Protein AF-A0A3R6D165-F1 (afdb_monomer_lite)

Foldseek 3Di:
DPAFDKAWFWDWDDDPNAIATDIDIAGFAFQVVVLVVLAADAVLLLLVQLLLVLVVQLSVCRHDDPWDHPQQQARLQWGQHPVGHITGGPLVDPVSVVSVVVSLDLVRCVQQFDPVCSPPPDDTNLRNLSNSLSNSVSCCVRHHDVPSDDPLRVVLNVVLSVCSNPDDDCSSVSSVVSNVSSVVVVVVVPDPPDPPPVVVVVVVVVVVVVVVVVVPDDDDDDDDDDDDDDDDDDDDDDDDDDDDDDDDDDDPVDDDDPDPLQLQLLCCCLVPVNLPSSLVSLVPDPPPVLLSVLVNQLSVCVVVLHFDDDPPDCGNVNSLVVLVVVCVVCVPVCLQPLCSSLVSVLRSLPSDPDLVSLVSNQVSLVVCVVSVNCPPVDDQCPSVLVSLVSNLVSCVSNVVLVVSLVSLVVNLVRDDDLVVNLVSLVSNLVSCVVVVVVVVNLVSLVVNCVVVVQDLPSLLVSLLVQLPDPPHDQVVSQVSVLSNCVSHVCNVVDPSNVVVCVVFVWDDDPSDITTHD

Radius of gyration: 32.08 Å; chains: 1; bounding box: 92×71×84 Å

InterPro domains:
  IPR011009 Protein kinase-like domain superfamily [SSF56112] (12-138)
  IPR011990 Tetratricopeptide-like helical domain superfamily [G3DSA:1.25.40.10] (373-503)
  IPR011990 Tetratricopeptide-like helical domain superfamily [SSF48452] (384-468)

Structure (mmCIF, N/CA/C/O backbone):
data_AF-A0A3R6D165-F1
#
_entry.id   AF-A0A3R6D165-F1
#
loop_
_atom_site.group_PDB
_atom_site.id
_atom_site.type_symbol
_atom_site.label_atom_id
_atom_site.label_alt_id
_atom_site.label_comp_id
_atom_site.label_asym_id
_atom_site.label_entity_id
_atom_site.label_seq_id
_atom_site.pdbx_PDB_ins_code
_atom_site.Cartn_x
_atom_site.Cartn_y
_atom_site.Cartn_z
_atom_site.occupancy
_atom_site.B_iso_or_equiv
_atom_site.auth_seq_id
_atom_site.auth_comp_id
_atom_site.auth_asym_id
_atom_site.auth_atom_id
_atom_site.pdbx_PDB_model_num
ATOM 1 N N . MET A 1 1 ? -31.865 1.944 -28.770 1.00 40.84 1 MET A N 1
ATOM 2 C CA . MET A 1 1 ? -30.691 1.402 -29.481 1.00 40.84 1 MET A CA 1
ATOM 3 C C . MET A 1 1 ? -30.189 2.520 -30.370 1.00 40.84 1 MET A C 1
ATOM 5 O O . MET A 1 1 ? -30.839 2.805 -31.364 1.00 40.84 1 MET A O 1
ATOM 9 N N . GLU A 1 2 ? -29.151 3.241 -29.947 1.00 48.09 2 GLU A N 1
ATOM 10 C CA . GLU A 1 2 ? -28.495 4.214 -30.830 1.00 48.09 2 GLU A CA 1
ATOM 11 C C . GLU A 1 2 ? -27.825 3.465 -31.991 1.00 48.09 2 GLU A C 1
ATOM 13 O O . GLU A 1 2 ? -27.298 2.363 -31.808 1.00 48.09 2 GLU A O 1
ATOM 18 N N . GLU A 1 3 ? -27.914 4.025 -33.197 1.00 51.12 3 GLU A N 1
ATOM 19 C CA . GLU A 1 3 ? -27.326 3.450 -34.406 1.00 51.12 3 GLU A CA 1
ATOM 20 C C . GLU A 1 3 ? -25.803 3.397 -34.268 1.00 51.12 3 GLU A C 1
ATOM 22 O O . GLU A 1 3 ? -25.149 4.430 -34.143 1.00 51.12 3 GLU A O 1
ATOM 27 N N . ARG A 1 4 ? -25.234 2.187 -34.308 1.00 60.94 4 ARG A N 1
ATOM 28 C CA . ARG A 1 4 ? -23.783 1.999 -34.418 1.00 60.94 4 ARG A CA 1
ATOM 29 C C . ARG A 1 4 ? -23.324 2.560 -35.762 1.00 60.94 4 ARG A C 1
ATOM 31 O O . ARG A 1 4 ? -23.758 2.058 -36.803 1.00 60.94 4 ARG A O 1
ATOM 38 N N . ARG A 1 5 ? -22.468 3.579 -35.717 1.00 80.06 5 ARG A N 1
ATOM 39 C CA . ARG A 1 5 ? -21.916 4.273 -36.889 1.00 80.06 5 ARG A CA 1
ATOM 40 C C . ARG A 1 5 ? -20.530 3.731 -37.213 1.00 80.06 5 ARG A C 1
ATOM 42 O O . ARG A 1 5 ? -19.871 3.169 -36.338 1.00 80.06 5 ARG A O 1
ATOM 49 N N . ASP A 1 6 ? -20.117 3.901 -38.461 1.00 87.56 6 ASP A N 1
ATOM 50 C CA . ASP A 1 6 ? -18.742 3.651 -38.879 1.00 87.56 6 ASP A CA 1
ATOM 51 C C . ASP A 1 6 ? -17.911 4.905 -38.589 1.00 87.56 6 ASP A C 1
ATOM 53 O O . ASP A 1 6 ? -18.298 6.012 -38.965 1.00 87.56 6 ASP A O 1
ATOM 57 N N . TYR A 1 7 ? -16.798 4.729 -37.883 1.00 92.31 7 TYR A N 1
ATOM 58 C CA . TYR A 1 7 ? -15.846 5.789 -37.561 1.00 92.31 7 TYR A CA 1
ATOM 59 C C . TYR A 1 7 ? -14.500 5.462 -38.187 1.00 92.31 7 TYR A C 1
ATOM 61 O O . TYR A 1 7 ? -14.045 4.319 -38.090 1.00 92.31 7 TYR A O 1
ATOM 69 N N . ALA A 1 8 ? -13.840 6.466 -38.761 1.00 90.50 8 ALA A N 1
ATOM 70 C CA . ALA A 1 8 ? -12.445 6.321 -39.143 1.00 90.50 8 ALA A CA 1
ATOM 71 C C . ALA A 1 8 ? -11.578 6.269 -37.873 1.00 90.50 8 ALA A C 1
ATOM 73 O O . ALA A 1 8 ? -11.670 7.134 -36.996 1.00 90.50 8 ALA A O 1
ATOM 74 N N . VAL A 1 9 ? -10.767 5.230 -37.735 1.00 93.31 9 VAL A N 1
ATOM 75 C CA . VAL A 1 9 ? -9.941 4.968 -36.554 1.00 93.31 9 VAL A CA 1
ATOM 76 C C . VAL A 1 9 ? -8.506 4.669 -36.956 1.00 93.31 9 VAL A C 1
ATOM 78 O O . VAL A 1 9 ? -8.213 4.266 -38.081 1.00 93.31 9 VAL A O 1
ATOM 81 N N . LEU A 1 10 ? -7.602 4.847 -36.000 1.00 89.38 10 LEU A N 1
ATOM 82 C CA . LEU A 1 10 ? -6.196 4.527 -36.164 1.00 89.38 10 LEU A CA 1
ATOM 83 C C . LEU A 1 10 ? -5.971 3.040 -35.887 1.00 89.38 10 LEU A C 1
ATOM 85 O O . LEU A 1 10 ? -6.274 2.546 -34.798 1.00 89.38 10 LEU A O 1
ATOM 89 N N . ARG A 1 11 ? -5.379 2.332 -36.851 1.00 83.88 11 ARG A N 1
ATOM 90 C CA . ARG A 1 11 ? -4.847 0.980 -36.664 1.00 83.88 11 ARG A CA 1
ATOM 91 C C . ARG A 1 11 ? -3.327 1.019 -36.733 1.00 83.88 11 ARG A C 1
ATOM 93 O O . ARG A 1 11 ? -2.746 1.725 -37.552 1.00 83.88 11 ARG A O 1
ATOM 100 N N . PHE A 1 12 ? -2.678 0.214 -35.900 1.00 83.44 12 PHE A N 1
ATOM 101 C CA . PHE A 1 12 ? -1.222 0.134 -35.848 1.00 83.44 12 PHE A CA 1
ATOM 102 C C . PHE A 1 12 ? -0.731 -1.258 -36.225 1.00 83.44 12 PHE A C 1
ATOM 104 O O . PHE A 1 12 ? -1.258 -2.266 -35.749 1.00 83.44 12 PHE A O 1
ATOM 111 N N . VAL A 1 13 ? 0.303 -1.308 -37.061 1.00 74.56 13 VAL A N 1
ATOM 112 C CA . VAL A 1 13 ? 0.984 -2.541 -37.463 1.00 74.56 13 VAL A CA 1
ATOM 113 C C . VAL A 1 13 ? 2.434 -2.456 -37.007 1.00 74.56 13 VAL A C 1
ATOM 115 O O . VAL A 1 13 ? 3.178 -1.588 -37.455 1.00 74.56 13 VAL A O 1
ATOM 118 N N . ASP A 1 14 ? 2.843 -3.355 -36.113 1.00 73.69 14 ASP A N 1
ATOM 119 C CA . ASP A 1 14 ? 4.229 -3.440 -35.654 1.00 73.69 14 ASP A CA 1
ATOM 120 C C . ASP A 1 14 ? 5.042 -4.373 -36.575 1.00 73.69 14 ASP A C 1
ATOM 122 O O . ASP A 1 14 ? 4.668 -5.527 -36.785 1.00 73.69 14 ASP A O 1
ATOM 126 N N . GLN A 1 15 ? 6.171 -3.896 -37.110 1.00 57.03 15 GLN A N 1
ATOM 127 C CA . GLN A 1 15 ? 7.142 -4.705 -37.862 1.00 57.03 15 GLN A CA 1
ATOM 128 C C . GLN A 1 15 ? 8.573 -4.301 -37.491 1.00 57.03 15 GLN A C 1
ATOM 130 O O . GLN A 1 15 ? 8.928 -3.126 -37.542 1.00 57.03 15 GLN A O 1
ATOM 135 N N . ASN A 1 16 ? 9.418 -5.276 -37.136 1.00 51.81 16 ASN A N 1
ATOM 136 C CA . ASN A 1 16 ? 10.854 -5.077 -36.873 1.00 51.81 16 ASN A CA 1
ATOM 137 C C . ASN A 1 16 ? 11.178 -3.944 -35.873 1.00 51.81 16 ASN A C 1
ATOM 139 O O . ASN A 1 16 ? 12.137 -3.199 -36.058 1.00 51.81 16 ASN A O 1
ATOM 143 N N . GLY A 1 17 ? 10.367 -3.790 -34.820 1.00 57.94 17 GLY A N 1
ATOM 144 C CA . GLY A 1 17 ? 10.540 -2.744 -33.799 1.00 57.94 17 GLY A CA 1
ATOM 145 C C . GLY A 1 17 ? 9.939 -1.378 -34.158 1.00 57.94 17 GLY A C 1
ATOM 146 O O . GLY A 1 17 ? 9.829 -0.520 -33.280 1.00 57.94 17 GLY A O 1
ATOM 147 N N . TRP A 1 18 ? 9.477 -1.198 -35.397 1.00 56.22 18 TRP A N 1
ATOM 148 C CA . TRP A 1 18 ? 8.754 -0.017 -35.865 1.00 56.22 18 TRP A CA 1
ATOM 149 C C . TRP A 1 18 ? 7.246 -0.231 -35.783 1.00 56.22 18 TRP A C 1
ATOM 151 O O . TRP A 1 18 ? 6.771 -1.364 -35.850 1.00 56.22 18 TRP A O 1
ATOM 161 N N . SER A 1 19 ? 6.502 0.862 -35.630 1.00 67.56 19 SER A N 1
ATOM 162 C CA . SER A 1 19 ? 5.041 0.864 -35.688 1.00 67.56 19 SER A CA 1
ATOM 163 C C . SER A 1 19 ? 4.607 1.732 -36.862 1.00 67.56 19 SER A C 1
ATOM 165 O O . SER A 1 19 ? 5.161 2.814 -37.057 1.00 67.56 19 SER A O 1
ATOM 167 N N . TYR A 1 20 ? 3.650 1.246 -37.646 1.00 67.94 20 TYR A N 1
ATOM 168 C CA . TYR A 1 20 ? 3.083 1.952 -38.790 1.00 67.94 20 TYR A CA 1
ATOM 169 C C . TYR A 1 20 ? 1.604 2.216 -38.544 1.00 67.94 20 TYR A C 1
ATOM 171 O O . TYR A 1 20 ? 0.863 1.303 -38.174 1.00 67.94 20 TYR A O 1
ATOM 179 N N . MET A 1 21 ? 1.181 3.455 -38.774 1.00 76.69 21 MET A N 1
ATOM 180 C CA . MET A 1 21 ? -0.214 3.871 -38.680 1.00 76.69 21 MET A CA 1
ATOM 181 C C . MET A 1 21 ? -0.913 3.619 -40.018 1.00 76.69 21 MET A C 1
ATOM 183 O O . MET A 1 21 ? -0.403 3.999 -41.072 1.00 76.69 21 MET A O 1
ATOM 187 N N . VAL A 1 22 ? -2.067 2.963 -39.967 1.00 69.38 22 VAL A N 1
ATOM 188 C CA . VAL A 1 22 ? -2.906 2.628 -41.117 1.00 69.38 22 VAL A CA 1
ATOM 189 C C . VAL A 1 22 ? -4.328 3.076 -40.806 1.00 69.38 22 VAL A C 1
ATOM 191 O O . VAL A 1 22 ? -4.819 2.849 -39.699 1.00 69.38 22 VAL A O 1
ATOM 194 N N . ASN A 1 23 ? -4.987 3.695 -41.782 1.00 69.06 23 ASN A N 1
ATOM 195 C CA . ASN A 1 23 ? -6.383 4.093 -41.645 1.00 69.06 23 ASN A CA 1
ATOM 196 C C . ASN A 1 23 ? -7.270 2.846 -41.661 1.00 69.06 23 ASN A C 1
ATOM 198 O O . ASN A 1 23 ? -7.066 1.933 -42.466 1.00 69.06 23 ASN A O 1
ATOM 202 N N . ASP A 1 24 ? -8.250 2.812 -40.770 1.00 82.50 24 ASP A N 1
ATOM 203 C CA . ASP A 1 24 ? -9.202 1.717 -40.648 1.00 82.50 24 ASP A CA 1
ATOM 204 C C . ASP A 1 24 ? -10.582 2.253 -40.258 1.00 82.50 24 ASP A C 1
ATOM 206 O O . ASP A 1 24 ? -10.732 3.421 -39.897 1.00 82.50 24 ASP A O 1
ATOM 210 N N . TYR A 1 25 ? -11.594 1.394 -40.327 1.00 86.31 25 TYR A N 1
ATOM 211 C CA . TYR A 1 25 ? -12.963 1.734 -39.970 1.00 86.31 25 TYR A CA 1
ATOM 212 C C . TYR A 1 25 ? -13.490 0.806 -38.886 1.00 86.31 25 TYR A C 1
ATOM 214 O O . TYR A 1 25 ? -13.432 -0.418 -39.005 1.00 86.31 25 TYR A O 1
ATOM 222 N N . ALA A 1 26 ? -14.053 1.400 -37.838 1.00 87.56 26 ALA A N 1
ATOM 223 C CA . ALA A 1 26 ? -14.647 0.673 -36.729 1.00 87.56 26 ALA A CA 1
ATOM 224 C C . ALA A 1 26 ? -16.123 1.028 -36.580 1.00 87.56 26 ALA A C 1
ATOM 226 O O . ALA A 1 26 ? -16.492 2.195 -36.432 1.00 87.56 26 ALA A O 1
ATOM 227 N N . LYS A 1 27 ? -16.968 -0.005 -36.560 1.00 90.81 27 LYS A N 1
ATOM 228 C CA . LYS A 1 27 ? -18.393 0.142 -36.280 1.00 90.81 27 LYS A CA 1
ATOM 229 C C . LYS A 1 27 ? -18.648 0.114 -34.779 1.00 90.81 27 LYS A C 1
ATOM 231 O O . LYS A 1 27 ? -18.420 -0.908 -34.125 1.00 90.81 27 LYS A O 1
ATOM 236 N N .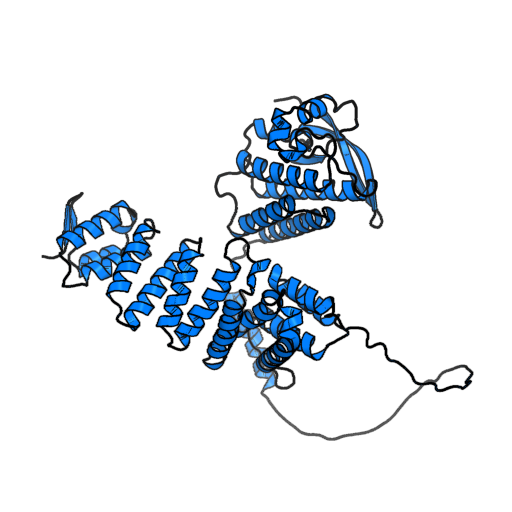 GLY A 1 28 ? -19.179 1.201 -34.232 1.00 92.62 28 GLY A N 1
ATOM 237 C CA . GLY A 1 28 ? -19.321 1.342 -32.785 1.00 92.62 28 GLY A CA 1
ATOM 238 C C . GLY A 1 28 ? -20.033 2.616 -32.351 1.00 92.62 28 GLY A C 1
ATOM 239 O O . GLY A 1 28 ? -20.893 3.135 -33.065 1.00 92.62 28 GLY A O 1
ATOM 240 N N . CYS A 1 29 ? -19.678 3.093 -31.163 1.00 91.88 29 CYS A N 1
ATOM 241 C CA . CYS A 1 29 ? -19.989 4.430 -30.659 1.00 91.88 29 CYS A CA 1
ATOM 242 C C . CYS A 1 29 ? -18.793 4.968 -29.866 1.00 91.88 29 CYS A C 1
ATOM 244 O O . CYS A 1 29 ? -17.849 4.231 -29.574 1.00 91.88 29 CYS A O 1
ATOM 246 N N . SER A 1 30 ? -18.804 6.250 -29.508 1.00 94.25 30 SER A N 1
ATOM 247 C CA . SER A 1 30 ? -17.764 6.782 -28.626 1.00 94.25 30 SER A CA 1
ATOM 248 C C . SER A 1 30 ? -17.871 6.197 -27.214 1.00 94.25 30 SER A C 1
ATOM 250 O O . SER A 1 30 ? -18.965 5.924 -26.715 1.00 94.25 30 SER A O 1
ATOM 252 N N . LEU A 1 31 ? -16.743 6.075 -26.512 1.00 95.00 31 LEU A N 1
ATOM 253 C CA . LEU A 1 31 ? -16.714 5.638 -25.115 1.00 95.00 31 LEU A CA 1
ATOM 254 C C . LEU A 1 31 ? -17.575 6.558 -24.232 1.00 95.00 31 LEU A C 1
ATOM 256 O O . LEU A 1 31 ? -18.229 6.092 -23.304 1.00 95.00 31 LEU A O 1
ATOM 260 N N . MET A 1 32 ? -17.649 7.857 -24.543 1.00 93.00 32 MET A N 1
ATOM 261 C CA . MET A 1 32 ? -18.564 8.776 -23.858 1.00 93.00 32 MET A CA 1
ATOM 262 C C . MET A 1 32 ? -20.038 8.384 -24.031 1.00 93.00 32 MET A C 1
ATOM 264 O O . MET A 1 32 ? -20.803 8.443 -23.070 1.00 93.00 32 MET A O 1
ATOM 268 N N . GLU A 1 33 ? -20.462 8.043 -25.249 1.00 88.56 33 GLU A N 1
ATOM 269 C CA . GLU A 1 33 ? -21.838 7.606 -25.523 1.00 88.56 33 GLU A CA 1
ATOM 270 C C . GLU A 1 33 ? -22.137 6.282 -24.830 1.00 88.56 33 GLU A C 1
ATOM 272 O O . GLU A 1 33 ? -23.182 6.160 -24.197 1.00 88.56 33 GLU A O 1
ATOM 277 N N . TYR A 1 34 ? -21.195 5.339 -24.857 1.00 89.06 34 TYR A N 1
ATOM 278 C CA . TYR A 1 34 ? -21.310 4.084 -24.121 1.00 89.06 34 TYR A CA 1
ATOM 279 C C . TYR A 1 34 ? -21.509 4.319 -22.616 1.00 89.06 34 TYR A C 1
ATOM 281 O O . TYR A 1 34 ? -22.463 3.816 -22.027 1.00 89.06 34 TYR A O 1
ATOM 289 N N . ILE A 1 35 ? -20.676 5.161 -21.996 1.00 87.62 35 ILE A N 1
ATOM 290 C CA . ILE A 1 35 ? -20.762 5.469 -20.559 1.00 87.62 35 ILE A CA 1
ATOM 291 C C . ILE A 1 35 ? -22.091 6.149 -20.199 1.00 87.62 35 ILE A C 1
ATOM 293 O O . ILE A 1 35 ? -22.665 5.872 -19.146 1.00 87.62 35 ILE A O 1
ATOM 297 N N . LYS A 1 36 ? -22.627 7.016 -21.068 1.00 85.88 36 LYS A N 1
ATOM 298 C CA . LYS A 1 36 ? -23.929 7.673 -20.844 1.00 85.88 36 LYS A CA 1
ATOM 299 C C . LYS A 1 36 ? -25.103 6.697 -20.779 1.00 85.88 36 LYS A C 1
ATOM 301 O O . LYS A 1 36 ? -26.138 7.064 -20.231 1.00 85.88 36 LYS A O 1
ATOM 306 N N . GLN A 1 37 ? -24.951 5.479 -21.297 1.00 85.31 37 GLN A N 1
ATOM 307 C CA . GLN A 1 37 ? -25.968 4.433 -21.173 1.00 85.31 37 GLN A CA 1
ATOM 308 C C . GLN A 1 37 ? -26.052 3.873 -19.742 1.00 85.31 37 GLN A C 1
ATOM 310 O O . GLN A 1 37 ? -27.008 3.170 -19.429 1.00 85.31 37 GLN A O 1
ATOM 315 N N . GLY A 1 38 ? -25.092 4.199 -18.864 1.00 79.25 38 GLY A N 1
ATOM 316 C CA . GLY A 1 38 ? -25.103 3.794 -17.456 1.00 79.25 38 GLY A CA 1
ATOM 317 C C . GLY A 1 38 ? -24.808 2.310 -17.239 1.00 79.25 38 GLY A C 1
ATOM 318 O O . GLY A 1 38 ? -25.192 1.752 -16.215 1.00 79.25 38 GLY A O 1
ATOM 319 N N . ILE A 1 39 ? -24.160 1.665 -18.211 1.00 83.56 39 ILE A N 1
ATOM 320 C CA . ILE A 1 39 ? -23.817 0.245 -18.152 1.00 83.56 39 ILE A CA 1
ATOM 321 C C . ILE A 1 39 ? -22.668 0.049 -17.157 1.00 83.56 39 ILE A C 1
ATOM 323 O O . ILE A 1 39 ? -21.607 0.660 -17.299 1.00 83.56 39 ILE A O 1
ATOM 327 N N . ARG A 1 40 ? -22.875 -0.829 -16.170 1.00 88.31 40 ARG A N 1
ATOM 328 C CA . ARG A 1 40 ? -21.801 -1.337 -15.310 1.00 88.31 40 ARG A CA 1
ATOM 329 C C . ARG A 1 40 ? -21.088 -2.498 -15.998 1.00 88.31 40 ARG A C 1
ATOM 331 O O . ARG A 1 40 ? -21.723 -3.282 -16.700 1.00 88.31 40 ARG A O 1
ATOM 338 N N . VAL A 1 41 ? -19.779 -2.590 -15.804 1.00 89.56 41 VAL A N 1
ATOM 339 C CA . VAL A 1 41 ? -18.922 -3.639 -16.369 1.00 89.56 41 VAL A CA 1
ATOM 340 C C . VAL A 1 41 ? -18.029 -4.224 -15.280 1.00 89.56 41 VAL A C 1
ATOM 342 O O . VAL A 1 41 ? -17.844 -3.619 -14.224 1.00 89.56 41 VAL A O 1
ATOM 345 N N . GLU A 1 42 ? -17.459 -5.394 -15.544 1.00 91.12 42 GLU A N 1
ATOM 346 C CA . GLU A 1 42 ? -16.478 -5.999 -14.647 1.00 91.12 42 GLU A CA 1
ATOM 347 C C . GLU A 1 42 ? -15.150 -5.219 -14.679 1.00 91.12 42 GLU A C 1
ATOM 349 O O . GLU A 1 42 ? -14.790 -4.590 -15.682 1.00 91.12 42 GLU A O 1
ATOM 354 N N . LYS A 1 43 ? -14.395 -5.249 -13.577 1.00 92.44 43 LYS A N 1
ATOM 355 C CA . LYS A 1 43 ? -13.127 -4.506 -13.440 1.00 92.44 43 LYS A CA 1
ATOM 356 C C . LYS A 1 43 ? -12.083 -4.923 -14.475 1.00 92.44 43 LYS A C 1
ATOM 358 O O . LYS A 1 43 ? -11.309 -4.087 -14.934 1.00 92.44 43 LYS A O 1
ATOM 363 N N . GLU A 1 44 ? -12.111 -6.186 -14.876 1.00 92.62 44 GLU A N 1
ATOM 364 C CA . GLU A 1 44 ? -11.301 -6.819 -15.912 1.00 92.62 44 GLU A CA 1
ATOM 365 C C . GLU A 1 44 ? -11.485 -6.087 -17.244 1.00 92.62 44 GLU A C 1
ATOM 367 O O . GLU A 1 44 ? -10.513 -5.776 -17.928 1.00 92.62 44 GLU A O 1
ATOM 372 N N . THR A 1 45 ? -12.730 -5.717 -17.563 1.00 93.19 45 THR A N 1
ATOM 373 C CA . THR A 1 45 ? -13.062 -4.966 -18.780 1.00 93.19 45 THR A CA 1
ATOM 374 C C . THR A 1 45 ? -12.426 -3.577 -18.752 1.00 93.19 45 THR A C 1
ATOM 376 O O . THR A 1 45 ? -11.849 -3.135 -19.743 1.00 93.19 45 THR A O 1
ATOM 379 N N . VAL A 1 46 ? -12.476 -2.887 -17.607 1.00 95.00 46 VAL A N 1
ATOM 380 C CA . VAL A 1 46 ? -11.846 -1.564 -17.467 1.00 95.00 46 VAL A CA 1
ATOM 381 C C . VAL A 1 46 ? -10.322 -1.668 -17.538 1.00 95.00 46 VAL A C 1
ATOM 383 O O . VAL A 1 46 ? -9.697 -0.849 -18.208 1.00 95.00 46 VAL A O 1
ATOM 386 N N . PHE A 1 47 ? -9.705 -2.671 -16.911 1.00 95.25 47 PHE A N 1
ATOM 387 C CA . PHE A 1 47 ? -8.263 -2.900 -17.041 1.00 95.25 47 PHE A CA 1
ATOM 388 C C . PHE A 1 47 ? -7.852 -3.145 -18.495 1.00 95.25 47 PHE A C 1
ATOM 390 O O . PHE A 1 47 ? -6.912 -2.503 -18.976 1.00 95.25 47 PHE A O 1
ATOM 397 N N . ASP A 1 48 ? -8.596 -3.982 -19.215 1.00 94.12 48 ASP A N 1
ATOM 398 C CA . ASP A 1 48 ? -8.334 -4.252 -20.624 1.00 94.12 48 ASP A CA 1
ATOM 399 C C . ASP A 1 48 ? -8.497 -2.991 -21.490 1.00 94.12 48 ASP A C 1
ATOM 401 O O . ASP A 1 48 ? -7.628 -2.678 -22.305 1.00 94.12 48 ASP A O 1
ATOM 405 N N . TRP A 1 49 ? -9.527 -2.176 -21.247 1.00 96.19 49 TRP A N 1
ATOM 406 C CA . TRP A 1 49 ? -9.688 -0.877 -21.906 1.00 96.19 49 TRP A CA 1
ATOM 407 C C . TRP A 1 49 ? -8.468 0.034 -21.725 1.00 96.19 49 TRP A C 1
ATOM 409 O O . TRP A 1 49 ? -7.954 0.596 -22.697 1.00 96.19 49 TRP A O 1
ATOM 419 N N . ILE A 1 50 ? -7.959 0.166 -20.497 1.00 96.75 50 ILE A N 1
ATOM 420 C CA . ILE A 1 50 ? -6.775 0.993 -20.218 1.00 96.75 50 ILE A CA 1
ATOM 421 C C . ILE A 1 50 ? -5.516 0.402 -20.869 1.00 96.75 50 ILE A C 1
ATOM 423 O O . ILE A 1 50 ? -4.676 1.144 -21.395 1.00 96.75 50 ILE A O 1
ATOM 427 N N . ARG A 1 51 ? -5.387 -0.925 -20.911 1.00 96.19 51 ARG A N 1
ATOM 428 C CA . ARG A 1 51 ? -4.299 -1.621 -21.611 1.00 96.19 51 ARG A CA 1
ATOM 429 C C . ARG A 1 51 ? -4.342 -1.370 -23.121 1.00 96.19 51 ARG A C 1
ATOM 431 O O . ARG A 1 51 ? -3.321 -0.999 -23.700 1.00 96.19 51 ARG A O 1
ATOM 438 N N . GLN A 1 52 ? -5.510 -1.493 -23.750 1.00 95.25 52 GLN A N 1
ATOM 439 C CA . GLN A 1 52 ? -5.704 -1.228 -25.178 1.00 95.25 52 GLN A CA 1
ATOM 440 C C . GLN A 1 52 ? -5.380 0.230 -25.536 1.00 95.25 52 GLN A C 1
ATOM 442 O O . GLN A 1 52 ? -4.636 0.482 -26.488 1.00 95.25 52 GLN A O 1
ATOM 447 N N . LEU A 1 53 ? -5.879 1.192 -24.751 1.00 96.25 53 LEU A N 1
ATOM 448 C CA . LEU A 1 53 ? -5.622 2.618 -24.971 1.00 96.25 53 LEU A CA 1
ATOM 449 C C . LEU A 1 53 ? -4.153 2.984 -24.767 1.00 96.25 53 LEU A C 1
ATOM 451 O O . LEU A 1 53 ? -3.574 3.709 -25.579 1.00 96.25 53 LEU A O 1
ATOM 455 N N . SER A 1 54 ? -3.527 2.466 -23.708 1.00 96.19 54 SER A N 1
ATOM 456 C CA . SER A 1 54 ? -2.112 2.731 -23.448 1.00 96.19 54 SER A CA 1
ATOM 457 C C . SER A 1 54 ? -1.206 2.150 -24.534 1.00 96.19 54 SER A C 1
ATOM 459 O O . SER A 1 54 ? -0.203 2.773 -24.883 1.00 96.19 54 SER A O 1
ATOM 461 N N . LYS A 1 55 ? -1.566 0.997 -25.112 1.00 94.88 55 LYS A N 1
ATOM 462 C CA . LYS A 1 55 ? -0.869 0.407 -26.260 1.00 94.88 55 LYS A CA 1
ATOM 463 C C . LYS A 1 55 ? -1.006 1.259 -27.521 1.00 94.88 55 LYS A C 1
ATOM 465 O O . LYS A 1 55 ? 0.003 1.565 -28.146 1.00 94.88 55 LYS A O 1
ATOM 470 N N . GLN A 1 56 ? -2.217 1.694 -27.862 1.00 93.88 56 GLN A N 1
ATOM 471 C CA . GLN A 1 56 ? -2.447 2.508 -29.061 1.00 93.88 56 GLN A CA 1
ATOM 472 C C . GLN A 1 56 ? -1.773 3.881 -28.983 1.00 93.88 56 GLN A C 1
ATOM 474 O O . GLN A 1 56 ? -1.172 4.318 -29.959 1.00 93.88 56 GLN A O 1
ATOM 479 N N . LEU A 1 57 ? -1.790 4.543 -27.821 1.00 94.00 57 LEU A N 1
ATOM 480 C CA . LEU A 1 57 ? -1.049 5.798 -27.632 1.00 94.00 57 LEU A CA 1
ATOM 481 C C . LEU A 1 57 ? 0.468 5.598 -27.748 1.00 94.00 57 LEU A C 1
ATOM 483 O O . LEU A 1 57 ? 1.170 6.443 -28.301 1.00 94.00 57 LEU A O 1
ATOM 487 N N . GLU A 1 58 ? 0.985 4.473 -27.255 1.00 92.94 58 GLU A N 1
ATOM 488 C CA . GLU A 1 58 ? 2.406 4.138 -27.351 1.00 92.94 58 GLU A CA 1
ATOM 489 C C . GLU A 1 58 ? 2.826 3.907 -28.804 1.00 92.94 58 GLU A C 1
ATOM 491 O O . GLU A 1 58 ? 3.847 4.444 -29.241 1.00 92.94 58 GLU A O 1
ATOM 496 N N . GLN A 1 59 ? 2.008 3.175 -29.560 1.00 89.38 59 GLN A N 1
ATOM 497 C CA . GLN A 1 59 ? 2.191 2.952 -30.991 1.00 89.38 59 GLN A CA 1
ATOM 498 C C . GLN A 1 59 ? 2.095 4.266 -31.774 1.00 89.38 59 GLN A C 1
ATOM 500 O O . GLN A 1 59 ? 2.966 4.541 -32.598 1.00 89.38 59 GLN A O 1
ATOM 505 N N . TYR A 1 60 ? 1.129 5.133 -31.456 1.00 89.56 60 TYR A N 1
ATOM 506 C CA . TYR A 1 60 ? 1.003 6.460 -32.063 1.00 89.56 60 TYR A CA 1
ATOM 507 C C . TYR A 1 60 ? 2.277 7.300 -31.881 1.00 89.56 60 TYR A C 1
ATOM 509 O O . TYR A 1 60 ? 2.797 7.863 -32.845 1.00 89.56 60 TYR A O 1
ATOM 517 N N . TYR A 1 61 ? 2.852 7.326 -30.672 1.00 88.38 61 TYR A N 1
ATOM 518 C CA . TYR A 1 61 ? 4.106 8.049 -30.419 1.00 88.38 61 TYR A CA 1
ATOM 519 C C . TYR A 1 61 ? 5.317 7.461 -31.146 1.00 88.38 61 TYR A C 1
ATOM 521 O O . TYR A 1 61 ? 6.267 8.203 -31.398 1.00 88.38 61 TYR A O 1
ATOM 529 N N . ARG A 1 62 ? 5.298 6.160 -31.467 1.00 83.81 62 ARG A N 1
ATOM 530 C CA . ARG A 1 62 ? 6.324 5.500 -32.291 1.00 83.81 62 ARG A CA 1
ATOM 531 C C . ARG A 1 62 ? 6.143 5.747 -33.794 1.00 83.81 62 ARG A C 1
ATOM 533 O O . ARG A 1 62 ? 7.135 5.685 -34.510 1.00 83.81 62 ARG A O 1
ATOM 540 N N . CYS A 1 63 ? 4.919 6.013 -34.258 1.00 75.62 63 CYS A N 1
ATOM 541 C CA . CYS A 1 63 ? 4.612 6.285 -35.670 1.00 75.62 63 CYS A CA 1
ATOM 542 C C . CYS A 1 63 ? 4.887 7.741 -36.090 1.00 75.62 63 CYS A C 1
ATOM 544 O O . CYS A 1 63 ? 5.136 8.002 -37.265 1.00 75.62 63 CYS A O 1
ATOM 546 N N . GLY A 1 64 ? 4.755 8.699 -35.165 1.00 62.31 64 GLY A N 1
ATOM 547 C CA . GLY A 1 64 ? 4.825 10.135 -35.464 1.00 62.31 64 GLY A CA 1
ATOM 548 C C . GLY A 1 64 ? 6.241 10.726 -35.501 1.00 62.31 64 GLY A C 1
ATOM 549 O O . GLY A 1 64 ? 7.203 10.111 -35.046 1.00 62.31 64 GLY A O 1
ATOM 550 N N . ASN A 1 65 ? 6.353 11.974 -35.980 1.00 57.12 65 ASN A N 1
ATOM 551 C CA . ASN A 1 65 ? 7.557 12.797 -35.802 1.00 57.12 65 ASN A CA 1
ATOM 552 C C . ASN A 1 65 ? 7.909 12.913 -34.306 1.00 57.12 65 ASN A C 1
ATOM 554 O O . ASN A 1 65 ? 7.009 12.906 -33.455 1.00 57.12 65 ASN A O 1
ATOM 558 N N . GLU A 1 66 ? 9.203 13.044 -33.991 1.00 56.72 66 GLU A N 1
ATOM 559 C CA . GLU A 1 66 ? 9.679 13.246 -32.618 1.00 56.72 66 GLU A CA 1
ATOM 560 C C . GLU A 1 66 ? 8.839 14.337 -31.920 1.00 56.72 66 GLU A C 1
ATOM 562 O O . GLU A 1 66 ? 8.623 15.424 -32.450 1.00 56.72 66 GLU A O 1
ATOM 567 N N . ASP A 1 67 ? 8.293 13.990 -30.752 1.00 64.06 67 ASP A N 1
ATOM 568 C CA . ASP A 1 67 ? 7.482 14.837 -29.864 1.00 64.06 67 ASP A CA 1
ATOM 569 C C . ASP A 1 67 ? 6.044 15.202 -30.276 1.00 64.06 67 ASP A C 1
ATOM 571 O O . ASP A 1 67 ? 5.376 15.937 -29.542 1.00 64.06 67 ASP A O 1
ATOM 575 N N . ALA A 1 68 ? 5.488 14.624 -31.347 1.00 78.19 68 ALA A N 1
ATOM 576 C CA . ALA A 1 68 ? 4.066 14.805 -31.655 1.00 78.19 68 ALA A CA 1
ATOM 577 C C . ALA A 1 68 ? 3.152 14.133 -30.604 1.00 78.19 68 ALA A C 1
ATOM 579 O O . ALA A 1 68 ? 3.341 12.965 -30.240 1.00 78.19 68 ALA A O 1
ATOM 580 N N . ALA A 1 69 ? 2.162 14.891 -30.128 1.00 89.31 69 ALA A N 1
ATOM 581 C CA . ALA A 1 69 ? 1.063 14.441 -29.274 1.00 89.31 69 ALA A CA 1
ATOM 582 C C . ALA A 1 69 ? -0.174 14.108 -30.126 1.00 89.31 69 ALA A C 1
ATOM 584 O O . ALA A 1 69 ? -0.342 14.649 -31.219 1.00 89.31 69 ALA A O 1
ATOM 585 N N . TYR A 1 70 ? -1.054 13.249 -29.621 1.00 91.88 70 TYR A N 1
ATOM 586 C CA . TYR A 1 70 ? -2.390 13.036 -30.179 1.00 91.88 70 TYR A CA 1
ATOM 587 C C . TYR A 1 70 ? -3.297 14.252 -29.909 1.00 91.88 70 TYR A C 1
ATOM 589 O O . TYR A 1 70 ? -4.063 14.681 -30.767 1.00 91.88 70 TYR A O 1
ATOM 597 N N . GLY A 1 71 ? -3.177 14.861 -28.727 1.00 90.38 71 GLY A N 1
ATOM 598 C CA . GLY A 1 71 ? -3.719 16.178 -28.376 1.00 90.38 71 GLY A CA 1
ATOM 599 C C . GLY A 1 71 ? -5.191 16.211 -27.952 1.00 90.38 71 GLY A C 1
ATOM 600 O O . GLY A 1 71 ? -5.678 17.249 -27.493 1.00 90.38 71 GLY A O 1
ATOM 601 N N . TYR A 1 72 ? -5.908 15.093 -28.074 1.00 91.31 72 TYR A N 1
ATOM 602 C CA . TYR A 1 72 ? -7.340 15.014 -27.775 1.00 91.31 72 TYR A CA 1
ATOM 603 C C . TYR A 1 72 ? -7.729 13.774 -26.964 1.00 91.31 72 TYR A C 1
ATOM 605 O O . TYR A 1 72 ? -8.863 13.324 -27.074 1.00 91.31 72 TYR A O 1
ATOM 613 N N . VAL A 1 73 ? -6.854 13.220 -26.119 1.00 95.38 73 VAL A N 1
ATOM 614 C CA . VAL A 1 73 ? -7.189 12.030 -25.309 1.00 95.38 73 VAL A CA 1
ATOM 615 C C . VAL A 1 73 ? -8.343 12.324 -24.336 1.00 95.38 73 VAL A C 1
ATOM 617 O O . VAL A 1 73 ? -8.167 12.960 -23.301 1.00 95.38 73 VAL A O 1
ATOM 620 N N . ASN A 1 74 ? -9.553 11.889 -24.694 1.00 94.75 74 ASN A N 1
ATOM 621 C CA . ASN A 1 74 ? -10.778 11.971 -23.893 1.00 94.75 74 ASN A CA 1
ATOM 622 C C . ASN A 1 74 ? -11.804 10.927 -24.401 1.00 94.75 74 ASN A C 1
ATOM 624 O O . ASN A 1 74 ? -11.598 10.367 -25.478 1.00 94.75 74 ASN A O 1
ATOM 628 N N . PRO A 1 75 ? -12.928 10.677 -23.702 1.00 95.31 75 PRO A N 1
ATOM 629 C CA . PRO A 1 75 ? -13.842 9.592 -24.075 1.00 95.31 75 PRO A CA 1
ATOM 630 C C . PRO A 1 75 ? -14.594 9.763 -25.411 1.00 95.31 75 PRO A C 1
ATOM 632 O O . PRO A 1 75 ? -15.182 8.799 -25.886 1.00 95.31 75 PRO A O 1
ATOM 635 N N . TYR A 1 76 ? -14.603 10.944 -26.044 1.00 94.69 76 TYR A N 1
ATOM 636 C CA . TYR A 1 76 ? -15.103 11.083 -27.426 1.00 94.69 76 TYR A CA 1
ATOM 637 C C . TYR A 1 76 ? -14.059 10.690 -28.480 1.00 94.69 76 TYR A C 1
ATOM 639 O O . TYR A 1 76 ? -14.415 10.441 -29.624 1.00 94.69 76 TYR A O 1
ATOM 647 N N . ALA A 1 77 ? -12.780 10.641 -28.103 1.00 96.56 77 ALA A N 1
ATOM 648 C CA . ALA A 1 77 ? -11.670 10.278 -28.982 1.00 96.56 77 ALA A CA 1
ATOM 649 C C . ALA A 1 77 ? -11.421 8.764 -29.039 1.00 96.56 77 ALA A C 1
ATOM 651 O O . ALA A 1 77 ? -10.446 8.325 -29.642 1.00 96.56 77 ALA A O 1
ATOM 652 N N . VAL A 1 78 ? -12.258 7.989 -28.353 1.00 97.44 78 VAL A N 1
ATOM 653 C CA . VAL A 1 78 ? -12.146 6.543 -28.197 1.00 97.44 78 VAL A CA 1
ATOM 654 C C . VAL A 1 78 ? -13.448 5.932 -28.676 1.00 97.44 78 VAL A C 1
ATOM 656 O O . VAL A 1 78 ? -14.509 6.301 -28.176 1.00 97.44 78 VAL A O 1
ATOM 659 N N . ILE A 1 79 ? -13.366 5.009 -29.625 1.00 96.19 79 ILE A N 1
ATOM 660 C CA . ILE A 1 79 ? -14.504 4.261 -30.151 1.00 96.19 79 ILE A CA 1
ATOM 661 C C . ILE A 1 79 ? -14.523 2.888 -29.498 1.00 96.19 79 ILE A C 1
ATOM 663 O O . ILE A 1 79 ? -13.503 2.206 -29.488 1.00 96.19 79 ILE A O 1
ATOM 667 N N . ILE A 1 80 ? -15.676 2.495 -28.962 1.00 93.75 80 ILE A N 1
ATOM 668 C CA . ILE A 1 80 ? -15.931 1.131 -28.507 1.00 93.75 80 ILE A CA 1
ATOM 669 C C . ILE A 1 80 ? -16.753 0.396 -29.562 1.00 93.75 80 ILE A C 1
ATOM 671 O O . ILE A 1 80 ? -17.819 0.853 -29.990 1.00 93.75 80 ILE A O 1
ATOM 675 N N . THR A 1 81 ? -16.232 -0.733 -30.019 1.00 88.38 81 THR A N 1
ATOM 676 C CA . THR A 1 81 ? -16.870 -1.569 -31.033 1.00 88.38 81 THR A CA 1
ATOM 677 C C . THR A 1 81 ? -17.926 -2.483 -30.420 1.00 88.38 81 THR A C 1
ATOM 679 O O . THR A 1 81 ? -18.059 -2.626 -29.203 1.00 88.38 81 THR A O 1
ATOM 682 N N . GLY A 1 82 ? -18.716 -3.130 -31.279 1.00 79.44 82 GLY A N 1
ATOM 683 C CA . GLY A 1 82 ? -19.766 -4.047 -30.840 1.00 79.44 82 GLY A CA 1
ATOM 684 C C . GLY A 1 82 ? -19.286 -5.269 -30.049 1.00 79.44 82 GLY A C 1
ATOM 685 O O . GLY A 1 82 ? -20.086 -5.837 -29.310 1.00 79.44 82 GLY A O 1
ATOM 686 N N . ASP A 1 83 ? -18.025 -5.652 -30.223 1.00 79.00 83 ASP A N 1
ATOM 687 C CA . ASP A 1 83 ? -17.307 -6.730 -29.538 1.00 79.00 83 ASP A CA 1
ATOM 688 C C . ASP A 1 83 ? -16.459 -6.234 -28.349 1.00 79.00 83 ASP A C 1
ATOM 690 O O . ASP A 1 83 ? -15.749 -7.024 -27.739 1.00 79.00 83 ASP A O 1
ATOM 694 N N . GLY A 1 84 ? -16.559 -4.950 -27.979 1.00 83.50 84 GLY A N 1
ATOM 695 C CA . GLY A 1 84 ? -15.942 -4.400 -26.766 1.00 83.50 84 GLY A CA 1
ATOM 696 C C . GLY A 1 84 ? -14.490 -3.939 -26.914 1.00 83.50 84 GLY A C 1
ATOM 697 O O . GLY A 1 84 ? -13.884 -3.538 -25.919 1.00 83.50 84 GLY A O 1
ATOM 698 N N . MET A 1 85 ? -13.940 -3.945 -28.131 1.00 88.56 85 MET A N 1
ATOM 699 C CA . MET A 1 85 ? -12.604 -3.422 -28.420 1.00 88.56 85 MET A CA 1
ATOM 700 C C . MET A 1 85 ? -12.611 -1.893 -28.425 1.00 88.56 85 MET A C 1
ATOM 702 O O . MET A 1 85 ? -13.567 -1.263 -28.884 1.00 88.56 85 MET A O 1
ATOM 706 N N . LEU A 1 86 ? -11.527 -1.291 -27.937 1.00 94.81 86 LEU A N 1
ATOM 707 C CA . LEU A 1 86 ? -11.322 0.151 -28.006 1.00 94.81 86 LEU A CA 1
ATOM 708 C C . LEU A 1 86 ? -10.414 0.511 -29.175 1.00 94.81 86 LEU A C 1
ATOM 710 O O . LEU A 1 86 ? -9.354 -0.083 -29.359 1.00 94.81 86 LEU A O 1
ATOM 714 N N . CYS A 1 87 ? -10.787 1.545 -29.918 1.00 92.75 87 CYS A N 1
ATOM 715 C CA . CYS A 1 87 ? -10.001 2.104 -31.013 1.00 92.75 87 CYS A CA 1
ATOM 716 C C . CYS A 1 87 ? -9.814 3.611 -30.819 1.00 92.75 87 CYS A C 1
ATOM 718 O O . CYS A 1 87 ? -10.754 4.321 -30.454 1.00 92.75 87 CYS A O 1
ATOM 720 N N . LEU A 1 88 ? -8.608 4.114 -31.074 1.00 95.19 88 LEU A N 1
ATOM 721 C CA . LEU A 1 88 ? -8.330 5.546 -31.086 1.00 95.19 88 LEU A CA 1
ATOM 722 C C . LEU A 1 88 ? -8.885 6.164 -32.379 1.00 95.19 88 LEU A C 1
ATOM 724 O O . LEU A 1 88 ? -8.637 5.654 -33.469 1.00 95.19 88 LEU A O 1
ATOM 728 N N . LEU A 1 89 ? -9.652 7.246 -32.260 1.00 95.44 89 LEU A N 1
ATOM 729 C CA . LEU A 1 89 ? -10.263 7.942 -33.395 1.00 95.44 89 LEU A CA 1
ATOM 730 C C . LEU A 1 89 ? -9.196 8.565 -34.311 1.00 95.44 89 LEU A C 1
ATOM 732 O O . LEU A 1 89 ? -8.221 9.133 -33.821 1.00 95.44 89 LEU A O 1
ATOM 736 N N . ASP A 1 90 ? -9.398 8.553 -35.630 1.00 91.38 90 ASP A N 1
ATOM 737 C CA . ASP A 1 90 ? -8.603 9.421 -36.502 1.00 91.38 90 ASP A CA 1
ATOM 738 C C . ASP A 1 90 ? -9.190 10.837 -36.493 1.00 91.38 90 ASP A C 1
ATOM 740 O O . ASP A 1 90 ? -10.209 11.131 -37.118 1.00 91.38 90 ASP A O 1
ATOM 744 N N . ILE A 1 91 ? -8.556 11.735 -35.745 1.00 89.75 91 ILE A N 1
ATOM 745 C CA . ILE A 1 91 ? -9.008 13.125 -35.599 1.00 89.75 91 ILE A CA 1
ATOM 746 C C . ILE A 1 91 ? -8.817 13.974 -36.860 1.00 89.75 91 ILE A C 1
ATOM 748 O O . ILE A 1 91 ? -9.338 15.091 -36.905 1.00 89.75 91 ILE A O 1
ATOM 752 N N . ASN A 1 92 ? -8.049 13.492 -37.839 1.00 86.38 92 ASN A N 1
ATOM 753 C CA . ASN A 1 92 ? -7.775 14.222 -39.074 1.00 86.38 92 ASN A CA 1
ATOM 754 C C . ASN A 1 92 ? -8.777 13.881 -40.180 1.00 86.38 92 ASN A C 1
ATOM 756 O O . ASN A 1 92 ? -8.883 14.636 -41.148 1.00 86.38 92 ASN A O 1
ATOM 760 N N . GLU A 1 93 ? -9.532 12.794 -40.025 1.00 88.38 93 GLU A N 1
ATOM 761 C CA . GLU A 1 93 ? -10.516 12.369 -41.013 1.00 88.38 93 GLU A CA 1
ATOM 762 C C . GLU A 1 93 ? -11.781 13.248 -40.966 1.00 88.38 93 GLU A C 1
ATOM 764 O O . GLU A 1 93 ? -12.373 13.432 -39.892 1.00 88.38 93 GLU A O 1
ATOM 769 N N . PRO A 1 94 ? -12.243 13.798 -42.110 1.00 88.69 94 PRO A N 1
ATOM 770 C CA . PRO A 1 94 ? -13.404 14.692 -42.159 1.00 88.69 94 PRO A CA 1
ATOM 771 C C . PRO A 1 94 ? -14.693 14.072 -41.607 1.00 88.69 94 PRO A C 1
ATOM 773 O O . PRO A 1 94 ? -15.539 14.777 -41.059 1.00 88.69 94 PRO A O 1
ATOM 776 N N . GLU A 1 95 ? -14.840 12.754 -41.719 1.00 88.31 95 GLU A N 1
ATOM 777 C CA . GLU A 1 95 ? -16.008 12.002 -41.244 1.00 88.31 95 GLU A CA 1
ATOM 778 C C . GLU A 1 95 ? -16.168 12.082 -39.715 1.00 88.31 95 GLU A C 1
ATOM 780 O O . GLU A 1 95 ? -17.281 12.018 -39.193 1.00 88.31 95 GLU A O 1
ATOM 785 N N . ASN A 1 96 ? -15.073 12.338 -38.993 1.00 92.12 96 ASN A N 1
ATOM 786 C CA . ASN A 1 96 ? -15.040 12.453 -37.537 1.00 92.12 96 ASN A CA 1
ATOM 787 C C . ASN A 1 96 ? -15.177 13.901 -37.025 1.00 92.12 96 ASN A C 1
ATOM 789 O O . ASN A 1 96 ? -15.050 14.157 -35.819 1.00 92.12 96 ASN A O 1
ATOM 793 N N . GLU A 1 97 ? -15.454 14.873 -37.904 1.00 91.31 97 GLU A N 1
ATOM 794 C CA . GLU A 1 97 ? -15.475 16.302 -37.557 1.00 91.31 97 GLU A CA 1
ATOM 795 C C . GLU A 1 97 ? -16.478 16.627 -36.433 1.00 91.31 97 GLU A C 1
ATOM 797 O O . GLU A 1 97 ? -16.224 17.501 -35.597 1.00 91.31 97 GLU A O 1
ATOM 802 N N . GLU A 1 98 ? -17.609 15.917 -36.365 1.00 91.31 98 GLU A N 1
ATOM 803 C CA . GLU A 1 98 ? -18.607 16.113 -35.310 1.00 91.31 98 GLU A CA 1
ATOM 804 C C . GLU A 1 98 ? -18.027 15.811 -33.918 1.00 91.31 98 GLU A C 1
ATOM 806 O O . GLU A 1 98 ? -18.141 16.640 -33.006 1.00 91.31 98 GLU A O 1
ATOM 811 N N . LEU A 1 99 ? -17.342 14.675 -33.759 1.00 91.50 99 LEU A N 1
ATOM 812 C CA . LEU A 1 99 ? -16.667 14.315 -32.511 1.00 91.50 99 LEU A CA 1
ATOM 813 C C . LEU A 1 99 ? -15.536 15.299 -32.205 1.00 91.50 99 LEU A C 1
ATOM 815 O O . LEU A 1 99 ? -15.425 15.776 -31.073 1.00 91.50 99 LEU A O 1
ATOM 819 N N . LEU A 1 100 ? -14.757 15.708 -33.210 1.00 92.44 100 LEU A N 1
ATOM 820 C CA . LEU A 1 100 ? -13.716 16.722 -33.032 1.00 92.44 100 LEU A CA 1
ATOM 821 C C . LEU A 1 100 ? -14.284 18.060 -32.529 1.00 92.44 100 LEU A C 1
ATOM 823 O O . LEU A 1 100 ? -13.706 18.692 -31.638 1.00 92.44 100 LEU A O 1
ATOM 827 N N . LYS A 1 101 ? -15.449 18.486 -33.035 1.00 91.88 101 LYS A N 1
ATOM 828 C CA . LYS A 1 101 ? -16.172 19.667 -32.533 1.00 91.88 101 LYS A CA 1
ATOM 829 C C . LYS A 1 101 ? -16.581 19.495 -31.070 1.00 91.88 101 LYS A C 1
ATOM 831 O O . LYS A 1 101 ? -16.454 20.454 -30.308 1.00 91.88 101 LYS A O 1
ATOM 836 N N . GLN A 1 102 ? -17.023 18.305 -30.648 1.00 87.88 102 GLN A N 1
ATOM 837 C CA . GLN A 1 102 ? -17.308 18.022 -29.231 1.00 87.88 102 GLN A CA 1
ATOM 838 C C . GLN A 1 102 ? -16.045 18.145 -28.373 1.00 87.88 102 GLN A C 1
ATOM 840 O O . GLN A 1 102 ? -16.062 18.854 -27.367 1.00 87.88 102 GLN A O 1
ATOM 845 N N . MET A 1 103 ? -14.938 17.540 -28.811 1.00 89.62 103 MET A N 1
ATOM 846 C CA . MET A 1 103 ? -13.640 17.551 -28.122 1.00 89.62 103 MET A CA 1
ATOM 847 C C . MET A 1 103 ? -13.055 18.958 -27.944 1.00 89.62 103 MET A C 1
ATOM 849 O O . MET A 1 103 ? -12.396 19.253 -26.945 1.00 89.62 103 MET A O 1
ATOM 853 N N . LYS A 1 104 ? -13.347 19.870 -28.877 1.00 88.62 104 LYS A N 1
ATOM 854 C CA . LYS A 1 104 ? -12.938 21.281 -28.802 1.00 88.62 104 LYS A CA 1
ATOM 855 C C . LYS A 1 104 ? -13.789 22.122 -27.842 1.00 88.62 104 LYS A C 1
ATOM 857 O O . LYS A 1 104 ? -13.378 23.229 -27.487 1.00 88.62 104 LYS A O 1
ATOM 862 N N . LYS A 1 105 ? -14.951 21.640 -27.376 1.00 85.25 105 LYS A N 1
ATOM 863 C CA . LYS A 1 105 ? -15.811 22.411 -26.461 1.00 85.25 105 LYS A CA 1
ATOM 864 C C . LYS A 1 105 ? -15.091 22.679 -25.142 1.00 85.25 105 LYS A C 1
ATOM 866 O O . LYS A 1 105 ? -14.697 21.757 -24.431 1.00 85.25 105 LYS A O 1
ATOM 871 N N . LYS A 1 106 ? -15.038 23.955 -24.745 1.00 81.81 106 LYS A N 1
ATOM 872 C CA . LYS A 1 106 ? -14.416 24.406 -23.486 1.00 81.81 106 LYS A CA 1
ATOM 873 C C . LYS A 1 106 ? -14.888 23.607 -22.265 1.00 81.81 106 LYS A C 1
ATOM 875 O O . LYS A 1 106 ? -14.065 23.220 -21.447 1.00 81.81 106 LYS A O 1
ATOM 880 N N . LYS A 1 107 ? -16.197 23.337 -22.158 1.00 79.88 107 LYS A N 1
ATOM 881 C CA . LYS A 1 107 ? -16.779 22.563 -21.044 1.00 79.88 107 LYS A CA 1
ATOM 882 C C . LYS A 1 107 ? -16.166 21.171 -20.909 1.00 79.88 107 LYS A C 1
ATOM 884 O O . LYS A 1 107 ? -15.875 20.759 -19.798 1.00 79.88 107 LYS A O 1
ATOM 889 N N . LEU A 1 108 ? -15.946 20.488 -22.028 1.00 80.81 108 LEU A N 1
ATOM 890 C CA . LEU A 1 108 ? -15.341 19.164 -22.036 1.00 80.81 108 LEU A CA 1
ATOM 891 C C . LEU A 1 108 ? -13.835 19.240 -21.763 1.00 80.81 108 LEU A C 1
ATOM 893 O O . LEU A 1 108 ? -13.320 18.476 -20.954 1.00 80.81 108 LEU A O 1
ATOM 897 N N . ARG A 1 109 ? -13.138 20.210 -22.371 1.00 85.38 109 ARG A N 1
ATOM 898 C CA . ARG A 1 109 ? -11.703 20.423 -22.129 1.00 85.38 109 ARG A CA 1
ATOM 899 C C . ARG A 1 109 ? -11.393 20.681 -20.654 1.00 85.38 109 ARG A C 1
ATOM 901 O O . ARG A 1 109 ? -10.401 20.170 -20.164 1.00 85.38 109 ARG A O 1
ATOM 908 N N . MET A 1 110 ? -12.251 21.391 -19.918 1.00 82.12 110 MET A N 1
ATOM 909 C CA . MET A 1 110 ? -12.068 21.601 -18.471 1.00 82.12 110 MET A CA 1
ATOM 910 C C . MET A 1 110 ? -12.077 20.308 -17.636 1.00 82.12 110 MET A C 1
ATOM 912 O O . MET A 1 110 ? -11.629 20.344 -16.494 1.00 82.12 110 MET A O 1
ATOM 916 N N . LEU A 1 111 ? -12.590 19.196 -18.174 1.00 81.62 111 LEU A N 1
ATOM 917 C CA . LEU A 1 111 ? -12.641 17.905 -17.483 1.00 81.62 111 LEU A CA 1
ATOM 918 C C . LEU A 1 111 ? -11.425 17.024 -17.796 1.00 81.62 111 LEU A C 1
ATOM 920 O O . LEU A 1 111 ? -10.939 16.328 -16.913 1.00 81.62 111 LEU A O 1
ATOM 924 N N . PHE A 1 112 ? -10.935 17.060 -19.039 1.00 88.75 112 PHE A N 1
ATOM 925 C CA . PHE A 1 112 ? -9.925 16.116 -19.544 1.00 88.75 112 PHE A CA 1
ATOM 926 C C . PHE A 1 112 ? -8.587 16.770 -19.922 1.00 88.75 112 PHE A C 1
ATOM 928 O O . PHE A 1 112 ? -7.675 16.087 -20.371 1.00 88.75 112 PHE A O 1
ATOM 935 N N . VAL A 1 113 ? -8.445 18.087 -19.745 1.00 87.31 113 VAL A N 1
ATOM 936 C CA . VAL A 1 113 ? -7.224 18.847 -20.058 1.00 87.31 113 VAL A CA 1
ATOM 937 C C . VAL A 1 113 ? -6.778 19.631 -18.825 1.00 87.31 113 VAL A C 1
ATOM 939 O O . VAL A 1 113 ? -7.606 20.155 -18.077 1.00 87.31 113 VAL A O 1
ATOM 942 N N . ARG A 1 114 ? -5.459 19.748 -18.626 1.00 86.88 114 ARG A N 1
ATOM 943 C CA . ARG A 1 114 ? -4.866 20.559 -17.552 1.00 86.88 114 ARG A CA 1
ATOM 944 C C . ARG A 1 114 ? -5.382 21.997 -17.607 1.00 86.88 114 ARG A C 1
ATOM 946 O O . ARG A 1 114 ? -5.527 22.561 -18.694 1.00 86.88 114 ARG A O 1
ATOM 953 N N . LYS A 1 115 ? -5.632 22.609 -16.444 1.00 84.19 115 LYS A N 1
ATOM 954 C CA . LYS A 1 115 ? -6.265 23.940 -16.330 1.00 84.19 115 LYS A CA 1
ATOM 955 C C . LYS A 1 115 ? -5.529 24.998 -17.159 1.00 84.19 115 LYS A C 1
ATOM 957 O O . LYS A 1 115 ? -6.156 25.776 -17.874 1.00 84.19 115 LYS A O 1
ATOM 962 N N . GLU A 1 116 ? -4.205 24.958 -17.129 1.00 85.12 116 GLU A N 1
ATOM 963 C CA . GLU A 1 116 ? -3.282 25.824 -17.859 1.00 85.12 116 GLU A CA 1
ATOM 964 C C . GLU A 1 116 ? -3.262 25.584 -19.384 1.00 85.12 116 GLU A C 1
ATOM 966 O O . GLU A 1 116 ? -2.848 26.460 -20.141 1.00 85.12 116 GLU A O 1
ATOM 971 N N . ARG A 1 117 ? -3.762 24.436 -19.866 1.00 84.88 117 ARG A N 1
ATOM 972 C CA . ARG A 1 117 ? -3.824 24.059 -21.293 1.00 84.88 117 ARG A CA 1
ATOM 973 C C . ARG A 1 117 ? -5.233 24.131 -21.895 1.00 84.88 117 ARG A C 1
ATOM 975 O O . ARG A 1 117 ? -5.387 23.966 -23.106 1.00 84.88 117 ARG A O 1
ATOM 982 N N . VAL A 1 118 ? -6.271 24.430 -21.105 1.00 80.31 118 VAL A N 1
ATOM 983 C CA . VAL A 1 118 ? -7.675 24.459 -21.576 1.00 80.31 118 VAL A CA 1
ATOM 984 C C . VAL A 1 118 ? -7.868 25.394 -22.775 1.00 80.31 118 VAL A C 1
ATOM 986 O O . VAL A 1 118 ? -8.590 25.038 -23.708 1.00 80.31 118 VAL A O 1
ATOM 989 N N . LEU A 1 119 ? -7.217 26.563 -22.764 1.00 75.12 119 LEU A N 1
ATOM 990 C CA . LEU A 1 119 ? -7.301 27.576 -23.828 1.00 75.12 119 LEU A CA 1
ATOM 991 C C . LEU A 1 119 ? -6.178 27.466 -24.876 1.00 75.12 119 LEU A C 1
ATOM 993 O O . LEU A 1 119 ? -6.209 28.177 -25.876 1.00 75.12 119 LEU A O 1
ATOM 997 N N . SER A 1 120 ? -5.194 26.592 -24.654 1.00 77.62 120 SER A N 1
ATOM 998 C CA . SER A 1 120 ? -4.060 26.379 -25.558 1.00 77.62 120 SER A CA 1
ATOM 999 C C . SER A 1 120 ? -4.436 25.428 -26.693 1.00 77.62 120 SER A C 1
ATOM 1001 O O . SER A 1 120 ? -5.115 24.425 -26.469 1.00 77.62 120 SER A O 1
ATOM 1003 N N . GLN A 1 121 ? -3.938 25.711 -27.899 1.00 67.50 121 GLN A N 1
ATOM 1004 C CA . GLN A 1 121 ? -3.938 24.758 -29.017 1.00 67.50 121 GLN A CA 1
ATOM 1005 C C . GLN A 1 121 ? -2.676 23.885 -29.051 1.00 67.50 121 GLN A C 1
ATOM 1007 O O . GLN A 1 121 ? -2.671 22.854 -29.712 1.00 67.50 121 GLN A O 1
ATOM 1012 N N . LYS A 1 122 ? -1.616 24.275 -28.330 1.00 77.88 122 LYS A N 1
ATOM 1013 C CA . LYS A 1 122 ? -0.402 23.469 -28.189 1.00 77.88 122 LYS A CA 1
ATOM 1014 C C . LYS A 1 122 ? -0.641 22.369 -27.158 1.00 77.88 122 LYS A C 1
ATOM 1016 O O . LYS A 1 122 ? -1.022 22.687 -26.027 1.00 77.88 122 LYS A O 1
ATOM 1021 N N . THR A 1 123 ? -0.382 21.132 -27.565 1.00 82.44 123 THR A N 1
ATOM 1022 C CA . THR A 1 123 ? -0.487 19.916 -26.753 1.00 82.44 123 THR A CA 1
ATOM 1023 C C . THR A 1 123 ? 0.822 19.144 -26.792 1.00 82.44 123 THR A C 1
ATOM 1025 O O . THR A 1 123 ? 1.463 19.050 -27.838 1.00 82.44 123 THR A O 1
ATOM 1028 N N . GLU A 1 124 ? 1.205 18.587 -25.653 1.00 89.19 124 GLU A N 1
ATOM 1029 C CA . GLU A 1 124 ? 2.388 17.746 -25.485 1.00 89.19 124 GLU A CA 1
ATOM 1030 C C . GLU A 1 124 ? 1.969 16.317 -25.110 1.00 89.19 124 GLU A C 1
ATOM 1032 O O . GLU A 1 124 ? 0.855 16.083 -24.646 1.00 89.19 124 GLU A O 1
ATOM 1037 N N . ARG A 1 125 ? 2.866 15.335 -25.260 1.00 91.00 125 ARG A N 1
ATOM 1038 C CA . ARG A 1 125 ? 2.578 13.935 -24.876 1.00 91.00 125 ARG A CA 1
ATOM 1039 C C . ARG A 1 125 ? 2.217 13.791 -23.386 1.00 91.00 125 ARG A C 1
ATOM 1041 O O . ARG A 1 125 ? 1.532 12.854 -22.992 1.00 91.00 125 ARG A O 1
ATOM 1048 N N . SER A 1 126 ? 2.665 14.723 -22.545 1.00 91.06 126 SER A N 1
ATOM 1049 C CA . SER A 1 126 ? 2.284 14.829 -21.129 1.00 91.06 126 SER A CA 1
ATOM 1050 C C . SER A 1 126 ? 0.822 15.258 -20.923 1.00 91.06 126 SER A C 1
ATOM 1052 O O . SER A 1 126 ? 0.224 14.914 -19.899 1.00 91.06 126 SER A O 1
ATOM 1054 N N . ASP A 1 127 ? 0.231 15.979 -21.880 1.00 91.31 127 ASP A N 1
ATOM 1055 C CA . ASP A 1 127 ? -1.188 16.344 -21.882 1.00 91.31 127 ASP A CA 1
ATOM 1056 C C . ASP A 1 127 ? -2.060 15.146 -22.282 1.00 91.31 127 ASP A C 1
ATOM 1058 O O . ASP A 1 127 ? -3.118 14.933 -21.696 1.00 91.31 127 ASP A O 1
ATOM 1062 N N . ASP A 1 128 ? -1.586 14.309 -23.206 1.00 94.06 128 ASP A N 1
ATOM 1063 C CA . A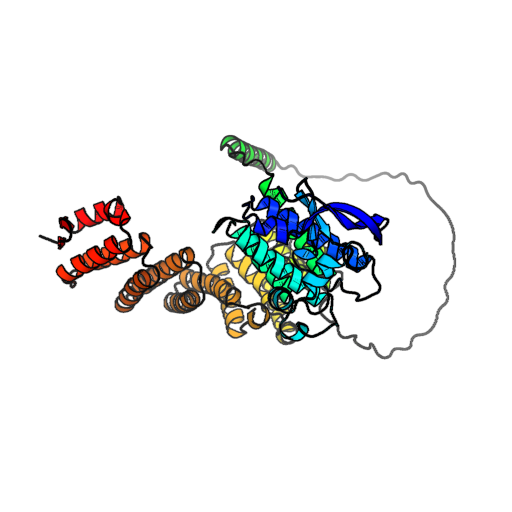SP A 1 128 ? -2.256 13.054 -23.567 1.00 94.06 128 ASP A CA 1
ATOM 1064 C C . ASP A 1 128 ? -2.290 12.062 -22.400 1.00 94.06 128 ASP A C 1
ATOM 1066 O O . ASP A 1 128 ? -3.321 11.443 -22.140 1.00 94.06 128 ASP A O 1
ATOM 1070 N N . LEU A 1 129 ? -1.188 11.942 -21.649 1.00 95.56 129 LEU A N 1
ATOM 1071 C CA . LEU A 1 129 ? -1.157 11.129 -20.429 1.00 95.56 129 LEU A CA 1
ATOM 1072 C C . LEU A 1 129 ? -2.103 11.666 -19.353 1.00 95.56 129 LEU A C 1
ATOM 1074 O O . LEU A 1 129 ? -2.755 10.885 -18.663 1.00 95.56 129 LEU A O 1
ATOM 1078 N N . TYR A 1 130 ? -2.224 12.989 -19.232 1.00 94.62 130 TYR A N 1
ATOM 1079 C CA . TYR A 1 130 ? -3.221 13.593 -18.351 1.00 94.62 130 TYR A CA 1
ATOM 1080 C C . TYR A 1 130 ? -4.646 13.215 -18.781 1.00 94.62 130 TYR A C 1
ATOM 1082 O O . TYR A 1 130 ? -5.456 12.811 -17.946 1.00 94.62 130 TYR A O 1
ATOM 1090 N N . GLY A 1 131 ? -4.941 13.297 -20.081 1.00 95.69 131 GLY A N 1
ATOM 1091 C CA . GLY A 1 131 ? -6.219 12.867 -20.643 1.00 95.69 131 GLY A CA 1
ATOM 1092 C C . GLY A 1 131 ? -6.506 11.387 -20.379 1.00 95.69 131 GLY A C 1
ATOM 1093 O O . GLY A 1 131 ? -7.610 11.044 -19.958 1.00 95.69 131 GLY A O 1
ATOM 1094 N N . LEU A 1 132 ? -5.501 10.517 -20.530 1.00 97.25 132 LEU A N 1
ATOM 1095 C CA . LEU A 1 132 ? -5.607 9.087 -20.223 1.00 97.25 132 LEU A CA 1
ATOM 1096 C C . LEU A 1 132 ? -5.937 8.848 -18.744 1.00 97.25 132 LEU A C 1
ATOM 1098 O O . LEU A 1 132 ? -6.861 8.093 -18.451 1.00 97.25 132 LEU A O 1
ATOM 1102 N N . ALA A 1 133 ? -5.258 9.534 -17.818 1.00 96.94 133 ALA A N 1
ATOM 1103 C CA . ALA A 1 133 ? -5.564 9.450 -16.387 1.00 96.94 133 ALA A CA 1
ATOM 1104 C C . ALA A 1 133 ? -7.009 9.871 -16.080 1.00 96.94 133 ALA A C 1
ATOM 1106 O O . ALA A 1 133 ? -7.691 9.242 -15.274 1.00 96.94 133 ALA A O 1
ATOM 1107 N N . LYS A 1 134 ? -7.514 10.898 -16.772 1.00 96.88 134 LYS A N 1
ATOM 1108 C CA . LYS A 1 134 ? -8.908 11.328 -16.630 1.00 96.88 134 LYS A CA 1
ATOM 1109 C C . LYS A 1 134 ? -9.903 10.325 -17.205 1.00 96.88 134 LYS A C 1
ATOM 1111 O O . LYS A 1 134 ? -10.970 10.152 -16.626 1.00 96.88 134 LYS A O 1
ATOM 1116 N N . ILE A 1 135 ? -9.571 9.634 -18.298 1.00 97.19 135 ILE A N 1
ATOM 1117 C CA . ILE A 1 135 ? -10.378 8.509 -18.799 1.00 97.19 135 ILE A CA 1
ATOM 1118 C C . ILE A 1 135 ? -10.393 7.368 -17.778 1.00 97.19 135 ILE A C 1
ATOM 1120 O O . ILE A 1 135 ? -11.462 6.823 -17.518 1.00 97.19 135 ILE A O 1
ATOM 1124 N N . MET A 1 136 ? -9.247 7.032 -17.175 1.00 97.31 136 MET A N 1
ATOM 1125 C CA . MET A 1 136 ? -9.161 6.020 -16.117 1.00 97.31 136 MET A CA 1
ATOM 1126 C C . MET A 1 136 ? -10.111 6.360 -14.963 1.00 97.31 136 MET A C 1
ATOM 1128 O O . MET A 1 136 ? -11.026 5.595 -14.680 1.00 97.31 136 MET A O 1
ATOM 1132 N N . GLU A 1 137 ? -9.960 7.532 -14.343 1.00 94.38 137 GLU A N 1
ATOM 1133 C CA . GLU A 1 137 ? -10.841 7.973 -13.249 1.00 94.38 137 GLU A CA 1
ATOM 1134 C C . GLU A 1 137 ? -12.321 7.937 -13.649 1.00 94.38 137 GLU A C 1
ATOM 1136 O O . GLU A 1 137 ? -13.150 7.390 -12.925 1.00 94.38 137 GLU A O 1
ATOM 1141 N N . PHE A 1 138 ? -12.646 8.466 -14.832 1.00 93.00 138 PHE A N 1
ATOM 1142 C CA . PHE A 1 138 ? -14.021 8.549 -15.312 1.00 93.00 138 PHE A CA 1
ATOM 1143 C C . PHE A 1 138 ? -14.648 7.172 -15.572 1.00 93.00 138 PHE A C 1
ATOM 1145 O O . PHE A 1 138 ? -15.803 6.942 -15.218 1.00 93.00 138 PHE A O 1
ATOM 1152 N N . THR A 1 139 ? -13.899 6.244 -16.172 1.00 93.31 139 THR A N 1
ATOM 1153 C CA . THR A 1 139 ? -14.376 4.876 -16.437 1.00 93.31 139 THR A CA 1
ATOM 1154 C C . THR A 1 139 ? -14.538 4.083 -15.148 1.00 93.31 139 THR A C 1
ATOM 1156 O O . THR A 1 139 ? -15.574 3.446 -14.978 1.00 93.31 139 THR A O 1
ATOM 1159 N N . ALA A 1 140 ? -13.598 4.188 -14.205 1.00 94.12 140 ALA A N 1
ATOM 1160 C CA . ALA A 1 140 ? -13.735 3.560 -12.894 1.00 94.12 140 ALA A CA 1
ATOM 1161 C C . ALA A 1 140 ? -14.972 4.083 -12.144 1.00 94.12 140 ALA A C 1
ATOM 1163 O O . ALA A 1 140 ? -15.791 3.294 -11.684 1.00 94.12 140 ALA A O 1
ATOM 1164 N N . GLU A 1 141 ? -15.171 5.403 -12.088 1.00 90.75 141 GLU A N 1
ATOM 1165 C CA . GLU A 1 141 ? -16.310 6.008 -11.384 1.00 90.75 141 GLU A CA 1
ATOM 1166 C C . GLU A 1 141 ? -17.665 5.631 -12.014 1.00 90.75 141 GLU A C 1
ATOM 1168 O O . GLU A 1 141 ? -18.645 5.345 -11.314 1.00 90.75 141 GLU A O 1
ATOM 1173 N N . LYS A 1 142 ? -17.754 5.657 -13.350 1.00 90.62 142 LYS A N 1
ATOM 1174 C CA . LYS A 1 142 ? -19.033 5.501 -14.060 1.00 90.62 142 LYS A CA 1
ATOM 1175 C C . LYS A 1 142 ? -19.374 4.072 -14.452 1.00 90.62 142 LYS A C 1
ATOM 1177 O O . LYS A 1 142 ? -20.555 3.798 -14.637 1.00 90.62 142 LYS A O 1
ATOM 1182 N N . CYS A 1 143 ? -18.389 3.185 -14.561 1.00 89.38 143 CYS A N 1
ATOM 1183 C CA . CYS A 1 143 ? -18.605 1.834 -15.081 1.00 89.38 143 CYS A CA 1
ATOM 1184 C C . CYS A 1 143 ? -18.418 0.743 -14.023 1.00 89.38 143 CYS A C 1
ATOM 1186 O O . CYS A 1 143 ? -18.929 -0.350 -14.225 1.00 89.38 143 CYS A O 1
ATOM 1188 N N . LEU A 1 144 ? -17.747 1.010 -12.896 1.00 92.56 144 LEU A N 1
ATOM 1189 C CA . LEU A 1 144 ? -17.513 0.003 -11.852 1.00 92.56 144 LEU A CA 1
ATOM 1190 C C . LEU A 1 144 ? -18.384 0.232 -10.622 1.00 92.56 144 LEU A C 1
ATOM 1192 O O . LEU A 1 144 ? -18.798 1.359 -10.349 1.00 92.56 144 LEU A O 1
ATOM 1196 N N . ASP A 1 145 ? -18.639 -0.829 -9.867 1.00 87.38 145 ASP A N 1
ATOM 1197 C CA . ASP A 1 145 ? -19.252 -0.709 -8.548 1.00 87.38 145 ASP A CA 1
ATOM 1198 C C . ASP A 1 145 ? -18.273 -0.103 -7.525 1.00 87.38 145 ASP A C 1
ATOM 1200 O O . ASP A 1 145 ? -17.049 -0.253 -7.651 1.00 87.38 145 ASP A O 1
ATOM 1204 N N . PRO A 1 146 ? -18.779 0.585 -6.482 1.00 77.94 146 PRO A N 1
ATOM 1205 C CA . PRO A 1 146 ? -17.941 1.030 -5.376 1.00 77.94 146 PRO A CA 1
ATOM 1206 C C . PRO A 1 146 ? -17.158 -0.148 -4.783 1.00 77.94 146 PRO A C 1
ATOM 1208 O O . PRO A 1 146 ? -17.724 -1.210 -4.543 1.00 77.94 146 PRO A O 1
ATOM 1211 N N . LYS A 1 147 ? -15.860 0.050 -4.523 1.00 82.81 147 LYS A N 1
ATOM 1212 C CA . LYS A 1 147 ? -14.946 -0.988 -4.004 1.00 82.81 147 LYS A CA 1
ATOM 1213 C C . LYS A 1 147 ? -14.756 -2.206 -4.933 1.00 82.81 147 LYS A C 1
ATOM 1215 O O . LYS A 1 147 ? -14.396 -3.277 -4.459 1.00 82.81 147 LYS A O 1
ATOM 1220 N N . ALA A 1 148 ? -14.939 -2.053 -6.250 1.00 86.25 148 ALA A N 1
ATOM 1221 C CA . ALA A 1 148 ? -14.675 -3.132 -7.212 1.00 86.25 148 ALA A CA 1
ATOM 1222 C C . ALA A 1 148 ? -13.218 -3.642 -7.174 1.00 86.25 148 ALA A C 1
ATOM 1224 O O . ALA A 1 148 ? -12.963 -4.826 -7.394 1.00 86.25 148 ALA A O 1
ATOM 1225 N N . PHE A 1 149 ? -12.253 -2.764 -6.893 1.00 90.62 149 PHE A N 1
ATOM 1226 C CA . PHE A 1 149 ? -10.841 -3.132 -6.815 1.00 90.62 149 PHE A CA 1
ATOM 1227 C C . PHE A 1 149 ? -10.463 -3.729 -5.457 1.00 90.62 149 PHE A C 1
ATOM 1229 O O . PHE A 1 149 ? -10.863 -3.252 -4.399 1.00 90.62 149 PHE A O 1
ATOM 1236 N N . THR A 1 150 ? -9.598 -4.738 -5.493 1.00 87.94 150 THR A N 1
ATOM 1237 C CA . THR A 1 150 ? -8.827 -5.196 -4.334 1.00 87.94 150 THR A CA 1
ATOM 1238 C C . THR A 1 150 ? -7.790 -4.145 -3.928 1.00 87.94 150 THR A C 1
ATOM 1240 O O . THR A 1 150 ? -7.342 -3.349 -4.754 1.00 87.94 150 THR A O 1
ATOM 1243 N N . ARG A 1 151 ? -7.293 -4.206 -2.683 1.00 82.12 151 ARG A N 1
ATOM 1244 C CA . ARG A 1 151 ? -6.209 -3.321 -2.199 1.00 82.12 151 ARG A CA 1
ATOM 1245 C C . ARG A 1 151 ? -4.968 -3.336 -3.114 1.00 82.12 151 ARG A C 1
ATOM 1247 O O . ARG A 1 151 ? -4.271 -2.331 -3.240 1.00 82.12 151 ARG A O 1
ATOM 1254 N N . LYS A 1 152 ? -4.653 -4.474 -3.750 1.00 84.00 152 LYS A N 1
ATOM 1255 C CA . LYS A 1 152 ? -3.521 -4.602 -4.688 1.00 84.00 152 LYS A CA 1
ATOM 1256 C C . LYS A 1 152 ? -3.805 -3.898 -6.015 1.00 84.00 152 LYS A C 1
ATOM 1258 O O . LYS A 1 152 ? -2.981 -3.105 -6.465 1.00 84.00 152 LYS A O 1
ATOM 1263 N N . GLU A 1 153 ? -4.964 -4.162 -6.610 1.00 89.81 153 GLU A N 1
ATOM 1264 C CA . GLU A 1 153 ? -5.415 -3.509 -7.845 1.00 89.81 153 GLU A CA 1
ATOM 1265 C C . GLU A 1 153 ? -5.518 -1.993 -7.656 1.00 89.81 153 GLU A C 1
ATOM 1267 O O . GLU A 1 153 ? -5.059 -1.241 -8.509 1.00 89.81 153 GLU A O 1
ATOM 1272 N N . GLU A 1 154 ? -6.016 -1.534 -6.507 1.00 91.69 154 GLU A N 1
ATOM 1273 C CA . GLU A 1 154 ? -6.115 -0.113 -6.182 1.00 91.69 154 GLU A CA 1
ATOM 1274 C C . GLU A 1 154 ? -4.735 0.551 -6.053 1.00 91.69 154 GLU A C 1
ATOM 1276 O O . GLU A 1 154 ? -4.527 1.652 -6.568 1.00 91.69 154 GLU A O 1
ATOM 1281 N N . ARG A 1 155 ? -3.755 -0.126 -5.437 1.00 89.44 155 ARG A N 1
ATOM 1282 C CA . ARG A 1 155 ? -2.361 0.351 -5.396 1.00 89.44 155 ARG A CA 1
ATOM 1283 C C . ARG A 1 155 ? -1.761 0.475 -6.795 1.00 89.44 155 ARG A C 1
ATOM 1285 O O . ARG A 1 155 ? -1.151 1.499 -7.107 1.00 89.44 155 ARG A O 1
ATOM 1292 N N . VAL A 1 156 ? -1.944 -0.538 -7.644 1.00 91.94 156 VAL A N 1
ATOM 1293 C CA . VAL A 1 156 ? -1.478 -0.505 -9.042 1.00 91.94 156 VAL A CA 1
ATOM 1294 C C . VAL A 1 156 ? -2.176 0.622 -9.810 1.00 91.94 156 VAL A C 1
ATOM 1296 O O . VAL A 1 156 ? -1.517 1.425 -10.467 1.00 91.94 156 VAL A O 1
ATOM 1299 N N . TRP A 1 157 ? -3.489 0.770 -9.646 1.00 94.94 157 TRP A N 1
ATOM 1300 C CA . TRP A 1 157 ? -4.285 1.832 -10.256 1.00 94.94 157 TRP A CA 1
ATOM 1301 C C . TRP A 1 157 ? -3.797 3.236 -9.869 1.00 94.94 157 TRP A C 1
ATOM 1303 O O . TRP A 1 157 ? -3.505 4.055 -10.745 1.00 94.94 157 TRP A O 1
ATOM 1313 N N . LYS A 1 158 ? -3.620 3.504 -8.566 1.00 93.12 158 LYS A N 1
ATOM 1314 C CA . LYS A 1 158 ? -3.094 4.781 -8.045 1.00 93.12 158 LYS A CA 1
ATOM 1315 C C . LYS A 1 158 ? -1.687 5.069 -8.565 1.00 93.12 158 LYS A C 1
ATOM 1317 O O . LYS A 1 158 ? -1.395 6.197 -8.964 1.00 93.12 158 LYS A O 1
ATOM 1322 N N . ARG A 1 159 ? -0.825 4.051 -8.632 1.00 91.94 159 ARG A N 1
ATOM 1323 C CA . ARG A 1 159 ? 0.532 4.177 -9.181 1.00 91.94 159 ARG A CA 1
ATOM 1324 C C . ARG A 1 159 ? 0.516 4.557 -10.664 1.00 91.94 159 ARG A C 1
ATOM 1326 O O . ARG A 1 159 ? 1.258 5.456 -11.066 1.00 91.94 159 ARG A O 1
ATOM 1333 N N . MET A 1 160 ? -0.325 3.909 -11.473 1.00 94.19 160 MET A N 1
ATOM 1334 C CA . MET A 1 160 ? -0.488 4.239 -12.893 1.00 94.19 160 MET A CA 1
ATOM 1335 C C . MET A 1 160 ? -0.999 5.677 -13.087 1.00 94.19 160 MET A C 1
ATOM 1337 O O . MET A 1 160 ? -0.431 6.418 -13.895 1.00 94.19 160 MET A O 1
ATOM 1341 N N . LEU A 1 161 ? -1.993 6.109 -12.299 1.00 93.94 161 LEU A N 1
ATOM 1342 C CA . LEU A 1 161 ? -2.489 7.493 -12.296 1.00 93.94 161 LEU A CA 1
ATOM 1343 C C . LEU A 1 161 ? -1.384 8.496 -11.935 1.00 93.94 161 LEU A C 1
ATOM 1345 O O . LEU A 1 161 ? -1.169 9.471 -12.658 1.00 93.94 161 LEU A O 1
ATOM 1349 N N . GLY A 1 162 ? -0.632 8.234 -10.862 1.00 91.06 162 GLY A N 1
ATOM 1350 C CA . GLY A 1 162 ? 0.472 9.090 -10.422 1.00 91.06 162 GLY A CA 1
ATOM 1351 C C . GLY A 1 162 ? 1.533 9.283 -11.508 1.00 91.06 162 GLY A C 1
ATOM 1352 O O . GLY A 1 162 ? 1.971 10.409 -11.762 1.00 91.06 162 GLY A O 1
ATOM 1353 N N . LYS A 1 163 ? 1.897 8.210 -12.223 1.00 90.81 163 LYS A N 1
ATOM 1354 C CA . LYS A 1 163 ? 2.825 8.276 -13.367 1.00 90.81 163 LYS A CA 1
ATOM 1355 C C . LYS A 1 163 ? 2.255 9.117 -14.514 1.00 90.81 163 LYS A C 1
ATOM 1357 O O . LYS A 1 163 ? 2.969 9.957 -15.061 1.00 90.81 163 LYS A O 1
ATOM 1362 N N . CYS A 1 164 ? 0.977 8.953 -14.852 1.00 92.31 164 CYS A N 1
ATOM 1363 C CA . CYS A 1 164 ? 0.332 9.750 -15.897 1.00 92.31 164 CYS A CA 1
ATOM 1364 C C . CYS A 1 164 ? 0.296 11.252 -15.555 1.00 92.31 164 CYS A C 1
ATOM 1366 O O . CYS A 1 164 ? 0.555 12.091 -16.418 1.00 92.31 164 CYS A O 1
ATOM 1368 N N . TYR A 1 165 ? 0.062 11.607 -14.287 1.00 89.31 165 TYR A N 1
ATOM 1369 C CA . TYR A 1 165 ? 0.014 13.004 -13.847 1.00 89.31 165 TYR A CA 1
ATOM 1370 C C . TYR A 1 165 ? 1.383 13.691 -13.745 1.00 89.31 165 TYR A C 1
ATOM 1372 O O . TYR A 1 165 ? 1.486 14.880 -14.063 1.00 89.31 165 TYR A O 1
ATOM 1380 N N . SER A 1 166 ? 2.423 12.957 -13.341 1.00 78.00 166 SER A N 1
ATOM 1381 C CA . SER A 1 166 ? 3.780 13.468 -13.061 1.00 78.00 166 SER A CA 1
ATOM 1382 C C . SER A 1 166 ? 4.714 13.551 -14.277 1.00 78.00 166 SER A C 1
ATOM 1384 O O . SER A 1 166 ? 5.840 14.039 -14.172 1.00 78.00 166 SER A O 1
ATOM 1386 N N . SER A 1 167 ? 4.281 13.068 -15.442 1.00 61.09 167 SER A N 1
ATOM 1387 C CA . SER A 1 167 ? 5.154 12.841 -16.597 1.00 61.09 167 SER A CA 1
ATOM 1388 C C . SER A 1 167 ? 5.754 14.116 -17.197 1.00 61.09 167 SER A C 1
ATOM 1390 O O . SER A 1 167 ? 5.103 14.821 -17.965 1.00 61.09 167 SER A O 1
ATOM 1392 N N . GLY A 1 168 ? 7.037 14.350 -16.899 1.00 54.44 168 GLY A N 1
ATOM 1393 C CA . GLY A 1 168 ? 7.823 15.452 -17.450 1.00 54.44 168 GLY A CA 1
ATOM 1394 C C . GLY A 1 168 ? 8.540 15.171 -18.775 1.00 54.44 168 GLY A C 1
ATOM 1395 O O . GLY A 1 168 ? 8.722 16.127 -19.517 1.00 54.44 168 GLY A O 1
ATOM 1396 N N . LYS A 1 169 ? 8.977 13.935 -19.108 1.00 57.12 169 LYS A N 1
ATOM 1397 C CA . LYS A 1 169 ? 9.804 13.711 -20.331 1.00 57.12 169 LYS A CA 1
ATOM 1398 C C . LYS A 1 169 ? 9.738 12.345 -21.050 1.00 57.12 169 LYS A C 1
ATOM 1400 O O . LYS A 1 169 ? 10.225 12.275 -22.170 1.00 57.12 169 LYS A O 1
ATOM 1405 N N . ASN A 1 170 ? 9.170 11.259 -20.499 1.00 82.88 170 ASN A N 1
ATOM 1406 C CA . ASN A 1 170 ? 9.203 9.941 -21.178 1.00 82.88 170 ASN A CA 1
ATOM 1407 C C . ASN A 1 170 ? 7.850 9.206 -21.181 1.00 82.88 170 ASN A C 1
ATOM 1409 O O . ASN A 1 170 ? 7.637 8.245 -20.439 1.00 82.88 170 ASN A O 1
ATOM 1413 N N . ALA A 1 171 ? 6.934 9.671 -22.037 1.00 89.06 171 ALA A N 1
ATOM 1414 C CA . ALA A 1 171 ? 5.572 9.145 -22.117 1.00 89.06 171 ALA A CA 1
ATOM 1415 C C . ALA A 1 171 ? 5.503 7.681 -22.589 1.00 89.06 171 ALA A C 1
ATOM 1417 O O . ALA A 1 171 ? 4.722 6.900 -22.054 1.00 89.06 171 ALA A O 1
ATOM 1418 N N . ILE A 1 172 ? 6.374 7.276 -23.521 1.00 89.69 172 ILE A N 1
ATOM 1419 C CA . ILE A 1 172 ? 6.450 5.890 -24.015 1.00 89.69 172 ILE A CA 1
ATOM 1420 C C . ILE A 1 172 ? 6.774 4.922 -22.870 1.00 89.69 172 ILE A C 1
ATOM 1422 O O . ILE A 1 172 ? 6.124 3.886 -22.733 1.00 89.69 172 ILE A O 1
ATOM 1426 N N . LYS A 1 173 ? 7.743 5.261 -22.006 1.00 91.62 173 LYS A N 1
ATOM 1427 C CA . LYS A 1 173 ? 8.093 4.426 -20.844 1.00 91.62 173 LYS A CA 1
ATOM 1428 C C . LYS A 1 173 ? 6.914 4.266 -19.883 1.00 91.62 173 LYS A C 1
ATOM 1430 O O . LYS A 1 173 ? 6.696 3.171 -19.372 1.00 91.62 173 LYS A O 1
ATOM 1435 N N . VAL A 1 174 ? 6.151 5.334 -19.650 1.00 93.25 174 VAL A N 1
ATOM 1436 C CA . VAL A 1 174 ? 4.964 5.292 -18.780 1.00 93.25 174 VAL A CA 1
ATOM 1437 C C . VAL A 1 174 ? 3.915 4.341 -19.343 1.00 93.25 174 VAL A C 1
ATOM 1439 O O . VAL A 1 174 ? 3.482 3.440 -18.628 1.00 93.25 174 VAL A O 1
ATOM 1442 N N . LEU A 1 175 ? 3.590 4.465 -20.631 1.00 94.94 175 LEU A N 1
ATOM 1443 C CA . LEU A 1 175 ? 2.609 3.604 -21.290 1.00 94.94 175 LEU A CA 1
ATOM 1444 C C . LEU A 1 175 ? 3.034 2.130 -21.294 1.00 94.94 175 LEU A C 1
ATOM 1446 O O . LEU A 1 175 ? 2.233 1.266 -20.946 1.00 94.94 175 LEU A O 1
ATOM 1450 N N . LYS A 1 176 ? 4.305 1.827 -21.595 1.00 93.12 176 LYS A N 1
ATOM 1451 C CA . LYS A 1 176 ? 4.830 0.449 -21.533 1.00 93.12 176 LYS A CA 1
ATOM 1452 C C . LYS A 1 176 ? 4.762 -0.142 -20.127 1.00 93.12 176 LYS A C 1
ATOM 1454 O O . LYS A 1 176 ? 4.447 -1.318 -19.971 1.00 93.12 176 LYS A O 1
ATOM 1459 N N . ASN A 1 177 ? 5.055 0.658 -19.103 1.00 92.38 177 ASN A N 1
ATOM 1460 C CA . ASN A 1 177 ? 4.966 0.206 -17.717 1.00 92.38 177 ASN A CA 1
ATOM 1461 C C . ASN A 1 177 ? 3.518 -0.095 -17.316 1.00 92.38 177 ASN A C 1
ATOM 1463 O O . ASN A 1 177 ? 3.282 -1.125 -16.697 1.00 92.38 177 ASN A O 1
ATOM 1467 N N . MET A 1 178 ? 2.557 0.745 -17.715 1.00 93.69 178 MET A N 1
ATOM 1468 C CA . MET A 1 178 ? 1.133 0.479 -17.475 1.00 93.69 178 MET A CA 1
ATOM 1469 C C . MET A 1 178 ? 0.689 -0.839 -18.114 1.00 93.69 178 MET A C 1
ATOM 1471 O O . MET A 1 178 ? 0.079 -1.666 -17.447 1.00 93.69 178 MET A O 1
ATOM 1475 N N . GLN A 1 179 ? 1.063 -1.081 -19.374 1.00 94.56 179 GLN A N 1
ATOM 1476 C CA . GLN A 1 179 ? 0.747 -2.337 -20.066 1.00 94.56 179 GLN A CA 1
ATOM 1477 C C . GLN A 1 179 ? 1.298 -3.562 -19.317 1.00 94.56 179 GLN A C 1
ATOM 1479 O O . GLN A 1 179 ? 0.606 -4.570 -19.190 1.00 94.56 179 GLN A O 1
ATOM 1484 N N . LYS A 1 180 ? 2.530 -3.476 -18.796 1.00 93.19 180 LYS A N 1
ATOM 1485 C CA . LYS A 1 180 ? 3.149 -4.552 -18.005 1.00 93.19 180 LYS A CA 1
ATOM 1486 C C . LYS A 1 180 ? 2.441 -4.780 -16.670 1.00 93.19 180 LYS A C 1
ATOM 1488 O O . LYS A 1 180 ? 2.207 -5.930 -16.311 1.00 93.19 180 LYS A O 1
ATOM 1493 N N . GLU A 1 181 ? 2.126 -3.705 -15.947 1.00 91.56 181 GLU A N 1
ATOM 1494 C CA . GLU A 1 181 ? 1.443 -3.772 -14.649 1.00 91.56 181 GLU A CA 1
ATOM 1495 C C . GLU A 1 181 ? 0.048 -4.397 -14.797 1.00 91.56 181 GLU A C 1
ATOM 1497 O O . GLU A 1 181 ? -0.295 -5.307 -14.044 1.00 91.56 181 GLU A O 1
ATOM 1502 N N . ILE A 1 182 ? -0.714 -3.995 -15.819 1.00 91.94 182 ILE A N 1
ATOM 1503 C CA . ILE A 1 182 ? -2.033 -4.575 -16.104 1.00 91.94 182 ILE A CA 1
ATOM 1504 C C . ILE A 1 182 ? -1.909 -6.045 -16.520 1.00 91.94 182 ILE A C 1
ATOM 1506 O O . ILE A 1 182 ? -2.588 -6.897 -15.957 1.00 91.94 182 ILE A O 1
ATOM 1510 N N . GLY A 1 183 ? -0.977 -6.379 -17.419 1.00 87.62 183 GLY A N 1
ATOM 1511 C CA . GLY A 1 183 ? -0.773 -7.768 -17.843 1.00 87.62 183 GLY A CA 1
ATOM 1512 C C . GLY A 1 183 ? -0.281 -8.697 -16.724 1.00 87.62 183 GLY A C 1
ATOM 1513 O O . GLY A 1 183 ? -0.373 -9.919 -16.837 1.00 87.62 183 GLY A O 1
ATOM 1514 N N . PHE A 1 184 ? 0.283 -8.164 -15.637 1.00 85.56 184 PHE A N 1
ATOM 1515 C CA . PHE A 1 184 ? 0.566 -8.950 -14.436 1.00 85.56 184 PHE A CA 1
ATOM 1516 C C . PHE A 1 184 ? -0.713 -9.247 -13.644 1.00 85.56 184 PHE A C 1
ATOM 1518 O O . PHE A 1 184 ? -0.914 -10.397 -13.261 1.00 85.56 184 PHE A O 1
ATOM 1525 N N . LEU A 1 185 ? -1.588 -8.251 -13.462 1.00 83.62 185 LEU A N 1
ATOM 1526 C CA . LEU A 1 185 ? -2.884 -8.439 -12.804 1.00 83.62 185 LEU A CA 1
ATOM 1527 C C . LEU A 1 185 ? -3.744 -9.462 -13.556 1.00 83.62 185 LEU A C 1
ATOM 1529 O O . LEU A 1 185 ? -4.185 -10.433 -12.952 1.00 83.62 185 LEU A O 1
ATOM 1533 N N . GLU A 1 186 ? -3.883 -9.319 -14.877 1.00 80.50 186 GLU A N 1
ATOM 1534 C CA . GLU A 1 186 ? -4.659 -10.245 -15.722 1.00 80.50 186 GLU A CA 1
ATOM 1535 C C . GLU A 1 186 ? -4.186 -11.703 -15.553 1.00 80.50 186 GLU A C 1
ATOM 1537 O O . GLU A 1 186 ? -4.984 -12.604 -15.299 1.00 80.50 186 GLU A O 1
ATOM 1542 N N . ARG A 1 187 ? -2.865 -11.938 -15.570 1.00 78.75 187 ARG A N 1
ATOM 1543 C CA . ARG A 1 187 ? -2.283 -13.281 -15.383 1.00 78.75 187 ARG A CA 1
ATOM 1544 C C . ARG A 1 187 ? -2.507 -13.865 -13.993 1.00 78.75 187 ARG A C 1
ATOM 1546 O O . ARG A 1 187 ? -2.516 -15.084 -13.849 1.00 78.75 187 ARG A O 1
ATOM 1553 N N . GLU A 1 188 ? -2.624 -13.039 -12.959 1.00 73.69 188 GLU A N 1
ATOM 1554 C CA . GLU A 1 188 ? -2.979 -13.520 -11.622 1.00 73.69 188 GLU A CA 1
ATOM 1555 C C . GLU A 1 188 ? -4.463 -13.872 -11.517 1.00 73.69 188 GLU A C 1
ATOM 1557 O O . GLU A 1 188 ? -4.814 -14.815 -10.809 1.00 73.69 188 GLU A O 1
ATOM 1562 N N . MET A 1 189 ? -5.316 -13.144 -12.234 1.00 66.19 189 MET A N 1
ATOM 1563 C CA . MET A 1 189 ? -6.767 -13.338 -12.245 1.00 66.19 189 MET A CA 1
ATOM 1564 C C . MET A 1 189 ? -7.171 -14.593 -13.029 1.00 66.19 189 MET A C 1
ATOM 1566 O O . MET A 1 189 ? -8.110 -15.282 -12.641 1.00 66.19 189 MET A O 1
ATOM 1570 N N . GLU A 1 190 ? -6.416 -14.944 -14.074 1.00 61.28 190 GLU A N 1
ATOM 1571 C CA . GLU A 1 190 ? -6.606 -16.165 -14.870 1.00 61.28 190 GLU A CA 1
ATOM 1572 C C . GLU A 1 190 ? -6.104 -17.449 -14.183 1.00 61.28 190 GLU A C 1
ATOM 1574 O O . GLU A 1 190 ? -6.428 -18.556 -14.623 1.00 61.28 190 GLU A O 1
ATOM 1579 N N . ARG A 1 191 ? -5.309 -17.350 -13.105 1.00 51.50 191 ARG A N 1
ATOM 1580 C CA . ARG A 1 191 ? -4.827 -18.544 -12.394 1.00 51.50 191 ARG A CA 1
ATOM 1581 C C . ARG A 1 191 ? -5.997 -19.233 -11.685 1.00 51.50 191 ARG A C 1
ATOM 1583 O O . ARG A 1 191 ? -6.610 -18.623 -10.805 1.00 51.50 191 ARG A O 1
ATOM 1590 N N . PRO A 1 192 ? -6.279 -20.520 -11.971 1.00 38.00 192 PRO A N 1
ATOM 1591 C CA . PRO A 1 192 ? -7.261 -21.261 -11.197 1.00 38.00 192 PRO A CA 1
ATOM 1592 C C . PRO A 1 192 ? -6.801 -21.296 -9.737 1.00 38.00 192 PRO A C 1
ATOM 1594 O O . PRO A 1 192 ? -5.691 -21.741 -9.433 1.00 38.00 192 PRO A O 1
ATOM 1597 N N . ARG A 1 193 ? -7.646 -20.806 -8.822 1.00 44.62 193 ARG A N 1
ATOM 1598 C CA . ARG A 1 193 ? -7.437 -20.951 -7.375 1.00 44.62 193 ARG A CA 1
ATOM 1599 C C . ARG A 1 193 ? -7.640 -22.416 -6.987 1.00 44.62 193 ARG A C 1
ATOM 1601 O O . ARG A 1 193 ? -8.662 -22.784 -6.413 1.00 44.62 193 ARG A O 1
ATOM 1608 N N . ASP A 1 194 ? -6.665 -23.260 -7.298 1.00 40.53 194 ASP A N 1
ATOM 1609 C CA . ASP A 1 194 ? -6.599 -24.599 -6.733 1.00 40.53 194 ASP A CA 1
ATOM 1610 C C . ASP A 1 194 ? -6.378 -24.470 -5.224 1.00 40.53 194 ASP A C 1
ATOM 1612 O O . ASP A 1 194 ? -5.392 -23.890 -4.764 1.00 40.53 194 ASP A O 1
ATOM 1616 N N . LYS A 1 195 ? -7.288 -25.043 -4.428 1.00 39.88 195 LYS A N 1
ATOM 1617 C CA . LYS A 1 195 ? -7.018 -25.301 -3.012 1.00 39.88 195 LYS A CA 1
ATOM 1618 C C . LYS A 1 195 ? -5.812 -26.232 -2.960 1.00 39.88 195 LYS A C 1
ATOM 1620 O O . LYS A 1 195 ? -5.933 -27.418 -3.273 1.00 39.88 195 LYS A O 1
ATOM 1625 N N . VAL A 1 196 ? -4.645 -25.711 -2.590 1.00 43.47 196 VAL A N 1
ATOM 1626 C CA . VAL A 1 196 ? -3.442 -26.524 -2.402 1.00 43.47 196 VAL A CA 1
ATOM 1627 C C . VAL A 1 196 ? -3.742 -27.532 -1.294 1.00 43.47 196 VAL A C 1
ATOM 1629 O O . VAL A 1 196 ? -3.768 -27.200 -0.113 1.00 43.47 196 VAL A O 1
ATOM 1632 N N . SER A 1 197 ? -4.060 -28.773 -1.674 1.00 48.00 197 SER A N 1
ATOM 1633 C CA . SER A 1 197 ? -4.400 -29.801 -0.691 1.00 48.00 197 SER A CA 1
ATOM 1634 C C . SER A 1 197 ? -3.158 -30.121 0.139 1.00 48.00 197 SER A C 1
ATOM 1636 O O . SER A 1 197 ? -2.083 -30.319 -0.433 1.00 48.00 197 SER A O 1
ATOM 1638 N N . ALA A 1 198 ? -3.317 -30.245 1.458 1.00 42.81 198 ALA A N 1
ATOM 1639 C CA . ALA A 1 198 ? -2.245 -30.547 2.411 1.00 42.81 198 ALA A CA 1
ATOM 1640 C C . ALA A 1 198 ? -1.359 -31.740 1.996 1.00 42.81 198 ALA A C 1
ATOM 1642 O O . ALA A 1 198 ? -0.177 -31.779 2.317 1.00 42.81 198 ALA A O 1
ATOM 1643 N N . LYS A 1 199 ? -1.889 -32.679 1.197 1.00 37.38 199 LYS A N 1
ATOM 1644 C CA . LYS A 1 199 ? -1.131 -33.801 0.623 1.00 37.38 199 LYS A CA 1
ATOM 1645 C C . LYS A 1 199 ? -0.031 -33.376 -0.358 1.00 37.38 199 LYS A C 1
ATOM 1647 O O . LYS A 1 199 ? 1.006 -34.026 -0.377 1.00 37.38 199 LYS A O 1
ATOM 1652 N N . LYS A 1 200 ? -0.220 -32.306 -1.145 1.00 42.50 200 LYS A N 1
ATOM 1653 C CA . LYS A 1 200 ? 0.812 -31.778 -2.063 1.00 42.50 200 LYS A CA 1
ATOM 1654 C C . LYS A 1 200 ? 1.952 -31.098 -1.293 1.00 42.50 200 LYS A C 1
ATOM 1656 O O . LYS A 1 200 ? 3.106 -31.260 -1.668 1.00 42.50 200 LYS A O 1
ATOM 1661 N N . ILE A 1 201 ? 1.631 -30.425 -0.187 1.00 47.25 201 ILE A N 1
ATOM 1662 C CA . ILE A 1 201 ? 2.615 -29.821 0.727 1.00 47.25 201 ILE A CA 1
ATOM 1663 C C . ILE A 1 201 ? 3.397 -30.924 1.457 1.00 47.25 201 ILE A C 1
ATOM 1665 O O . ILE A 1 201 ? 4.622 -30.898 1.489 1.00 47.25 201 ILE A O 1
ATOM 1669 N N . LEU A 1 202 ? 2.705 -31.955 1.951 1.00 36.66 202 LEU A N 1
ATOM 1670 C CA . LEU A 1 202 ? 3.333 -33.076 2.653 1.00 36.66 202 LEU A CA 1
ATOM 1671 C C . LEU A 1 202 ? 4.255 -33.904 1.742 1.00 36.66 202 LEU A C 1
ATOM 1673 O O . LEU A 1 202 ? 5.323 -34.321 2.176 1.00 36.66 202 LEU A O 1
ATOM 1677 N N . LEU A 1 203 ? 3.871 -34.118 0.476 1.00 41.75 203 LEU A N 1
ATOM 1678 C CA . LEU A 1 203 ? 4.706 -34.804 -0.521 1.00 41.75 203 LEU A CA 1
ATOM 1679 C C . LEU A 1 203 ? 5.955 -33.998 -0.894 1.00 41.75 203 LEU A C 1
ATOM 1681 O O . LEU A 1 203 ? 7.016 -34.593 -1.071 1.00 41.75 203 LEU A O 1
ATOM 1685 N N . ALA A 1 204 ? 5.852 -32.668 -0.968 1.00 47.44 204 ALA A N 1
ATOM 1686 C CA . ALA A 1 204 ? 7.007 -31.799 -1.186 1.00 47.44 204 ALA A CA 1
ATOM 1687 C C . ALA A 1 204 ? 7.985 -31.857 0.002 1.00 47.44 204 ALA A C 1
ATOM 1689 O O . ALA A 1 204 ? 9.187 -32.002 -0.202 1.00 47.44 204 ALA A O 1
ATOM 1690 N N . ILE A 1 205 ? 7.471 -31.856 1.237 1.00 46.25 205 ILE A N 1
ATOM 1691 C CA . ILE A 1 205 ? 8.283 -31.989 2.458 1.00 46.25 205 ILE A CA 1
ATOM 1692 C C . ILE A 1 205 ? 8.964 -33.368 2.520 1.00 46.25 205 ILE A C 1
ATOM 1694 O O . ILE A 1 205 ? 10.158 -33.461 2.790 1.00 46.25 205 ILE A O 1
ATOM 1698 N N . LEU A 1 206 ? 8.247 -34.448 2.192 1.00 39.47 206 LEU A N 1
ATOM 1699 C CA . LEU A 1 206 ? 8.801 -35.808 2.182 1.00 39.47 206 LEU A CA 1
ATOM 1700 C C . LEU A 1 206 ? 9.895 -36.004 1.123 1.00 39.47 206 LEU A C 1
ATOM 1702 O O . LEU A 1 206 ? 10.883 -36.686 1.392 1.00 39.47 206 LEU A O 1
ATOM 1706 N N . ALA A 1 207 ? 9.756 -35.388 -0.054 1.00 46.25 207 ALA A N 1
ATOM 1707 C CA . ALA A 1 207 ? 10.787 -35.427 -1.091 1.00 46.25 207 ALA A CA 1
ATOM 1708 C C . ALA A 1 207 ? 12.083 -34.726 -0.638 1.00 46.25 207 ALA A C 1
ATOM 1710 O O . ALA A 1 207 ? 13.177 -35.236 -0.881 1.00 46.25 207 ALA A O 1
ATOM 1711 N N . VAL A 1 208 ? 11.964 -33.614 0.094 1.00 45.62 208 VAL A N 1
ATOM 1712 C CA . VAL A 1 208 ? 13.102 -32.885 0.680 1.00 45.62 208 VAL A CA 1
ATOM 1713 C C . VAL A 1 208 ? 13.768 -33.682 1.814 1.00 45.62 208 VAL A C 1
ATOM 1715 O O . VAL A 1 208 ? 14.996 -33.695 1.928 1.00 45.62 208 VAL A O 1
ATOM 1718 N N . CYS A 1 209 ? 12.996 -34.429 2.610 1.00 44.66 209 CYS A N 1
ATOM 1719 C CA . CYS A 1 209 ? 13.531 -35.266 3.693 1.00 44.66 209 CYS A CA 1
ATOM 1720 C C . CYS A 1 209 ? 14.270 -36.525 3.197 1.00 44.66 209 CYS A C 1
ATOM 1722 O O . CYS A 1 209 ? 15.248 -36.952 3.807 1.00 44.66 209 CYS A O 1
ATOM 1724 N N . ILE A 1 210 ? 13.839 -37.130 2.085 1.00 44.28 210 ILE A N 1
ATOM 1725 C CA . ILE A 1 210 ? 14.510 -38.321 1.528 1.00 44.28 210 ILE A CA 1
ATOM 1726 C C . ILE A 1 210 ? 15.818 -37.929 0.825 1.00 44.28 210 ILE A C 1
ATOM 1728 O O . ILE A 1 210 ? 16.814 -38.644 0.930 1.00 44.28 210 ILE A O 1
ATOM 1732 N N . MET A 1 211 ? 15.848 -36.762 0.174 1.00 42.69 211 MET A N 1
ATOM 1733 C CA . MET A 1 211 ? 17.059 -36.220 -0.453 1.00 42.69 211 MET A CA 1
ATOM 1734 C C . MET A 1 211 ? 18.128 -35.837 0.584 1.00 42.69 211 MET A C 1
ATOM 1736 O O . MET A 1 211 ? 19.314 -36.037 0.337 1.00 42.69 211 MET A O 1
ATOM 1740 N N . SER A 1 212 ? 17.729 -35.364 1.769 1.00 39.78 212 SER A N 1
ATOM 1741 C CA . SER A 1 212 ? 18.659 -35.019 2.859 1.00 39.78 212 SER A CA 1
ATOM 1742 C C . SER A 1 212 ? 19.211 -36.241 3.611 1.00 39.78 212 SER A C 1
ATOM 1744 O O . SER A 1 212 ? 20.345 -36.204 4.087 1.00 39.78 212 SER A O 1
ATOM 1746 N N . ALA A 1 213 ? 18.491 -37.369 3.644 1.00 36.41 213 ALA A N 1
ATOM 1747 C CA . ALA A 1 213 ? 18.977 -38.605 4.269 1.00 36.41 213 ALA A CA 1
ATOM 1748 C C . ALA A 1 213 ? 20.042 -39.358 3.438 1.00 36.41 213 ALA A C 1
ATOM 1750 O O . ALA A 1 213 ? 20.837 -40.109 4.002 1.00 36.41 213 ALA A O 1
ATOM 1751 N N . ALA A 1 214 ? 20.104 -39.146 2.117 1.00 37.91 214 ALA A N 1
ATOM 1752 C CA . ALA A 1 214 ? 21.104 -39.778 1.246 1.00 37.91 214 ALA A CA 1
ATOM 1753 C C . ALA A 1 214 ? 22.503 -39.131 1.330 1.00 37.91 214 ALA A C 1
ATOM 1755 O O . ALA A 1 214 ? 23.482 -39.736 0.900 1.00 37.91 214 ALA A O 1
ATOM 1756 N N . ILE A 1 215 ? 22.618 -37.927 1.904 1.00 45.28 215 ILE A N 1
ATOM 1757 C CA . ILE A 1 215 ? 23.873 -37.155 1.933 1.00 45.28 215 ILE A CA 1
ATOM 1758 C C . ILE A 1 215 ? 24.723 -37.474 3.185 1.00 45.28 215 ILE A C 1
ATOM 1760 O O . ILE A 1 215 ? 25.925 -37.229 3.196 1.00 45.28 215 ILE A O 1
ATOM 1764 N N . ILE A 1 216 ? 24.152 -38.105 4.222 1.00 41.47 216 ILE A N 1
ATOM 1765 C CA . ILE A 1 216 ? 24.810 -38.280 5.538 1.00 41.47 216 ILE A CA 1
ATOM 1766 C C . ILE A 1 216 ? 25.474 -39.674 5.715 1.00 41.47 216 ILE A C 1
ATOM 1768 O O . ILE A 1 216 ? 26.069 -39.974 6.747 1.00 41.47 216 ILE A O 1
ATOM 1772 N N . GLY A 1 217 ? 25.463 -40.544 4.698 1.00 30.78 217 GLY A N 1
ATOM 1773 C CA . GLY A 1 217 ? 25.973 -41.919 4.808 1.00 30.78 217 GLY A CA 1
ATOM 1774 C C . GLY A 1 217 ? 27.244 -42.243 4.011 1.00 30.78 217 GLY A C 1
ATOM 1775 O O . GLY A 1 217 ? 27.140 -42.832 2.943 1.00 30.78 217 GLY A O 1
ATOM 1776 N N . GLY A 1 218 ? 28.434 -42.011 4.584 1.00 27.16 218 GLY A N 1
ATOM 1777 C CA . GLY A 1 218 ? 29.592 -42.908 4.384 1.00 27.16 218 GLY A CA 1
ATOM 1778 C C . GLY A 1 218 ? 30.795 -42.408 3.564 1.00 27.16 218 GLY A C 1
ATOM 1779 O O . GLY A 1 218 ? 30.818 -42.443 2.340 1.00 27.16 218 GLY A O 1
ATOM 1780 N N . THR A 1 219 ? 31.863 -42.067 4.286 1.00 34.03 219 THR A N 1
ATOM 1781 C CA . THR A 1 219 ? 33.238 -41.753 3.853 1.00 34.03 219 THR A CA 1
ATOM 1782 C C . THR A 1 219 ? 34.062 -42.974 3.402 1.00 34.03 219 THR A C 1
ATOM 1784 O O . THR A 1 219 ? 34.101 -43.940 4.159 1.00 34.03 219 THR A O 1
ATOM 1787 N N . VAL A 1 220 ? 34.878 -42.873 2.333 1.00 26.88 220 VAL A N 1
ATOM 1788 C CA . VAL A 1 220 ? 36.218 -43.521 2.224 1.00 26.88 220 VAL A CA 1
ATOM 1789 C C . VAL A 1 220 ? 37.175 -42.666 1.358 1.00 26.88 220 VAL A C 1
ATOM 1791 O O . VAL A 1 220 ? 36.802 -42.173 0.298 1.00 26.88 220 VAL A O 1
ATOM 1794 N N . LYS A 1 221 ? 38.422 -42.482 1.828 1.00 30.38 221 LYS A N 1
ATOM 1795 C CA . LYS A 1 221 ? 39.534 -41.702 1.231 1.00 30.38 221 LYS A CA 1
ATOM 1796 C C . LYS A 1 221 ? 40.288 -42.436 0.091 1.00 30.38 221 LYS A C 1
ATOM 1798 O O . LYS A 1 221 ? 40.614 -43.598 0.288 1.00 30.38 221 LYS A O 1
ATOM 1803 N N . LYS A 1 222 ? 40.637 -41.669 -0.974 1.00 33.56 222 LYS A N 1
ATOM 1804 C CA . LYS A 1 222 ? 41.840 -41.595 -1.888 1.00 33.56 222 LYS A CA 1
ATOM 1805 C C . LYS A 1 222 ? 42.662 -42.874 -2.230 1.00 33.56 222 LYS A C 1
ATOM 1807 O O . LYS A 1 222 ? 42.846 -43.684 -1.331 1.00 33.56 222 LYS A O 1
ATOM 1812 N N . PRO A 1 223 ? 43.314 -43.017 -3.427 1.00 28.67 223 PRO A N 1
ATOM 1813 C CA . PRO A 1 223 ? 44.216 -42.011 -4.036 1.00 28.67 223 PRO A CA 1
ATOM 1814 C C . PRO A 1 223 ? 44.291 -41.954 -5.596 1.00 28.67 223 PRO A C 1
ATOM 1816 O O . PRO A 1 223 ? 43.523 -42.581 -6.311 1.00 28.67 223 PRO A O 1
ATOM 1819 N N . GLU A 1 224 ? 45.225 -41.124 -6.077 1.00 30.88 224 GLU A N 1
ATOM 1820 C CA . GLU A 1 224 ? 45.570 -40.705 -7.450 1.00 30.88 224 GLU A CA 1
ATOM 1821 C C . GLU A 1 224 ? 45.847 -41.818 -8.482 1.00 30.88 224 GLU A C 1
ATOM 1823 O O . GLU A 1 224 ? 46.435 -42.849 -8.159 1.00 30.88 224 GLU A O 1
ATOM 1828 N N . THR A 1 225 ? 45.599 -41.537 -9.771 1.00 24.19 225 THR A N 1
ATOM 1829 C CA . THR A 1 225 ? 46.415 -42.077 -10.880 1.00 24.19 225 THR A CA 1
ATOM 1830 C C . THR A 1 225 ? 46.418 -41.130 -12.090 1.00 24.19 225 THR A C 1
ATOM 1832 O O . THR A 1 225 ? 45.389 -40.578 -12.469 1.00 24.19 225 THR A O 1
ATOM 1835 N N . LYS A 1 226 ? 47.611 -40.923 -12.661 1.00 26.12 226 LYS A N 1
ATOM 1836 C CA . LYS A 1 226 ? 47.922 -40.102 -13.842 1.00 26.12 226 LYS A CA 1
ATOM 1837 C C . LYS A 1 226 ? 47.683 -40.852 -15.166 1.00 26.12 226 LYS A C 1
ATOM 1839 O O . LYS A 1 226 ? 47.866 -42.064 -15.209 1.00 26.12 226 LYS A O 1
ATOM 1844 N N . ALA A 1 227 ? 47.556 -40.040 -16.229 1.00 23.92 227 ALA A N 1
ATOM 1845 C CA . ALA A 1 227 ? 47.930 -40.283 -17.638 1.00 23.92 227 ALA A CA 1
ATOM 1846 C C . ALA A 1 227 ? 46.875 -41.051 -18.489 1.00 23.92 227 ALA A C 1
ATOM 1848 O O . ALA A 1 227 ? 46.150 -41.868 -17.946 1.00 23.92 227 ALA A O 1
ATOM 1849 N N . ILE A 1 228 ? 46.662 -40.841 -19.801 1.00 24.94 228 ILE A N 1
ATOM 1850 C CA . ILE A 1 228 ? 47.467 -40.310 -20.924 1.00 24.94 228 ILE A CA 1
ATOM 1851 C C . ILE A 1 228 ? 46.543 -39.620 -21.964 1.00 24.94 228 ILE A C 1
ATOM 1853 O O . ILE A 1 228 ? 45.362 -39.933 -22.070 1.00 24.94 228 ILE A O 1
ATOM 1857 N N . ALA A 1 229 ? 47.162 -38.700 -22.710 1.00 24.67 229 ALA A N 1
ATOM 1858 C CA . ALA A 1 229 ? 46.752 -37.862 -23.841 1.00 24.67 229 ALA A CA 1
ATOM 1859 C C . ALA A 1 229 ? 46.125 -38.513 -25.099 1.00 24.67 229 ALA A C 1
ATOM 1861 O O . ALA A 1 229 ? 46.334 -39.692 -25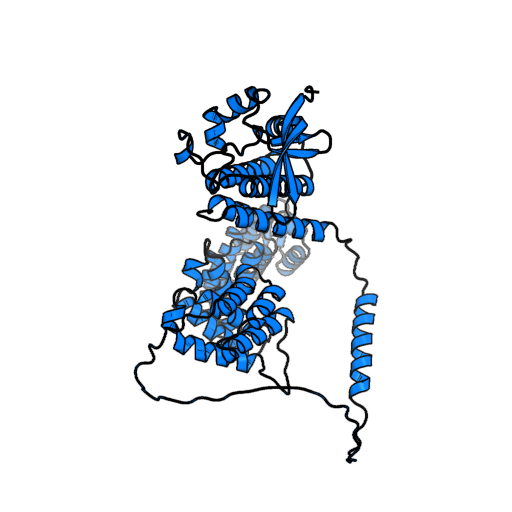.374 1.00 24.67 229 ALA A O 1
ATOM 1862 N N . ALA A 1 230 ? 45.480 -37.651 -25.900 1.00 24.83 230 ALA A N 1
ATOM 1863 C CA . ALA A 1 230 ? 45.599 -37.469 -27.365 1.00 24.83 230 ALA A CA 1
ATOM 1864 C C . ALA A 1 230 ? 44.683 -36.272 -27.721 1.00 24.83 230 ALA A C 1
ATOM 1866 O O . ALA A 1 230 ? 43.476 -36.366 -27.535 1.00 24.83 230 ALA A O 1
ATOM 1867 N N . ASP A 1 231 ? 45.138 -35.038 -27.927 1.00 24.34 231 ASP A N 1
ATOM 1868 C CA . ASP A 1 231 ? 46.019 -34.464 -28.956 1.00 24.34 231 ASP A CA 1
ATOM 1869 C C . ASP A 1 231 ? 45.533 -34.635 -30.405 1.00 24.34 231 ASP A C 1
ATOM 1871 O O . ASP A 1 231 ? 45.467 -35.752 -30.918 1.00 24.34 231 ASP A O 1
ATOM 1875 N N . GLN A 1 232 ? 45.211 -33.497 -31.033 1.00 26.75 232 GLN A N 1
ATOM 1876 C CA . GLN A 1 232 ? 45.372 -33.227 -32.463 1.00 26.75 232 GLN A CA 1
ATOM 1877 C C . GLN A 1 232 ? 45.384 -31.701 -32.709 1.00 26.75 232 GLN A C 1
ATOM 1879 O O . GLN A 1 232 ? 44.346 -31.037 -32.739 1.00 26.75 232 GLN A O 1
ATOM 1884 N N . ASP A 1 233 ? 46.617 -31.204 -32.839 1.00 26.58 233 ASP A N 1
ATOM 1885 C CA . ASP A 1 233 ? 47.149 -29.989 -33.484 1.00 26.58 233 ASP A CA 1
ATOM 1886 C C . ASP A 1 233 ? 46.369 -29.466 -34.721 1.00 26.58 233 ASP A C 1
ATOM 1888 O O . ASP A 1 233 ? 45.886 -30.266 -35.520 1.00 26.58 233 ASP A O 1
ATOM 1892 N N . GLN A 1 234 ? 46.091 -28.148 -34.862 1.00 25.36 234 GLN A N 1
ATOM 1893 C CA . GLN A 1 234 ? 46.934 -27.015 -35.371 1.00 25.36 234 GLN A CA 1
ATOM 1894 C C . GLN A 1 234 ? 47.095 -26.994 -36.921 1.00 25.36 234 GLN A C 1
ATOM 1896 O O . GLN A 1 234 ? 46.804 -28.015 -37.541 1.00 25.36 234 GLN A O 1
ATOM 1901 N N . PRO A 1 235 ? 47.602 -25.927 -37.606 1.00 42.56 235 PRO A N 1
ATOM 1902 C CA . PRO A 1 235 ? 47.903 -24.512 -37.259 1.00 42.56 235 PRO A CA 1
ATOM 1903 C C . PRO A 1 235 ? 47.377 -23.517 -38.366 1.00 42.56 235 PRO A C 1
ATOM 1905 O O . PRO A 1 235 ? 46.538 -23.916 -39.163 1.00 42.56 235 PRO A O 1
ATOM 1908 N N . GLU A 1 236 ? 47.687 -22.209 -38.511 1.00 26.00 236 GLU A N 1
ATOM 1909 C CA . GLU A 1 236 ? 49.002 -21.535 -38.560 1.00 26.00 236 GLU A CA 1
ATOM 1910 C C . GLU A 1 236 ? 48.922 -19.984 -38.745 1.00 26.00 236 GLU A C 1
ATOM 1912 O O . GLU A 1 236 ? 47.972 -19.479 -39.338 1.00 26.00 236 GLU A O 1
ATOM 1917 N N . ALA A 1 237 ? 49.993 -19.300 -38.281 1.00 24.45 237 ALA A N 1
ATOM 1918 C CA . ALA A 1 237 ? 50.652 -18.030 -38.705 1.00 24.45 237 ALA A CA 1
ATOM 1919 C C . ALA A 1 237 ? 49.901 -16.661 -38.718 1.00 24.45 237 ALA A C 1
ATOM 1921 O O . ALA A 1 237 ? 48.778 -16.559 -39.181 1.00 24.45 237 ALA A O 1
ATOM 1922 N N . GLY A 1 238 ? 50.479 -15.504 -38.340 1.00 24.30 238 GLY A N 1
ATOM 1923 C CA . GLY A 1 238 ? 51.778 -15.147 -37.745 1.00 24.30 238 GLY A CA 1
ATOM 1924 C C . GLY A 1 238 ? 52.094 -13.624 -37.821 1.00 24.30 238 GLY A C 1
ATOM 1925 O O . GLY A 1 238 ? 51.552 -12.945 -38.685 1.00 24.30 238 GLY A O 1
ATOM 1926 N N . VAL A 1 239 ? 53.051 -13.163 -36.978 1.00 24.89 239 VAL A N 1
ATOM 1927 C CA . VAL A 1 239 ? 53.996 -12.008 -37.166 1.00 24.89 239 VAL A CA 1
ATOM 1928 C C . VAL A 1 239 ? 53.393 -10.580 -36.942 1.00 24.89 239 VAL A C 1
ATOM 1930 O O . VAL A 1 239 ? 52.301 -10.319 -37.417 1.00 24.89 239 VAL A O 1
ATOM 1933 N N . GLN A 1 240 ? 53.955 -9.567 -36.239 1.00 26.02 240 GLN A N 1
ATOM 1934 C CA . GLN A 1 240 ? 55.322 -9.176 -35.819 1.00 26.02 240 GLN A CA 1
ATOM 1935 C C . GLN A 1 240 ? 55.324 -8.134 -34.659 1.00 26.02 240 GLN A C 1
ATOM 1937 O O . GLN A 1 240 ? 54.363 -7.387 -34.490 1.00 26.02 240 GLN A O 1
ATOM 1942 N N . GLU A 1 241 ? 56.452 -8.033 -33.941 1.00 23.55 241 GLU A N 1
ATOM 1943 C CA . GLU A 1 241 ? 56.822 -7.015 -32.932 1.00 23.55 241 GLU A CA 1
ATOM 1944 C C . GLU A 1 241 ? 57.275 -5.654 -33.515 1.00 23.55 241 GLU A C 1
ATOM 1946 O O . GLU A 1 241 ? 57.788 -5.585 -34.631 1.00 23.55 241 GLU A O 1
ATOM 1951 N N . GLY A 1 242 ? 57.230 -4.598 -32.683 1.00 24.08 242 GLY A N 1
ATOM 1952 C CA . GLY A 1 242 ? 58.013 -3.362 -32.849 1.00 24.08 242 GLY A CA 1
ATOM 1953 C C . GLY A 1 242 ? 57.849 -2.358 -31.690 1.00 24.08 242 GLY A C 1
ATOM 1954 O O . GLY A 1 242 ? 56.802 -1.732 -31.562 1.00 24.08 242 GLY A O 1
ATOM 1955 N N . ALA A 1 243 ? 58.889 -2.210 -30.854 1.00 24.08 243 ALA A N 1
ATOM 1956 C CA . ALA A 1 243 ? 59.050 -1.223 -29.764 1.00 24.08 243 ALA A CA 1
ATOM 1957 C C . ALA A 1 243 ? 59.135 0.230 -30.304 1.00 24.08 243 ALA A C 1
ATOM 1959 O O . ALA A 1 243 ? 59.455 0.413 -31.472 1.00 24.08 243 ALA A O 1
ATOM 1960 N N . THR A 1 244 ? 58.789 1.319 -29.602 1.00 23.48 244 THR A N 1
ATOM 1961 C CA . THR A 1 244 ? 59.367 1.974 -28.396 1.00 23.48 244 THR A CA 1
ATOM 1962 C C . THR A 1 244 ? 58.503 3.241 -28.163 1.00 23.48 244 THR A C 1
ATOM 1964 O O . THR A 1 244 ? 58.046 3.825 -29.135 1.00 23.48 244 THR A O 1
ATOM 1967 N N . GLU A 1 245 ? 58.137 3.685 -26.957 1.00 24.47 245 GLU A N 1
ATOM 1968 C CA . GLU A 1 245 ? 58.907 4.593 -26.088 1.00 24.47 245 GLU A CA 1
ATOM 1969 C C . GLU A 1 245 ? 58.102 4.853 -24.795 1.00 24.47 245 GLU A C 1
ATOM 1971 O O . GLU A 1 245 ? 56.892 5.076 -24.831 1.00 24.47 245 GLU A O 1
ATOM 1976 N N . LYS A 1 246 ? 58.783 4.872 -23.642 1.00 30.75 246 LYS A N 1
ATOM 1977 C CA . LYS A 1 246 ? 58.228 5.329 -22.360 1.00 30.75 246 LYS A CA 1
ATOM 1978 C C . LYS A 1 246 ? 58.241 6.859 -22.294 1.00 30.75 246 LYS A C 1
ATOM 1980 O O . LYS A 1 246 ? 59.309 7.461 -22.391 1.00 30.75 246 LYS A O 1
ATOM 1985 N N . LYS A 1 247 ? 57.096 7.463 -21.973 1.00 26.84 247 LYS A N 1
ATOM 1986 C CA . LYS A 1 247 ? 57.017 8.760 -21.283 1.00 26.84 247 LYS A CA 1
ATOM 1987 C C . LYS A 1 247 ? 55.812 8.768 -20.346 1.00 26.84 247 LYS A C 1
ATOM 1989 O O . LYS A 1 247 ? 54.669 8.874 -20.775 1.00 26.84 247 LYS A O 1
ATOM 1994 N N . GLU A 1 248 ? 56.095 8.642 -19.055 1.00 29.92 248 GLU A N 1
ATOM 1995 C CA . GLU A 1 248 ? 55.176 9.009 -17.982 1.00 29.92 248 GLU A CA 1
ATOM 1996 C C . GLU A 1 248 ? 54.846 10.499 -18.106 1.00 29.92 248 GLU A C 1
ATOM 1998 O O . GLU A 1 248 ? 55.764 11.317 -18.119 1.00 29.92 248 GLU A O 1
ATOM 2003 N N . THR A 1 249 ? 53.568 10.877 -18.161 1.00 22.17 249 THR A N 1
ATOM 2004 C CA . THR A 1 249 ? 52.967 11.730 -17.120 1.00 22.17 249 THR A CA 1
ATOM 2005 C C . THR A 1 249 ? 51.468 11.939 -17.323 1.00 22.17 249 THR A C 1
ATOM 2007 O O . THR A 1 249 ? 51.012 12.293 -18.405 1.00 22.17 249 THR A O 1
ATOM 2010 N N . LYS A 1 250 ? 50.775 11.859 -16.179 1.00 24.89 250 LYS A N 1
ATOM 2011 C CA . LYS A 1 250 ? 49.402 12.278 -15.868 1.00 24.89 250 LYS A CA 1
ATOM 2012 C C . LYS A 1 250 ? 48.301 11.318 -16.303 1.00 24.89 250 LYS A C 1
ATOM 2014 O O . LYS A 1 250 ? 47.561 11.569 -17.248 1.00 24.89 250 LYS A O 1
ATOM 2019 N N . GLU A 1 251 ? 48.127 10.294 -15.465 1.00 25.86 251 GLU A N 1
ATOM 2020 C CA . GLU A 1 251 ? 46.791 9.855 -15.064 1.00 25.86 251 GLU A CA 1
ATOM 2021 C C . GLU A 1 251 ? 45.951 11.096 -14.742 1.00 25.86 251 GLU A C 1
ATOM 2023 O O . GLU A 1 251 ? 46.114 11.756 -13.713 1.00 25.86 251 GLU A O 1
ATOM 2028 N N . VAL A 1 252 ? 45.056 11.438 -15.659 1.00 26.58 252 VAL A N 1
ATOM 2029 C CA . VAL A 1 252 ? 43.815 12.081 -15.265 1.00 26.58 252 VAL A CA 1
ATOM 2030 C C . VAL A 1 252 ? 43.039 10.966 -14.583 1.00 26.58 252 VAL A C 1
ATOM 2032 O O . VAL A 1 252 ? 42.549 10.058 -15.247 1.00 26.58 252 VAL A O 1
ATOM 2035 N N . VAL A 1 253 ? 43.019 10.991 -13.250 1.00 33.88 253 VAL A N 1
ATOM 2036 C CA . VAL A 1 253 ? 42.090 10.189 -12.454 1.00 33.88 253 VAL A CA 1
ATOM 2037 C C . VAL A 1 253 ? 40.695 10.632 -12.872 1.00 33.88 253 VAL A C 1
ATOM 2039 O O . VAL A 1 253 ? 40.176 11.651 -12.414 1.00 33.88 253 VAL A O 1
ATOM 2042 N N . GLU A 1 254 ? 40.136 9.904 -13.829 1.00 29.14 254 GLU A N 1
ATOM 2043 C CA . GLU A 1 254 ? 38.759 10.050 -14.247 1.00 29.14 254 GLU A CA 1
ATOM 2044 C C . GLU A 1 254 ? 37.898 9.696 -13.033 1.00 29.14 254 GLU A C 1
ATOM 2046 O O . GLU A 1 254 ? 38.038 8.640 -12.409 1.00 29.14 254 GLU A O 1
ATOM 2051 N N . GLN A 1 255 ? 37.094 10.665 -12.610 1.00 33.75 255 GLN A N 1
ATOM 2052 C CA . GLN A 1 255 ? 36.267 10.585 -11.419 1.00 33.75 255 GLN A CA 1
ATOM 2053 C C . GLN A 1 255 ? 35.285 9.414 -11.565 1.00 33.75 255 GLN A C 1
ATOM 2055 O O . GLN A 1 255 ? 34.307 9.515 -12.301 1.00 33.75 255 GLN A O 1
ATOM 2060 N N . LYS A 1 256 ? 35.538 8.308 -10.852 1.00 38.34 256 LYS A N 1
ATOM 2061 C CA . LYS A 1 256 ? 34.611 7.173 -10.727 1.00 38.34 256 LYS A CA 1
ATOM 2062 C C . LYS A 1 256 ? 33.303 7.639 -10.072 1.00 38.34 256 LYS A C 1
ATOM 2064 O O . LYS A 1 256 ? 33.238 7.823 -8.848 1.00 38.34 256 LYS A O 1
ATOM 2069 N N . GLY A 1 257 ? 32.294 7.891 -10.903 1.00 44.25 257 GLY A N 1
ATOM 2070 C CA . GLY A 1 257 ? 30.890 7.878 -10.500 1.00 44.25 257 GLY A CA 1
ATOM 2071 C C . GLY A 1 257 ? 30.451 6.443 -10.215 1.00 44.25 257 GLY A C 1
ATOM 2072 O O . GLY A 1 257 ? 31.040 5.512 -10.764 1.00 44.25 257 GLY A O 1
ATOM 2073 N N . ASP A 1 258 ? 29.466 6.269 -9.333 1.00 51.00 258 ASP A N 1
ATOM 2074 C CA . ASP A 1 258 ? 28.906 4.949 -9.032 1.00 51.00 258 ASP A CA 1
ATOM 2075 C C . ASP A 1 258 ? 28.423 4.276 -10.332 1.00 51.00 258 ASP A C 1
ATOM 2077 O O . ASP A 1 258 ? 27.907 4.938 -11.241 1.00 51.00 258 ASP A O 1
ATOM 2081 N N . SER A 1 259 ? 28.640 2.965 -10.446 1.00 57.78 259 SER A N 1
ATOM 2082 C CA . SER A 1 259 ? 28.314 2.232 -11.666 1.00 57.78 259 SER A CA 1
ATOM 2083 C C . SER A 1 259 ? 26.797 2.188 -11.909 1.00 57.78 259 SER A C 1
ATOM 2085 O O . SER A 1 259 ? 26.019 1.990 -10.968 1.00 57.78 259 SER A O 1
ATOM 2087 N N . PRO A 1 260 ? 26.333 2.363 -13.163 1.00 61.84 260 PRO A N 1
ATOM 2088 C CA . PRO A 1 260 ? 24.909 2.401 -13.479 1.00 61.84 260 PRO A CA 1
ATOM 2089 C C . PRO A 1 260 ? 24.164 1.094 -13.170 1.00 61.84 260 PRO A C 1
ATOM 2091 O O . PRO A 1 260 ? 22.940 1.137 -13.052 1.00 61.84 260 PRO A O 1
ATOM 2094 N N . TYR A 1 261 ? 24.851 -0.048 -13.046 1.00 69.94 261 TYR A N 1
ATOM 2095 C CA . TYR A 1 261 ? 24.204 -1.346 -12.831 1.00 69.94 261 TYR A CA 1
ATOM 2096 C C . TYR A 1 261 ? 23.874 -1.610 -11.360 1.00 69.94 261 TYR A C 1
ATOM 2098 O O . TYR A 1 261 ? 22.749 -2.025 -11.080 1.00 69.94 261 TYR A O 1
ATOM 2106 N N . LEU A 1 262 ? 24.767 -1.266 -10.425 1.00 79.56 262 LEU A N 1
ATOM 2107 C CA . LEU A 1 262 ? 24.478 -1.277 -8.988 1.00 79.56 262 LEU A CA 1
ATOM 2108 C C . LEU A 1 262 ? 23.231 -0.449 -8.653 1.00 79.56 262 LEU A C 1
ATOM 2110 O O . LEU A 1 262 ? 22.288 -0.956 -8.047 1.00 79.56 262 LEU A O 1
ATOM 2114 N N . GLU A 1 263 ? 23.185 0.816 -9.082 1.00 76.69 263 GLU A N 1
ATOM 2115 C CA . GLU A 1 263 ? 22.026 1.677 -8.812 1.00 76.69 263 GLU A CA 1
ATOM 2116 C C . GLU A 1 263 ? 20.746 1.137 -9.448 1.00 76.69 263 GLU A C 1
ATOM 2118 O O . GLU A 1 263 ? 19.683 1.179 -8.828 1.00 76.69 263 GLU A O 1
ATOM 2123 N N . MET A 1 264 ? 20.837 0.604 -10.668 1.00 70.94 264 MET A N 1
ATOM 2124 C CA . MET A 1 264 ? 19.697 -0.016 -11.336 1.00 70.94 264 MET A CA 1
ATOM 2125 C C . MET A 1 264 ? 19.190 -1.239 -10.563 1.00 70.94 264 MET A C 1
ATOM 2127 O O . MET A 1 264 ? 17.982 -1.359 -10.355 1.00 70.94 264 MET A O 1
ATOM 2131 N N . GLY A 1 265 ? 20.094 -2.104 -10.093 1.00 76.94 265 GLY A N 1
ATOM 2132 C CA . GLY A 1 265 ? 19.767 -3.280 -9.290 1.00 76.94 265 GLY A CA 1
ATOM 2133 C C . GLY A 1 265 ? 19.041 -2.908 -8.000 1.00 76.94 265 GLY A C 1
ATOM 2134 O O . GLY A 1 265 ? 17.974 -3.454 -7.708 1.00 76.94 265 GLY A O 1
ATOM 2135 N N . LEU A 1 266 ? 19.539 -1.900 -7.280 1.00 83.25 266 LEU A N 1
ATOM 2136 C CA . LEU A 1 266 ? 18.873 -1.396 -6.078 1.00 83.25 266 LEU A CA 1
ATOM 2137 C C . LEU A 1 266 ? 17.513 -0.767 -6.393 1.00 83.25 266 LEU A C 1
ATOM 2139 O O . LEU A 1 266 ? 16.573 -0.958 -5.632 1.00 83.25 266 LEU A O 1
ATOM 2143 N N . ILE A 1 267 ? 17.359 -0.054 -7.515 1.00 73.44 267 ILE A N 1
ATOM 2144 C CA . ILE A 1 267 ? 16.061 0.519 -7.908 1.00 73.44 267 ILE A CA 1
ATOM 2145 C C . ILE A 1 267 ? 15.048 -0.591 -8.212 1.00 73.44 267 ILE A C 1
ATOM 2147 O O . ILE A 1 267 ? 13.903 -0.474 -7.775 1.00 73.44 267 ILE A O 1
ATOM 2151 N N . TYR A 1 268 ? 15.446 -1.661 -8.913 1.00 62.78 268 TYR A N 1
ATOM 2152 C CA . TYR A 1 268 ? 14.564 -2.805 -9.177 1.00 62.78 268 TYR A CA 1
ATOM 2153 C C . TYR A 1 268 ? 14.014 -3.408 -7.883 1.00 62.78 268 TYR A C 1
ATOM 2155 O O . TYR A 1 268 ? 12.807 -3.625 -7.777 1.00 62.78 268 TYR A O 1
ATOM 2163 N N . TYR A 1 269 ? 14.863 -3.586 -6.872 1.00 79.62 269 TYR A N 1
ATOM 2164 C CA . TYR A 1 269 ? 14.418 -4.079 -5.574 1.00 79.62 269 TYR A CA 1
ATOM 2165 C C . TYR A 1 269 ? 13.617 -3.024 -4.783 1.00 79.62 269 TYR A C 1
ATOM 2167 O O . TYR A 1 269 ? 12.457 -3.248 -4.458 1.00 79.62 269 TYR A O 1
ATOM 2175 N N . VAL A 1 270 ? 14.177 -1.842 -4.510 1.00 74.94 270 VAL A N 1
ATOM 2176 C CA . VAL A 1 270 ? 13.570 -0.851 -3.597 1.00 74.94 270 VAL A CA 1
ATOM 2177 C C . VAL A 1 270 ? 12.284 -0.233 -4.158 1.00 74.94 270 VAL A C 1
ATOM 2179 O O . VAL A 1 270 ? 11.363 0.077 -3.402 1.00 74.94 270 VAL A O 1
ATOM 2182 N N . ALA A 1 271 ? 12.203 -0.017 -5.474 1.00 66.88 271 ALA A N 1
ATOM 2183 C CA . ALA A 1 271 ? 11.032 0.603 -6.092 1.00 66.88 271 ALA A CA 1
ATOM 2184 C C . ALA A 1 271 ? 9.978 -0.416 -6.549 1.00 66.88 271 ALA A C 1
ATOM 2186 O O . ALA A 1 271 ? 8.797 -0.059 -6.623 1.00 66.88 271 ALA A O 1
ATOM 2187 N N . TRP A 1 272 ? 10.392 -1.640 -6.906 1.00 60.94 272 TRP A N 1
ATOM 2188 C CA . TRP A 1 272 ? 9.528 -2.618 -7.579 1.00 60.94 272 TRP A CA 1
ATOM 2189 C C . TRP A 1 272 ? 9.516 -4.024 -6.958 1.00 60.94 272 TRP A C 1
ATOM 2191 O O . TRP A 1 272 ? 8.741 -4.842 -7.446 1.00 60.94 272 TRP A O 1
ATOM 2201 N N . GLU A 1 273 ? 10.300 -4.298 -5.907 1.00 70.38 273 GLU A N 1
ATOM 2202 C CA . GLU A 1 273 ? 10.475 -5.633 -5.296 1.00 70.38 273 GLU A CA 1
ATOM 2203 C C . GLU A 1 273 ? 10.788 -6.727 -6.338 1.00 70.38 273 GLU A C 1
ATOM 2205 O O . GLU A 1 273 ? 10.367 -7.877 -6.231 1.00 70.38 273 GLU A O 1
ATOM 2210 N N . ASP A 1 274 ? 11.514 -6.351 -7.394 1.00 68.44 274 ASP A N 1
ATOM 2211 C CA . ASP A 1 274 ? 11.831 -7.215 -8.527 1.00 68.44 274 ASP A CA 1
ATOM 2212 C C . ASP A 1 274 ? 13.204 -7.866 -8.327 1.00 68.44 274 ASP A C 1
ATOM 2214 O O . ASP A 1 274 ? 14.223 -7.358 -8.798 1.00 68.44 274 ASP A O 1
ATOM 2218 N N . TYR A 1 275 ? 13.224 -8.977 -7.586 1.00 71.75 275 TYR A N 1
ATOM 2219 C CA . TYR A 1 275 ? 14.444 -9.718 -7.242 1.00 71.75 275 TYR A CA 1
ATOM 2220 C C . TYR A 1 275 ? 15.209 -10.192 -8.481 1.00 71.75 275 TYR A C 1
ATOM 2222 O O . TYR A 1 275 ? 16.418 -9.994 -8.570 1.00 71.75 275 TYR A O 1
ATOM 2230 N N . VAL A 1 276 ? 14.503 -10.715 -9.487 1.00 69.12 276 VAL A N 1
ATOM 2231 C CA . VAL A 1 276 ? 15.113 -11.262 -10.707 1.00 69.12 276 VAL A CA 1
ATOM 2232 C C . VAL A 1 276 ? 15.856 -10.182 -11.492 1.00 69.12 276 VAL A C 1
ATOM 2234 O O . VAL A 1 276 ? 17.028 -10.359 -11.819 1.00 69.12 276 VAL A O 1
ATOM 2237 N N . ASN A 1 277 ? 15.209 -9.047 -11.787 1.00 59.78 277 ASN A N 1
ATOM 2238 C CA . ASN A 1 277 ? 15.871 -7.966 -12.529 1.00 59.78 277 ASN A CA 1
ATOM 2239 C C . ASN A 1 277 ? 16.886 -7.206 -11.665 1.00 59.78 277 ASN A C 1
ATOM 2241 O O . ASN A 1 277 ? 17.829 -6.616 -12.201 1.00 59.78 277 ASN A O 1
ATOM 2245 N N . SER A 1 278 ? 16.713 -7.222 -10.341 1.00 72.38 278 SER A N 1
ATOM 2246 C CA . SER A 1 278 ? 17.700 -6.699 -9.403 1.00 72.38 278 SER A CA 1
ATOM 2247 C C . SER A 1 278 ? 19.000 -7.503 -9.470 1.00 72.38 278 SER A C 1
ATOM 2249 O O . SER A 1 278 ? 20.047 -6.927 -9.766 1.00 72.38 278 SER A O 1
ATOM 2251 N N . LEU A 1 279 ? 18.924 -8.828 -9.311 1.00 82.50 279 LEU A N 1
ATOM 2252 C CA . LEU A 1 279 ? 20.074 -9.731 -9.376 1.00 82.50 279 LEU A CA 1
ATOM 2253 C C . LEU A 1 279 ? 20.722 -9.741 -10.767 1.00 82.50 279 LEU A C 1
ATOM 2255 O O . LEU A 1 279 ? 21.932 -9.576 -10.859 1.00 82.50 279 LEU A O 1
ATOM 2259 N N . ASP A 1 280 ? 19.939 -9.802 -11.851 1.00 75.81 280 ASP A N 1
ATOM 2260 C CA . ASP A 1 280 ? 20.464 -9.720 -13.228 1.00 75.81 280 ASP A CA 1
ATOM 2261 C C . ASP A 1 280 ? 21.191 -8.390 -13.507 1.00 75.81 280 ASP A C 1
ATOM 2263 O O . ASP A 1 280 ? 22.177 -8.356 -14.244 1.00 75.81 280 ASP A O 1
ATOM 2267 N N . SER A 1 281 ? 20.738 -7.282 -12.910 1.00 74.88 281 SER A N 1
ATOM 2268 C CA . SER A 1 281 ? 21.449 -6.003 -13.020 1.00 74.88 281 SER A CA 1
ATOM 2269 C C . SER A 1 281 ? 22.769 -6.040 -12.255 1.00 74.88 281 SER A C 1
ATOM 2271 O O . SER A 1 281 ? 23.785 -5.610 -12.790 1.00 74.88 281 SER A O 1
ATOM 2273 N N . LEU A 1 282 ? 22.775 -6.586 -11.038 1.00 80.31 282 LEU A N 1
ATOM 2274 C CA . LEU A 1 282 ? 23.985 -6.696 -10.223 1.00 80.31 282 LEU A CA 1
ATOM 2275 C C . LEU A 1 282 ? 25.010 -7.681 -10.812 1.00 80.31 282 LEU A C 1
ATOM 2277 O O . LEU A 1 282 ? 26.208 -7.451 -10.673 1.00 80.31 282 LEU A O 1
ATOM 2281 N N . ASP A 1 283 ? 24.562 -8.720 -11.522 1.00 78.75 283 ASP A N 1
ATOM 2282 C CA . ASP A 1 283 ? 25.410 -9.679 -12.251 1.00 78.75 283 ASP A CA 1
ATOM 2283 C C . ASP A 1 283 ? 26.160 -9.037 -13.430 1.00 78.75 283 ASP A C 1
ATOM 2285 O O . ASP A 1 283 ? 27.228 -9.502 -13.832 1.00 78.75 283 ASP A O 1
ATOM 2289 N N . LYS A 1 284 ? 25.608 -7.960 -14.001 1.00 71.38 284 LYS A N 1
ATOM 2290 C CA . LYS A 1 284 ? 26.206 -7.207 -15.119 1.00 71.38 284 LYS A CA 1
ATOM 2291 C C . LYS A 1 284 ? 27.243 -6.184 -14.661 1.00 71.38 284 LYS A C 1
ATOM 2293 O O . LYS A 1 284 ? 27.840 -5.501 -15.496 1.00 71.38 284 LYS A O 1
ATOM 2298 N N . GLU A 1 285 ? 27.455 -6.066 -13.354 1.00 67.38 285 GLU A N 1
ATOM 2299 C CA . GLU A 1 285 ? 28.371 -5.106 -12.764 1.00 67.38 285 GLU A CA 1
ATOM 2300 C C . GLU A 1 285 ? 29.832 -5.515 -13.003 1.00 67.38 285 GLU A C 1
ATOM 2302 O O . GLU A 1 285 ? 30.351 -6.459 -12.410 1.00 67.38 285 GLU A O 1
ATOM 2307 N N . MET A 1 286 ? 30.515 -4.795 -13.896 1.00 55.66 286 MET A N 1
ATOM 2308 C CA . MET A 1 286 ? 31.916 -5.064 -14.241 1.00 55.66 286 MET A CA 1
ATOM 2309 C C . MET A 1 286 ? 32.909 -4.263 -13.381 1.00 55.66 286 MET A C 1
ATOM 2311 O O . MET A 1 286 ? 34.111 -4.530 -13.436 1.00 55.66 286 MET A O 1
ATOM 2315 N N . GLN A 1 287 ? 32.446 -3.269 -12.609 1.00 55.81 287 GLN A N 1
ATOM 2316 C CA . GLN A 1 287 ? 33.276 -2.433 -11.735 1.00 55.81 287 GLN A CA 1
ATOM 2317 C C . GLN A 1 287 ? 32.720 -2.449 -10.302 1.00 55.81 287 GLN A C 1
ATOM 2319 O O . GLN A 1 287 ? 31.526 -2.308 -10.107 1.00 55.81 287 GLN A O 1
ATOM 2324 N N . GLU A 1 288 ? 33.585 -2.573 -9.286 1.00 61.41 288 GLU A N 1
ATOM 2325 C CA . GLU A 1 288 ? 33.185 -2.674 -7.861 1.00 61.41 288 GLU A CA 1
ATOM 2326 C C . GLU A 1 288 ? 32.488 -3.991 -7.471 1.00 61.41 288 GLU A C 1
ATOM 2328 O O . GLU A 1 288 ? 31.554 -4.007 -6.665 1.00 61.41 288 GLU A O 1
ATOM 2333 N N . THR A 1 289 ? 32.993 -5.107 -8.005 1.00 68.06 289 THR A N 1
ATOM 2334 C CA . THR A 1 289 ? 32.438 -6.452 -7.793 1.00 68.06 289 THR A CA 1
ATOM 2335 C C . THR A 1 289 ? 32.199 -6.768 -6.323 1.00 68.06 289 THR A C 1
ATOM 2337 O O . THR A 1 289 ? 31.092 -7.142 -5.988 1.00 68.06 289 THR A O 1
ATOM 2340 N N . GLU A 1 290 ? 33.137 -6.501 -5.407 1.00 82.62 290 GLU A N 1
ATOM 2341 C CA . GLU A 1 290 ? 32.936 -6.858 -3.991 1.00 82.62 290 GLU A CA 1
ATOM 2342 C C . GLU A 1 290 ? 31.760 -6.129 -3.312 1.00 82.62 290 GLU A C 1
ATOM 2344 O O . GLU A 1 290 ? 31.104 -6.702 -2.442 1.00 82.62 290 GLU A O 1
ATOM 2349 N N . PHE A 1 291 ? 31.484 -4.876 -3.691 1.00 86.62 291 PHE A N 1
ATOM 2350 C CA . PHE A 1 291 ? 30.369 -4.103 -3.131 1.00 86.62 291 PHE A CA 1
ATOM 2351 C C . PHE A 1 291 ? 29.036 -4.529 -3.755 1.00 86.62 291 PHE A C 1
ATOM 2353 O O . PHE A 1 291 ? 28.051 -4.707 -3.039 1.00 86.62 291 PHE A O 1
ATOM 2360 N N . SER A 1 292 ? 29.020 -4.760 -5.073 1.00 86.38 292 SER A N 1
ATOM 2361 C CA . SER A 1 292 ? 27.857 -5.304 -5.785 1.00 86.38 292 SER A CA 1
ATOM 2362 C C . SER A 1 292 ? 27.525 -6.730 -5.335 1.00 86.38 292 SER A C 1
ATOM 2364 O O . SER A 1 292 ? 26.374 -7.031 -5.034 1.00 86.38 292 SER A O 1
ATOM 2366 N N . ASP A 1 293 ? 28.535 -7.586 -5.183 1.00 87.81 293 ASP A N 1
ATOM 2367 C CA . ASP A 1 293 ? 28.417 -8.969 -4.715 1.00 87.81 293 ASP A CA 1
ATOM 2368 C C . ASP A 1 293 ? 27.835 -9.034 -3.307 1.00 87.81 293 ASP A C 1
ATOM 2370 O O . ASP A 1 293 ? 26.985 -9.878 -3.028 1.00 87.81 293 ASP A O 1
ATOM 2374 N N . ALA A 1 294 ? 28.213 -8.105 -2.427 1.00 92.31 294 ALA A N 1
ATOM 2375 C CA . ALA A 1 294 ? 27.585 -8.009 -1.119 1.00 92.31 294 ALA A CA 1
ATOM 2376 C C . ALA A 1 294 ? 26.080 -7.687 -1.235 1.00 92.31 294 ALA A C 1
ATOM 2378 O O . ALA A 1 294 ? 25.265 -8.324 -0.566 1.00 92.31 294 ALA A O 1
ATOM 2379 N N . TYR A 1 295 ? 25.680 -6.756 -2.112 1.00 92.44 295 TYR A N 1
ATOM 2380 C CA . TYR A 1 295 ? 24.256 -6.489 -2.353 1.00 92.44 295 TYR A CA 1
ATOM 2381 C C . TYR A 1 295 ? 23.529 -7.672 -2.996 1.00 92.44 295 TYR A C 1
ATOM 2383 O O . TYR A 1 295 ? 22.370 -7.905 -2.657 1.00 92.44 295 TYR A O 1
ATOM 2391 N N . ARG A 1 296 ? 24.194 -8.453 -3.857 1.00 90.94 296 ARG A N 1
ATOM 2392 C CA . ARG A 1 296 ? 23.634 -9.693 -4.422 1.00 90.94 296 ARG A CA 1
ATOM 2393 C C . ARG A 1 296 ? 23.296 -10.688 -3.325 1.00 90.94 296 ARG A C 1
ATOM 2395 O O . ARG A 1 296 ? 22.183 -11.196 -3.311 1.00 90.94 296 ARG A O 1
ATOM 2402 N N . VAL A 1 297 ? 24.205 -10.908 -2.372 1.00 91.56 297 VAL A N 1
ATOM 2403 C CA . VAL A 1 297 ? 23.953 -11.790 -1.218 1.00 91.56 297 VAL A CA 1
ATOM 2404 C C . VAL A 1 297 ? 22.762 -11.291 -0.397 1.00 91.56 297 VAL A C 1
ATOM 2406 O O . VAL A 1 297 ? 21.887 -12.080 -0.041 1.00 91.56 297 VAL A O 1
ATOM 2409 N N . VAL A 1 298 ? 22.693 -9.983 -0.124 1.00 93.69 298 VAL A N 1
ATOM 2410 C CA . VAL A 1 298 ? 21.577 -9.376 0.619 1.00 93.69 298 VAL A CA 1
ATOM 2411 C C . VAL A 1 298 ? 20.244 -9.568 -0.110 1.00 93.69 298 VAL A C 1
ATOM 2413 O O . VAL A 1 298 ? 19.275 -10.014 0.499 1.00 93.69 298 VAL A O 1
ATOM 2416 N N . ILE A 1 299 ? 20.186 -9.264 -1.409 1.00 91.75 299 ILE A N 1
ATOM 2417 C CA . ILE A 1 299 ? 18.958 -9.360 -2.212 1.00 91.75 299 ILE A CA 1
ATOM 2418 C C . ILE A 1 299 ? 18.544 -10.818 -2.436 1.00 91.75 299 ILE A C 1
ATOM 2420 O O . ILE A 1 299 ? 17.355 -11.114 -2.366 1.00 91.75 299 ILE A O 1
ATOM 2424 N N . ALA A 1 300 ? 19.494 -11.736 -2.619 1.00 88.38 300 ALA A N 1
ATOM 2425 C CA . ALA A 1 300 ? 19.211 -13.168 -2.701 1.00 88.38 300 ALA A CA 1
ATOM 2426 C C . ALA A 1 300 ? 18.647 -13.709 -1.377 1.00 88.38 300 ALA A C 1
ATOM 2428 O O . ALA A 1 300 ? 17.646 -14.416 -1.382 1.00 88.38 300 ALA A O 1
ATOM 2429 N N . SER A 1 301 ? 19.212 -13.301 -0.233 1.00 90.12 301 SER A N 1
ATOM 2430 C CA . SER A 1 301 ? 18.684 -13.688 1.090 1.00 90.12 301 SER A CA 1
ATOM 2431 C C . SER A 1 301 ? 17.243 -13.199 1.289 1.00 90.12 301 SER A C 1
ATOM 2433 O O . SER A 1 301 ? 16.409 -13.891 1.871 1.00 90.12 301 SER A O 1
ATOM 2435 N N . LEU A 1 302 ? 16.933 -12.004 0.777 1.00 90.44 302 LEU A N 1
ATOM 2436 C CA . LEU A 1 302 ? 15.582 -11.446 0.784 1.00 90.44 302 LEU A CA 1
ATOM 2437 C C . LEU A 1 302 ? 14.618 -12.204 -0.134 1.00 90.44 302 LEU A C 1
ATOM 2439 O O . LEU A 1 302 ? 13.478 -12.432 0.263 1.00 90.44 302 LEU A O 1
ATOM 2443 N N . GLU A 1 303 ? 15.063 -12.612 -1.324 1.00 90.00 303 GLU A N 1
ATOM 2444 C CA . GLU A 1 303 ? 14.265 -13.428 -2.249 1.00 90.00 303 GLU A CA 1
ATOM 2445 C C . GLU A 1 303 ? 13.930 -14.799 -1.647 1.00 90.00 303 GLU A C 1
ATOM 2447 O O . GLU A 1 303 ? 12.795 -15.269 -1.735 1.00 90.00 303 GLU A O 1
ATOM 2452 N N . GLU A 1 304 ? 14.908 -15.424 -0.994 1.00 86.56 304 GLU A N 1
ATOM 2453 C CA . GLU A 1 304 ? 14.753 -16.717 -0.326 1.00 86.56 304 GLU A CA 1
ATOM 2454 C C . GLU A 1 304 ? 13.966 -16.623 0.990 1.00 86.56 304 GLU A C 1
ATOM 2456 O O . GLU A 1 304 ? 13.488 -17.638 1.500 1.00 86.56 304 GLU A O 1
ATOM 2461 N N . GLY A 1 305 ? 13.837 -15.419 1.555 1.00 87.88 305 GLY A N 1
ATOM 2462 C CA . GLY A 1 305 ? 13.190 -15.175 2.843 1.00 87.88 305 GLY A CA 1
ATOM 2463 C C . GLY A 1 305 ? 13.951 -15.756 4.038 1.00 87.88 305 GLY A C 1
ATOM 2464 O O . GLY A 1 305 ? 13.356 -15.965 5.093 1.00 87.88 305 GLY A O 1
ATOM 2465 N N . SER A 1 306 ? 15.246 -16.052 3.886 1.00 85.62 306 SER A N 1
ATOM 2466 C CA . SER A 1 306 ? 16.084 -16.594 4.958 1.00 85.62 306 SER A CA 1
ATOM 2467 C C . SER A 1 306 ? 17.557 -16.238 4.760 1.00 85.62 306 SER A C 1
ATOM 2469 O O . SER A 1 306 ? 18.018 -16.042 3.638 1.00 85.62 306 SER A O 1
ATOM 2471 N N . ILE A 1 307 ? 18.308 -16.162 5.859 1.00 83.19 307 ILE A N 1
ATOM 2472 C CA . ILE A 1 307 ? 19.762 -15.987 5.820 1.00 83.19 307 ILE A CA 1
ATOM 2473 C C . ILE A 1 307 ? 20.405 -17.376 5.785 1.00 83.19 307 ILE A C 1
ATOM 2475 O O . ILE A 1 307 ? 20.447 -18.082 6.793 1.00 83.19 307 ILE A O 1
ATOM 2479 N N . GLN A 1 308 ? 20.898 -17.789 4.617 1.00 68.44 308 GLN A N 1
ATOM 2480 C CA . GLN A 1 308 ? 21.638 -19.044 4.499 1.00 68.44 308 GLN A CA 1
ATOM 2481 C C . GLN A 1 308 ? 23.043 -18.915 5.104 1.00 68.44 308 GLN A C 1
ATOM 2483 O O . GLN A 1 308 ? 23.778 -17.963 4.833 1.00 68.44 308 GLN A O 1
ATOM 2488 N N . GLN A 1 309 ? 23.451 -19.917 5.886 1.00 60.81 309 GLN A N 1
ATOM 2489 C CA . GLN A 1 309 ? 24.847 -20.090 6.282 1.00 60.81 309 GLN A CA 1
ATOM 2490 C C . GLN A 1 309 ? 25.588 -20.795 5.142 1.00 60.81 309 GLN A C 1
ATOM 2492 O O . GLN A 1 309 ? 25.457 -22.004 4.968 1.00 60.81 309 GLN A O 1
ATOM 2497 N N . GLN A 1 310 ? 26.340 -20.046 4.337 1.00 57.25 310 GLN A N 1
ATOM 2498 C CA . GLN A 1 310 ? 27.260 -20.642 3.368 1.00 57.25 310 GLN A CA 1
ATOM 2499 C C . GLN A 1 310 ? 28.566 -21.018 4.079 1.00 57.25 310 GLN A C 1
ATOM 2501 O O . GLN A 1 310 ? 29.194 -20.159 4.696 1.00 57.25 310 GLN A O 1
ATOM 2506 N N . GLU A 1 311 ? 28.968 -22.293 4.005 1.00 49.69 311 GLU A N 1
ATOM 2507 C CA . GLU A 1 311 ? 30.269 -22.754 4.527 1.00 49.69 311 GLU A CA 1
ATOM 2508 C C . GLU A 1 311 ? 31.442 -22.208 3.690 1.00 49.69 311 GLU A C 1
ATOM 2510 O O . GLU A 1 311 ? 32.484 -21.879 4.251 1.00 49.69 311 GLU A O 1
ATOM 2515 N N . ASP A 1 312 ? 31.236 -22.026 2.379 1.00 55.25 312 ASP A N 1
ATOM 2516 C CA . ASP A 1 312 ? 32.177 -21.411 1.438 1.00 55.25 312 ASP A CA 1
ATOM 2517 C C . ASP A 1 312 ? 31.472 -20.274 0.673 1.00 55.25 312 ASP A C 1
ATOM 2519 O O . ASP A 1 312 ? 30.708 -20.517 -0.261 1.00 55.25 312 ASP A O 1
ATOM 2523 N N . GLY A 1 313 ? 31.700 -19.021 1.078 1.00 64.62 313 GLY A N 1
ATOM 2524 C CA . GLY A 1 313 ? 31.095 -17.843 0.446 1.00 64.62 313 GLY A CA 1
ATOM 2525 C C . GLY A 1 313 ? 30.995 -16.634 1.377 1.00 64.62 313 GLY A C 1
ATOM 2526 O O . GLY A 1 313 ? 31.300 -16.713 2.566 1.00 64.62 313 GLY A O 1
ATOM 2527 N N . LEU A 1 314 ? 30.582 -15.488 0.832 1.00 74.94 314 LEU A N 1
ATOM 2528 C CA . LEU A 1 314 ? 30.256 -14.313 1.638 1.00 74.94 314 LEU A CA 1
ATOM 2529 C C . LEU A 1 314 ? 28.855 -14.511 2.232 1.00 74.94 314 LEU A C 1
ATOM 2531 O O . LEU A 1 314 ? 27.875 -14.459 1.496 1.00 74.94 314 LEU A O 1
ATOM 2535 N N . ASN A 1 315 ? 28.749 -14.741 3.542 1.00 84.06 315 ASN A N 1
ATOM 2536 C CA . ASN A 1 315 ? 27.444 -14.853 4.203 1.00 84.06 315 ASN A CA 1
ATOM 2537 C C . ASN A 1 315 ? 26.735 -13.481 4.294 1.00 84.06 315 ASN A C 1
ATOM 2539 O O . ASN A 1 315 ? 27.359 -12.429 4.126 1.00 84.06 315 ASN A O 1
ATOM 2543 N N . ALA A 1 316 ? 25.425 -13.486 4.565 1.00 85.12 316 ALA A N 1
ATOM 2544 C CA . ALA A 1 316 ? 24.617 -12.262 4.583 1.00 85.12 316 ALA A CA 1
ATOM 2545 C C . ALA A 1 316 ? 25.074 -11.249 5.640 1.00 85.12 316 ALA A C 1
ATOM 2547 O O . ALA A 1 316 ? 24.999 -10.044 5.418 1.00 85.12 316 ALA A O 1
ATOM 2548 N N . GLU A 1 317 ? 25.580 -11.715 6.778 1.00 85.69 317 GLU A N 1
ATOM 2549 C CA . GLU A 1 317 ? 26.072 -10.832 7.828 1.00 85.69 317 GLU A CA 1
ATOM 2550 C C . GLU A 1 317 ? 27.336 -10.082 7.388 1.00 85.69 317 GLU A C 1
ATOM 2552 O O . GLU A 1 317 ? 27.402 -8.853 7.478 1.00 85.69 317 GLU A O 1
ATOM 2557 N N . ASP A 1 318 ? 28.327 -10.810 6.878 1.00 88.56 318 ASP A N 1
ATOM 2558 C CA . ASP A 1 318 ? 29.563 -10.238 6.357 1.00 88.56 318 ASP A CA 1
ATOM 2559 C C . ASP A 1 318 ? 29.278 -9.333 5.155 1.00 88.56 318 ASP A C 1
ATOM 2561 O O . ASP A 1 318 ? 29.910 -8.284 5.013 1.00 88.56 318 ASP A O 1
ATOM 2565 N N . ALA A 1 319 ? 28.294 -9.685 4.322 1.00 92.31 319 ALA A N 1
ATOM 2566 C CA . ALA A 1 319 ? 27.811 -8.832 3.244 1.00 92.31 319 ALA A CA 1
ATOM 2567 C C . ALA A 1 319 ? 27.233 -7.512 3.775 1.00 92.31 319 ALA A C 1
ATOM 2569 O O . ALA A 1 319 ? 27.670 -6.444 3.346 1.00 92.31 319 ALA A O 1
ATOM 2570 N N . VAL A 1 320 ? 26.321 -7.554 4.753 1.00 92.38 320 VAL A N 1
ATOM 2571 C CA . VAL A 1 320 ? 25.754 -6.339 5.363 1.00 92.38 320 VAL A CA 1
ATOM 2572 C C . VAL A 1 320 ? 26.851 -5.478 5.982 1.00 92.38 320 VAL A C 1
ATOM 2574 O O . VAL A 1 320 ? 26.876 -4.266 5.763 1.00 92.38 320 VAL A O 1
ATOM 2577 N N . LYS A 1 321 ? 27.793 -6.083 6.711 1.00 91.00 321 LYS A N 1
ATOM 2578 C CA . LYS A 1 321 ? 28.916 -5.360 7.315 1.00 91.00 321 LYS A CA 1
ATOM 2579 C C . LYS A 1 321 ? 29.781 -4.672 6.261 1.00 91.00 321 LYS A C 1
ATOM 2581 O O . LYS A 1 321 ? 30.043 -3.478 6.385 1.00 91.00 321 LYS A O 1
ATOM 2586 N N . LYS A 1 322 ? 30.168 -5.392 5.203 1.00 92.44 322 LYS A N 1
ATOM 2587 C CA . LYS A 1 322 ? 30.930 -4.824 4.081 1.00 92.44 322 LYS A CA 1
ATOM 2588 C C . LYS A 1 322 ? 30.197 -3.653 3.438 1.00 92.44 322 LYS A C 1
ATOM 2590 O O . LYS A 1 322 ? 30.822 -2.636 3.147 1.00 92.44 322 LYS A O 1
ATOM 2595 N N . ILE A 1 323 ? 28.884 -3.779 3.239 1.00 93.62 323 ILE A N 1
ATOM 2596 C CA . ILE A 1 323 ? 28.086 -2.698 2.666 1.00 93.62 323 ILE A CA 1
ATOM 2597 C C . ILE A 1 323 ? 28.103 -1.484 3.591 1.00 93.62 323 ILE A C 1
ATOM 2599 O O . ILE A 1 323 ? 28.373 -0.383 3.123 1.00 93.62 323 ILE A O 1
ATOM 2603 N N . LEU A 1 324 ? 27.851 -1.657 4.891 1.00 92.12 324 LEU A N 1
ATOM 2604 C CA . LEU A 1 324 ? 27.855 -0.547 5.847 1.00 92.12 324 LEU A CA 1
ATOM 2605 C C . LEU A 1 324 ? 29.210 0.169 5.897 1.00 92.12 324 LEU A C 1
ATOM 2607 O O . LEU A 1 324 ? 29.238 1.397 5.804 1.00 92.12 324 LEU A O 1
ATOM 2611 N N . ASP A 1 325 ? 30.313 -0.581 5.961 1.00 91.00 325 ASP A N 1
ATOM 2612 C CA . ASP A 1 325 ? 31.674 -0.027 5.961 1.00 91.00 325 ASP A CA 1
ATOM 2613 C C . ASP A 1 325 ? 31.954 0.784 4.680 1.00 91.00 325 ASP A C 1
ATOM 2615 O O . ASP A 1 325 ? 32.626 1.818 4.710 1.00 91.00 325 ASP A O 1
ATOM 2619 N N . GLU A 1 326 ? 31.433 0.343 3.534 1.00 90.12 326 GLU A N 1
ATOM 2620 C CA . GLU A 1 326 ? 31.597 1.041 2.258 1.00 90.12 326 GLU A CA 1
ATOM 2621 C C . GLU A 1 326 ? 30.665 2.261 2.127 1.00 90.12 326 GLU A C 1
ATOM 2623 O O . GLU A 1 326 ? 31.086 3.312 1.635 1.00 90.12 326 GLU A O 1
ATOM 2628 N N . LEU A 1 327 ? 29.430 2.185 2.637 1.00 88.75 327 LEU A N 1
ATOM 2629 C CA . LEU A 1 327 ? 28.505 3.324 2.692 1.00 88.75 327 LEU A CA 1
ATOM 2630 C C . LEU A 1 327 ? 29.035 4.448 3.595 1.00 88.75 327 LEU A C 1
ATOM 2632 O O . LEU A 1 327 ? 28.833 5.623 3.277 1.00 88.75 327 LEU A O 1
ATOM 2636 N N . GLU A 1 328 ? 29.742 4.121 4.681 1.00 87.31 328 GLU A N 1
ATOM 2637 C CA . GLU A 1 328 ? 30.405 5.114 5.537 1.00 87.31 328 GLU A CA 1
ATOM 2638 C C . GLU A 1 328 ? 31.474 5.901 4.762 1.00 87.31 328 GLU A C 1
ATOM 2640 O O . GLU A 1 328 ? 31.494 7.133 4.822 1.00 87.31 328 GLU A O 1
ATOM 2645 N N . LYS A 1 329 ? 32.294 5.227 3.943 1.00 88.75 329 LYS A N 1
ATOM 2646 C CA . LYS A 1 329 ? 33.299 5.887 3.083 1.00 88.75 329 LYS A CA 1
ATOM 2647 C C . LYS A 1 329 ? 32.671 6.756 1.991 1.00 88.75 329 LYS A C 1
ATOM 2649 O O . LYS A 1 329 ? 33.291 7.713 1.532 1.00 88.75 329 LYS A O 1
ATOM 2654 N N . ARG A 1 330 ? 31.448 6.429 1.560 1.00 83.31 330 ARG A N 1
ATOM 2655 C CA . ARG A 1 330 ? 30.728 7.105 0.466 1.00 83.31 330 ARG A CA 1
ATOM 2656 C C . ARG A 1 330 ? 29.655 8.082 0.938 1.00 83.31 330 ARG A C 1
ATOM 2658 O O . ARG A 1 330 ? 28.894 8.577 0.107 1.00 83.31 330 ARG A O 1
ATOM 2665 N N . ALA A 1 331 ? 29.594 8.388 2.236 1.00 79.19 331 ALA A N 1
ATOM 2666 C CA . ALA A 1 331 ? 28.479 9.098 2.860 1.00 79.19 331 ALA A CA 1
ATOM 2667 C C . ALA A 1 331 ? 28.073 10.408 2.153 1.00 79.19 331 ALA A C 1
ATOM 2669 O O . ALA A 1 331 ? 26.877 10.681 2.045 1.00 79.19 331 ALA A O 1
ATOM 2670 N N . GLU A 1 332 ? 29.036 11.189 1.649 1.00 77.56 332 GLU A N 1
ATOM 2671 C CA . GLU A 1 332 ? 28.775 12.427 0.897 1.00 77.56 332 GLU A CA 1
ATOM 2672 C C . GLU A 1 332 ? 28.167 12.162 -0.489 1.00 77.56 332 GLU A C 1
ATOM 2674 O O . GLU A 1 332 ? 27.211 12.826 -0.886 1.00 77.56 332 GLU A O 1
ATOM 2679 N N . LYS A 1 333 ? 28.669 11.155 -1.218 1.00 72.38 333 LYS A N 1
ATOM 2680 C CA . LYS A 1 333 ? 28.201 10.814 -2.574 1.00 72.38 333 LYS A CA 1
ATOM 2681 C C . LYS A 1 333 ? 26.770 10.282 -2.565 1.00 72.38 333 LYS A C 1
ATOM 2683 O O . LYS A 1 333 ? 25.952 10.661 -3.402 1.00 72.38 333 LYS A O 1
ATOM 2688 N N . ILE A 1 334 ? 26.452 9.435 -1.587 1.00 74.00 334 ILE A N 1
ATOM 2689 C CA . ILE A 1 334 ? 25.143 8.781 -1.483 1.00 74.00 334 ILE A CA 1
ATOM 2690 C C . ILE A 1 334 ? 24.125 9.596 -0.685 1.00 74.00 334 ILE A C 1
ATOM 2692 O O . ILE A 1 334 ? 23.004 9.130 -0.497 1.00 74.00 334 ILE A O 1
ATOM 2696 N N . GLN A 1 335 ? 24.474 10.797 -0.205 1.00 70.19 335 GLN A N 1
ATOM 2697 C CA . GLN A 1 335 ? 23.637 11.601 0.696 1.00 70.19 335 GLN A CA 1
ATOM 2698 C C . GLN A 1 335 ? 22.195 11.763 0.187 1.00 70.19 335 GLN A C 1
ATOM 2700 O O . GLN A 1 335 ? 21.247 11.757 0.966 1.00 70.19 335 GLN A O 1
ATOM 2705 N N . MET A 1 336 ? 22.016 11.862 -1.131 1.00 67.69 336 MET A N 1
ATOM 2706 C CA . MET A 1 336 ? 20.704 12.043 -1.761 1.00 67.69 336 MET A CA 1
ATOM 2707 C C . MET A 1 336 ? 20.004 10.734 -2.157 1.00 67.69 336 MET A C 1
ATOM 2709 O O . MET A 1 336 ? 18.903 10.775 -2.707 1.00 67.69 336 MET A O 1
ATOM 2713 N N . LYS A 1 337 ? 20.638 9.588 -1.890 1.00 78.00 337 LYS A N 1
ATOM 2714 C CA . LYS A 1 337 ? 20.197 8.229 -2.234 1.00 78.00 337 LYS A CA 1
ATOM 2715 C C . LYS A 1 337 ? 20.186 7.293 -1.018 1.00 78.00 337 LYS A C 1
ATOM 2717 O O . LYS A 1 337 ? 20.021 6.096 -1.192 1.00 78.00 337 LYS A O 1
ATOM 2722 N N . VAL A 1 338 ? 20.332 7.807 0.205 1.00 81.94 338 VAL A N 1
ATOM 2723 C CA . VAL A 1 338 ? 20.501 6.999 1.431 1.00 81.94 338 VAL A CA 1
ATOM 2724 C C . VAL A 1 338 ? 19.436 5.906 1.569 1.00 81.94 338 VAL A C 1
ATOM 2726 O O . VAL A 1 338 ? 19.789 4.761 1.837 1.00 81.94 338 VAL A O 1
ATOM 2729 N N . TYR A 1 339 ? 18.159 6.219 1.310 1.00 82.94 339 TYR A N 1
ATOM 2730 C CA . TYR A 1 339 ? 17.082 5.223 1.371 1.00 82.94 339 TYR A CA 1
ATOM 2731 C C . TYR A 1 339 ? 17.294 4.055 0.396 1.00 82.94 339 TYR A C 1
ATOM 2733 O O . TYR A 1 339 ? 17.121 2.908 0.787 1.00 82.94 339 TYR A O 1
ATOM 2741 N N . LEU A 1 340 ? 17.747 4.329 -0.833 1.00 84.25 340 LEU A N 1
ATOM 2742 C CA . LEU A 1 340 ? 18.007 3.311 -1.858 1.00 84.25 340 LEU A CA 1
ATOM 2743 C C . LEU A 1 340 ? 19.047 2.276 -1.401 1.00 84.25 340 LEU A C 1
ATOM 2745 O O . LEU A 1 340 ? 18.888 1.090 -1.665 1.00 84.25 340 LEU A O 1
ATOM 2749 N N . TYR A 1 341 ? 20.096 2.724 -0.710 1.00 89.50 341 TYR A N 1
ATOM 2750 C CA . TYR A 1 341 ? 21.197 1.861 -0.277 1.00 89.50 341 TYR A CA 1
ATOM 2751 C C . TYR A 1 341 ? 20.934 1.184 1.076 1.00 89.50 341 TYR A C 1
ATOM 2753 O O . TYR A 1 341 ? 21.314 0.036 1.278 1.00 89.50 341 TYR A O 1
ATOM 2761 N N . GLN A 1 342 ? 20.277 1.863 2.020 1.00 91.94 342 GLN A N 1
ATOM 2762 C CA . GLN A 1 342 ? 20.088 1.323 3.373 1.00 91.94 342 GLN A CA 1
ATOM 2763 C C . GLN A 1 342 ? 18.830 0.463 3.527 1.00 91.94 342 GLN A C 1
ATOM 2765 O O . GLN A 1 342 ? 18.814 -0.429 4.373 1.00 91.94 342 GLN A O 1
ATOM 2770 N N . TYR A 1 343 ? 17.795 0.674 2.710 1.00 92.06 343 TYR A N 1
ATOM 2771 C CA . TYR A 1 343 ? 16.545 -0.083 2.820 1.00 92.06 343 TYR A CA 1
ATOM 2772 C C . TYR A 1 343 ? 16.702 -1.608 2.616 1.00 92.06 343 TYR A C 1
ATOM 2774 O O . TYR A 1 343 ? 16.139 -2.354 3.416 1.00 92.06 343 TYR A O 1
ATOM 2782 N N . PRO A 1 344 ? 17.502 -2.121 1.654 1.00 94.62 344 PRO A N 1
ATOM 2783 C CA . PRO A 1 344 ? 17.785 -3.560 1.565 1.00 94.62 344 PRO A CA 1
ATOM 2784 C C . PRO A 1 344 ? 18.421 -4.124 2.839 1.00 94.62 344 PRO A C 1
ATOM 2786 O O . PRO A 1 344 ? 18.069 -5.217 3.274 1.00 94.62 344 PRO A O 1
ATOM 2789 N N . LEU A 1 345 ? 19.310 -3.356 3.474 1.00 95.62 345 LEU A N 1
ATOM 2790 C CA . LEU A 1 345 ? 19.975 -3.762 4.714 1.00 95.62 345 LEU A CA 1
ATOM 2791 C C . LEU A 1 345 ? 18.999 -3.808 5.889 1.00 95.62 345 LEU A C 1
ATOM 2793 O O . LEU A 1 345 ? 19.059 -4.730 6.694 1.00 95.62 345 LEU A O 1
ATOM 2797 N N . LEU A 1 346 ? 18.086 -2.836 5.962 1.00 95.38 346 LEU A N 1
ATOM 2798 C CA . LEU A 1 346 ? 17.019 -2.822 6.961 1.00 95.38 346 LEU A CA 1
ATOM 2799 C C . LEU A 1 346 ? 16.082 -4.027 6.798 1.00 95.38 346 LEU A C 1
ATOM 2801 O O . LEU A 1 346 ? 15.643 -4.616 7.777 1.00 95.38 346 LEU A O 1
ATOM 2805 N N . LYS A 1 347 ? 15.772 -4.400 5.553 1.00 94.69 347 LYS A N 1
ATOM 2806 C CA . LYS A 1 347 ? 14.877 -5.521 5.250 1.00 94.69 347 LYS A CA 1
ATOM 2807 C C . LYS A 1 347 ? 15.529 -6.871 5.524 1.00 94.69 347 LYS A C 1
ATOM 2809 O O . LYS A 1 347 ?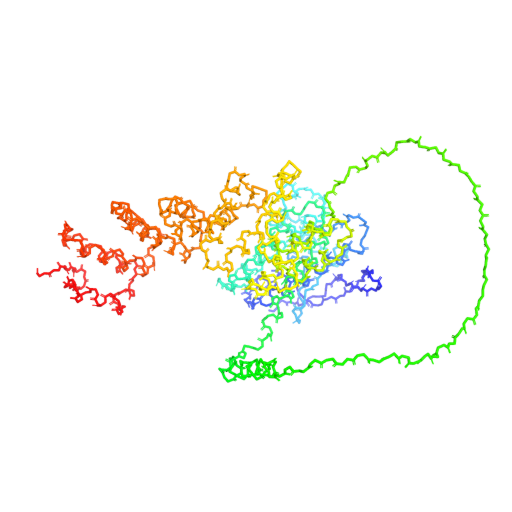 14.866 -7.761 6.043 1.00 94.69 347 LYS A O 1
ATOM 2814 N N . VAL A 1 348 ? 16.808 -7.045 5.186 1.00 94.19 348 VAL A N 1
ATOM 2815 C CA . VAL A 1 348 ? 17.484 -8.330 5.431 1.00 94.19 348 VAL A CA 1
ATOM 2816 C C . VAL A 1 348 ? 17.728 -8.533 6.923 1.00 94.19 348 VAL A C 1
ATOM 2818 O O . VAL A 1 348 ? 17.680 -9.662 7.402 1.00 94.19 348 VAL A O 1
ATOM 2821 N N . SER A 1 349 ? 17.909 -7.443 7.682 1.00 94.31 349 SER A N 1
ATOM 2822 C CA . SER A 1 349 ? 18.180 -7.517 9.116 1.00 94.31 349 SER A CA 1
ATOM 2823 C C . SER A 1 349 ? 17.000 -7.967 9.972 1.00 94.31 349 SER A C 1
ATOM 2825 O O . SER A 1 349 ? 17.187 -8.184 11.164 1.00 94.31 349 SER A O 1
ATOM 2827 N N . VAL A 1 350 ? 15.809 -8.117 9.389 1.00 94.12 350 VAL A N 1
ATOM 2828 C CA . VAL A 1 350 ? 14.610 -8.616 10.080 1.00 94.12 350 VAL A CA 1
ATOM 2829 C C . VAL A 1 350 ? 14.201 -10.024 9.639 1.00 94.12 350 VAL A C 1
ATOM 2831 O O . VAL A 1 350 ? 13.169 -10.518 10.076 1.00 94.12 350 VAL A O 1
ATOM 2834 N N . LEU A 1 351 ? 14.992 -10.690 8.786 1.00 91.75 351 LEU A N 1
ATOM 2835 C CA . LEU A 1 351 ? 14.744 -12.089 8.407 1.00 91.75 351 LEU A CA 1
ATOM 2836 C C . LEU A 1 351 ? 15.086 -13.082 9.525 1.00 91.75 351 LEU A C 1
ATOM 2838 O O . LEU A 1 351 ? 14.611 -14.215 9.506 1.00 91.75 351 LEU A O 1
ATOM 2842 N N . GLU A 1 352 ? 15.924 -12.679 10.480 1.00 89.56 352 GLU A N 1
ATOM 2843 C CA . GLU A 1 352 ? 16.353 -13.520 11.592 1.00 89.56 352 GLU A CA 1
ATOM 2844 C C . GLU A 1 352 ? 16.078 -12.830 12.934 1.00 89.56 352 GLU A C 1
ATOM 2846 O O . GLU A 1 352 ? 16.514 -11.708 13.195 1.00 89.56 352 GLU A O 1
ATOM 2851 N N . GLU A 1 353 ? 15.378 -13.546 13.811 1.00 89.44 353 GLU A N 1
ATOM 2852 C CA . GLU A 1 353 ? 15.012 -13.106 15.158 1.00 89.44 353 GLU A CA 1
ATOM 2853 C C . GLU A 1 353 ? 16.148 -13.409 16.147 1.00 89.44 353 GLU A C 1
ATOM 2855 O O . GLU A 1 353 ? 16.110 -14.387 16.900 1.00 89.44 353 GLU A O 1
ATOM 2860 N N . SER A 1 354 ? 17.197 -12.583 16.134 1.00 92.50 354 SER A N 1
ATOM 2861 C CA . SER A 1 354 ? 18.262 -12.645 17.138 1.00 92.50 354 SER A CA 1
ATOM 2862 C C . SER A 1 354 ? 18.682 -11.263 17.629 1.00 92.50 354 SER A C 1
ATOM 2864 O O . SER A 1 354 ? 18.615 -10.266 16.909 1.00 92.50 354 SER A O 1
ATOM 2866 N N . GLU A 1 355 ? 19.166 -11.190 18.874 1.00 94.31 355 GLU A N 1
ATOM 2867 C CA . GLU A 1 355 ? 19.570 -9.926 19.511 1.00 94.31 355 GLU A CA 1
ATOM 2868 C C . GLU A 1 355 ? 20.569 -9.132 18.652 1.00 94.31 355 GLU A C 1
ATOM 2870 O O . GLU A 1 355 ? 20.517 -7.904 18.561 1.00 94.31 355 GLU A O 1
ATOM 2875 N N . LYS A 1 356 ? 21.469 -9.844 17.973 1.00 93.81 356 LYS A N 1
ATOM 2876 C CA . LYS A 1 356 ? 22.453 -9.274 17.055 1.00 93.81 356 LYS A CA 1
ATOM 2877 C C . LYS A 1 356 ? 21.796 -8.552 15.875 1.00 93.81 356 LYS A C 1
ATOM 2879 O O . LYS A 1 356 ? 22.163 -7.413 15.582 1.00 93.81 356 LYS A O 1
ATOM 2884 N N . TRP A 1 357 ? 20.821 -9.188 15.232 1.00 94.06 357 TRP A N 1
ATOM 2885 C CA . TRP A 1 357 ? 20.077 -8.625 14.106 1.00 94.06 357 TRP A CA 1
ATOM 2886 C C . TRP A 1 357 ? 19.124 -7.507 14.539 1.00 94.06 357 TRP A C 1
ATOM 2888 O O . TRP A 1 357 ? 19.018 -6.494 13.845 1.00 94.06 357 TRP A O 1
ATOM 2898 N N . HIS A 1 358 ? 18.545 -7.584 15.740 1.00 96.25 358 HIS A N 1
ATOM 2899 C CA . HIS A 1 358 ? 17.798 -6.464 16.321 1.00 96.25 358 HIS A CA 1
ATOM 2900 C C . HIS A 1 358 ? 18.693 -5.238 16.554 1.00 96.25 358 HIS A C 1
ATOM 2902 O O . HIS A 1 358 ? 18.322 -4.125 16.182 1.00 96.25 358 HIS A O 1
ATOM 2908 N N . ARG A 1 359 ? 19.912 -5.417 17.091 1.00 96.25 359 ARG A N 1
ATOM 2909 C CA . ARG A 1 359 ? 20.888 -4.317 17.250 1.00 96.25 359 ARG A CA 1
ATOM 2910 C C . ARG A 1 359 ? 21.280 -3.697 15.907 1.00 96.25 359 ARG A C 1
ATOM 2912 O O . ARG A 1 359 ? 21.455 -2.480 15.830 1.00 96.25 359 ARG A O 1
ATOM 2919 N N . LEU A 1 360 ? 21.416 -4.515 14.864 1.00 94.88 360 LEU A N 1
ATOM 2920 C CA . LEU A 1 360 ? 21.721 -4.053 13.512 1.00 94.88 360 LEU A CA 1
ATOM 2921 C C . LEU A 1 360 ? 20.552 -3.272 12.895 1.00 94.88 360 LEU A C 1
ATOM 2923 O O . LEU A 1 360 ? 20.762 -2.153 12.427 1.00 94.88 360 LEU A O 1
ATOM 2927 N N . THR A 1 361 ? 19.332 -3.811 12.975 1.00 96.94 361 THR A N 1
ATOM 2928 C CA . THR A 1 361 ? 18.091 -3.144 12.543 1.00 96.94 361 THR A CA 1
ATOM 2929 C C . THR A 1 361 ? 17.952 -1.783 13.218 1.00 96.94 361 THR A C 1
ATOM 2931 O O . THR A 1 361 ? 17.752 -0.778 12.537 1.00 96.94 361 THR A O 1
ATOM 2934 N N . LYS A 1 362 ? 18.175 -1.726 14.539 1.00 97.56 362 LYS A N 1
ATOM 2935 C CA . LYS A 1 362 ? 18.184 -0.476 15.303 1.00 97.56 362 LYS A CA 1
ATOM 2936 C C . LYS A 1 362 ? 19.199 0.523 14.747 1.00 97.56 362 LYS A C 1
ATOM 2938 O O . LYS A 1 362 ? 18.829 1.652 14.443 1.00 97.56 362 LYS A O 1
ATOM 2943 N N . ARG A 1 363 ? 20.466 0.119 14.578 1.00 95.69 363 ARG A N 1
ATOM 2944 C CA . ARG A 1 363 ? 21.534 1.007 14.076 1.00 95.69 363 ARG A CA 1
ATOM 2945 C C . ARG A 1 363 ? 21.205 1.565 12.687 1.00 95.69 363 ARG A C 1
ATOM 2947 O O . ARG A 1 363 ? 21.427 2.749 12.444 1.00 95.69 363 ARG A O 1
ATOM 2954 N N . ILE A 1 364 ? 20.701 0.726 11.779 1.00 94.56 364 ILE A N 1
ATOM 2955 C CA . ILE A 1 364 ? 20.320 1.146 10.422 1.00 94.56 364 ILE A CA 1
ATOM 2956 C C . ILE A 1 364 ? 19.126 2.103 10.490 1.00 94.56 364 ILE A C 1
ATOM 2958 O O . ILE A 1 364 ? 19.183 3.187 9.911 1.00 94.56 364 ILE A O 1
ATOM 2962 N N . GLY A 1 365 ? 18.080 1.737 11.236 1.00 95.81 365 GLY A N 1
ATOM 2963 C CA . GLY A 1 365 ? 16.883 2.551 11.420 1.00 95.81 365 GLY A CA 1
ATOM 2964 C C . GLY A 1 365 ? 17.198 3.930 12.002 1.00 95.81 365 GLY A C 1
ATOM 2965 O O . GLY A 1 365 ? 16.819 4.932 11.404 1.00 95.81 365 GLY A O 1
ATOM 2966 N N . GLU A 1 366 ? 17.956 4.011 13.101 1.00 96.06 366 GLU A N 1
ATOM 2967 C CA . GLU A 1 366 ? 18.374 5.278 13.727 1.00 96.06 366 GLU A CA 1
ATOM 2968 C C . GLU A 1 366 ? 19.102 6.197 12.737 1.00 96.06 366 GLU A C 1
ATOM 2970 O O . GLU A 1 366 ? 18.811 7.394 12.670 1.00 96.06 366 GLU A O 1
ATOM 2975 N N . GLU A 1 367 ? 20.013 5.651 11.927 1.00 91.12 367 GLU A N 1
ATOM 2976 C CA . GLU A 1 367 ? 20.734 6.443 10.928 1.00 91.12 367 GLU A CA 1
ATOM 2977 C C . GLU A 1 367 ? 19.815 6.908 9.790 1.00 91.12 367 GLU A C 1
ATOM 2979 O O . GLU A 1 367 ? 19.914 8.059 9.350 1.00 91.12 367 GLU A O 1
ATOM 2984 N N . MET A 1 368 ? 18.880 6.060 9.348 1.00 92.50 368 MET A N 1
ATOM 2985 C CA . MET A 1 368 ? 17.869 6.440 8.360 1.00 92.50 368 MET A CA 1
ATOM 2986 C C . MET A 1 368 ? 16.967 7.564 8.886 1.00 92.50 368 MET A C 1
ATOM 2988 O O . MET A 1 368 ? 16.710 8.514 8.139 1.00 92.50 368 MET A O 1
ATOM 2992 N N . ILE A 1 369 ? 16.552 7.508 10.162 1.00 93.12 369 ILE A N 1
ATOM 2993 C CA . ILE A 1 369 ? 15.791 8.582 10.819 1.00 93.12 369 ILE A CA 1
ATOM 2994 C C . ILE A 1 369 ? 16.612 9.867 10.889 1.00 93.12 369 ILE A C 1
ATOM 2996 O O . ILE A 1 369 ? 16.152 10.921 10.447 1.00 93.12 369 ILE A O 1
ATOM 3000 N N . ARG A 1 370 ? 17.850 9.787 11.392 1.00 90.75 370 ARG A N 1
ATOM 3001 C CA . ARG A 1 370 ? 18.738 10.946 11.557 1.00 90.75 370 ARG A CA 1
ATOM 3002 C C . ARG A 1 370 ? 18.968 11.690 10.242 1.00 90.75 370 ARG A C 1
ATOM 3004 O O . ARG A 1 370 ? 19.078 12.914 10.240 1.00 90.75 370 ARG A O 1
ATOM 3011 N N . ARG A 1 371 ? 19.058 10.958 9.127 1.00 86.19 371 ARG A N 1
ATOM 3012 C CA . ARG A 1 371 ? 19.273 11.528 7.788 1.00 86.19 371 ARG A CA 1
ATOM 3013 C C . ARG A 1 371 ? 17.992 11.894 7.046 1.00 86.19 371 ARG A C 1
ATOM 3015 O O . ARG A 1 371 ? 18.109 12.464 5.964 1.00 86.19 371 ARG A O 1
ATOM 3022 N N . GLN A 1 372 ? 16.815 11.546 7.572 1.00 85.31 372 GLN A N 1
ATOM 3023 C CA . GLN A 1 372 ? 15.551 11.586 6.827 1.00 85.31 372 GLN A CA 1
ATOM 3024 C C . GLN A 1 372 ? 15.711 10.934 5.447 1.00 85.31 372 GLN A C 1
ATOM 3026 O O . GLN A 1 372 ? 15.421 11.529 4.406 1.00 85.31 372 GLN A O 1
ATOM 3031 N N . ALA A 1 373 ? 16.256 9.713 5.437 1.00 80.00 373 ALA A N 1
ATOM 3032 C CA . ALA A 1 373 ? 16.763 9.050 4.236 1.00 80.00 373 ALA A CA 1
ATOM 3033 C C . ALA A 1 373 ? 15.750 9.014 3.074 1.00 80.00 373 ALA A C 1
ATOM 3035 O O . ALA A 1 373 ? 16.134 9.025 1.901 1.00 80.00 373 ALA A O 1
ATOM 3036 N N . TRP A 1 374 ? 14.461 8.980 3.411 1.00 77.81 374 TRP A N 1
ATOM 3037 C CA . TRP A 1 374 ? 13.314 8.860 2.521 1.00 77.81 374 TRP A CA 1
ATOM 3038 C C . TRP A 1 374 ? 12.815 10.179 1.912 1.00 77.81 374 TRP A C 1
ATOM 3040 O O . TRP A 1 374 ? 11.969 10.111 1.032 1.00 77.81 374 TRP A O 1
ATOM 3050 N N . TYR A 1 375 ? 13.324 11.361 2.285 1.00 68.44 375 TYR A N 1
ATOM 3051 C CA . TYR A 1 375 ? 12.755 12.673 1.898 1.00 68.44 375 TYR A CA 1
ATOM 3052 C C . TYR A 1 375 ? 12.403 12.843 0.401 1.00 68.44 375 TYR A C 1
ATOM 3054 O O . TYR A 1 375 ? 11.444 13.524 0.058 1.00 68.44 375 TYR A O 1
ATOM 3062 N N . ARG A 1 376 ? 13.166 12.234 -0.521 1.00 61.28 376 ARG A N 1
ATOM 3063 C CA . ARG A 1 376 ? 12.882 12.284 -1.975 1.00 61.28 376 ARG A CA 1
ATOM 3064 C C . ARG A 1 376 ? 11.994 11.155 -2.505 1.00 61.28 376 ARG A C 1
ATOM 3066 O O . ARG A 1 376 ? 11.520 11.244 -3.634 1.00 61.28 376 ARG A O 1
ATOM 3073 N N . TRP A 1 377 ? 11.851 10.087 -1.734 1.00 58.91 377 TRP A N 1
ATOM 3074 C CA . TRP A 1 377 ? 11.112 8.871 -2.076 1.00 58.91 377 TRP A CA 1
ATOM 3075 C C . TRP A 1 377 ? 9.744 8.819 -1.403 1.00 58.91 377 TRP A C 1
ATOM 3077 O O . TRP A 1 377 ? 8.885 8.047 -1.822 1.00 58.91 377 TRP A O 1
ATOM 3087 N N . ASP A 1 378 ? 9.550 9.640 -0.377 1.00 65.69 378 ASP A N 1
ATOM 3088 C CA . ASP A 1 378 ? 8.342 9.670 0.413 1.00 65.69 378 ASP A CA 1
ATOM 3089 C C . ASP A 1 378 ? 7.415 10.786 -0.050 1.00 65.69 378 ASP A C 1
ATOM 3091 O O . ASP A 1 378 ? 7.801 11.950 -0.138 1.00 65.69 378 ASP A O 1
ATOM 3095 N N . THR A 1 379 ? 6.187 10.411 -0.382 1.00 57.06 379 THR A N 1
ATOM 3096 C CA . THR A 1 379 ? 5.166 11.359 -0.846 1.00 57.06 379 THR A CA 1
ATOM 3097 C C . THR A 1 379 ? 4.082 11.587 0.195 1.00 57.06 379 THR A C 1
ATOM 3099 O O . THR A 1 379 ? 3.541 12.686 0.242 1.00 57.06 379 THR A O 1
ATOM 3102 N N . ASN A 1 380 ? 3.822 10.598 1.058 1.00 69.50 380 ASN A N 1
ATOM 3103 C CA . ASN A 1 380 ? 2.722 10.613 2.026 1.00 69.50 380 ASN A CA 1
ATOM 3104 C C . ASN A 1 380 ? 3.137 10.137 3.433 1.00 69.50 380 ASN A C 1
ATOM 3106 O O . ASN A 1 380 ? 2.271 9.848 4.249 1.00 69.50 380 ASN A O 1
ATOM 3110 N N . GLY A 1 381 ? 4.434 10.018 3.723 1.00 80.19 381 GLY A N 1
ATOM 3111 C CA . GLY A 1 381 ? 4.923 9.456 4.986 1.00 80.19 381 GLY A CA 1
ATOM 3112 C C . GLY A 1 381 ? 4.964 7.925 5.009 1.00 80.19 381 GLY A C 1
ATOM 3113 O O . GLY A 1 381 ? 5.248 7.342 6.049 1.00 80.19 381 GLY A O 1
ATOM 3114 N N . GLU A 1 382 ? 4.693 7.252 3.885 1.00 80.38 382 GLU A N 1
ATOM 3115 C CA . GLU A 1 382 ? 4.662 5.786 3.793 1.00 80.38 382 GLU A CA 1
ATOM 3116 C C . GLU A 1 382 ? 6.045 5.180 4.056 1.00 80.38 382 GLU A C 1
ATOM 3118 O O . GLU A 1 382 ? 6.170 4.165 4.741 1.00 80.38 382 GLU A O 1
ATOM 3123 N N . LYS A 1 383 ? 7.100 5.807 3.520 1.00 84.69 383 LYS A N 1
ATOM 3124 C CA . LYS A 1 383 ? 8.468 5.294 3.668 1.00 84.69 383 LYS A CA 1
ATOM 3125 C C . LYS A 1 383 ? 9.030 5.581 5.049 1.00 84.69 383 LYS A C 1
ATOM 3127 O O . LYS A 1 383 ? 9.720 4.732 5.610 1.00 84.69 383 LYS A O 1
ATOM 3132 N N . GLU A 1 384 ? 8.700 6.739 5.604 1.00 92.25 384 GLU A N 1
ATOM 3133 C CA . GLU A 1 384 ? 8.945 7.045 7.005 1.00 92.25 384 GLU A CA 1
ATOM 3134 C C . GLU A 1 384 ? 8.261 6.036 7.930 1.00 92.25 384 GLU A C 1
ATOM 3136 O O . GLU A 1 384 ? 8.919 5.454 8.793 1.00 92.25 384 GLU A O 1
ATOM 3141 N N . CYS A 1 385 ? 6.961 5.808 7.724 1.00 92.31 385 CYS A N 1
ATOM 3142 C CA . CYS A 1 385 ? 6.148 4.884 8.508 1.00 92.31 385 CYS A CA 1
ATOM 3143 C C . CYS A 1 385 ? 6.769 3.482 8.516 1.00 92.31 385 CYS A C 1
ATOM 3145 O O . CYS A 1 385 ? 7.005 2.908 9.578 1.00 92.31 385 CYS A O 1
ATOM 3147 N N . GLU A 1 386 ? 7.140 2.971 7.342 1.00 91.31 386 GLU A N 1
ATOM 3148 C CA . GLU A 1 386 ? 7.769 1.661 7.199 1.00 91.31 386 GLU A CA 1
ATOM 3149 C C . GLU A 1 386 ? 9.108 1.548 7.952 1.00 91.31 386 GLU A C 1
ATOM 3151 O O . GLU A 1 386 ? 9.321 0.590 8.695 1.00 91.31 386 GLU A O 1
ATOM 3156 N N . VAL A 1 387 ? 10.011 2.525 7.804 1.00 94.62 387 VAL A N 1
ATOM 3157 C CA . VAL A 1 387 ? 11.302 2.513 8.520 1.00 94.62 387 VAL A CA 1
ATOM 3158 C C . VAL A 1 387 ? 11.083 2.560 10.030 1.00 94.62 387 VAL A C 1
ATOM 3160 O O . VAL A 1 387 ? 11.750 1.842 10.780 1.00 94.62 387 VAL A O 1
ATOM 3163 N N . ARG A 1 388 ? 10.126 3.379 10.480 1.00 97.38 388 ARG A N 1
ATOM 3164 C CA . ARG A 1 388 ? 9.777 3.484 11.894 1.00 97.38 388 ARG A CA 1
ATOM 3165 C C . ARG A 1 388 ? 9.216 2.177 12.441 1.00 97.38 388 ARG A C 1
ATOM 3167 O O . ARG A 1 388 ? 9.583 1.850 13.561 1.00 97.38 388 ARG A O 1
ATOM 3174 N N . LYS A 1 389 ? 8.419 1.409 11.684 1.00 96.69 389 LYS A N 1
ATOM 3175 C CA . LYS A 1 389 ? 7.910 0.088 12.118 1.00 96.69 389 LYS A CA 1
ATOM 3176 C C . LYS A 1 389 ? 9.048 -0.874 12.461 1.00 96.69 389 LYS A C 1
ATOM 3178 O O . LYS A 1 389 ? 9.083 -1.404 13.569 1.00 96.69 389 LYS A O 1
ATOM 3183 N N . TYR A 1 390 ? 10.031 -1.025 11.568 1.00 96.88 390 TYR A N 1
ATOM 3184 C CA . TYR A 1 390 ? 11.196 -1.879 11.842 1.00 96.88 390 TYR A CA 1
ATOM 3185 C C . TYR A 1 390 ? 12.018 -1.377 13.035 1.00 96.88 390 TYR A C 1
ATOM 3187 O O . TYR A 1 390 ? 12.456 -2.168 13.873 1.00 96.88 390 TYR A O 1
ATOM 3195 N N . LEU A 1 391 ? 12.212 -0.059 13.141 1.00 97.94 391 LEU A N 1
ATOM 3196 C CA . LEU A 1 391 ? 12.946 0.533 14.255 1.00 97.94 391 LEU A CA 1
ATOM 3197 C C . LEU A 1 391 ? 12.209 0.338 15.593 1.00 97.94 391 LEU A C 1
ATOM 3199 O O . LEU A 1 391 ? 12.839 -0.050 16.576 1.00 97.94 391 LEU A O 1
ATOM 3203 N N . ALA A 1 392 ? 10.895 0.559 15.626 1.00 98.00 392 ALA A N 1
ATOM 3204 C CA . ALA A 1 392 ? 10.052 0.392 16.805 1.00 98.00 392 ALA A CA 1
ATOM 3205 C C . ALA A 1 392 ? 10.105 -1.044 17.333 1.00 98.00 392 ALA A C 1
ATOM 3207 O O . ALA A 1 392 ? 10.389 -1.249 18.514 1.00 98.00 392 ALA A O 1
ATOM 3208 N N . GLU A 1 393 ? 9.925 -2.033 16.452 1.00 97.06 393 GLU A N 1
ATOM 3209 C CA . GLU A 1 393 ? 10.007 -3.442 16.838 1.00 97.06 393 GLU A CA 1
ATOM 3210 C C . GLU A 1 393 ? 11.417 -3.798 17.318 1.00 97.06 393 GLU A C 1
ATOM 3212 O O . GLU A 1 393 ? 11.567 -4.457 18.342 1.00 97.06 393 GLU A O 1
ATOM 3217 N N . SER A 1 394 ? 12.473 -3.287 16.672 1.00 97.81 394 SER A N 1
ATOM 3218 C CA . SER A 1 394 ? 13.844 -3.531 17.137 1.00 97.81 394 SER A CA 1
ATOM 3219 C C . SER A 1 394 ? 14.115 -2.960 18.535 1.00 97.81 394 SER A C 1
ATOM 3221 O O . SER A 1 394 ? 14.760 -3.625 19.346 1.00 97.81 394 SER A O 1
ATOM 3223 N N . TYR A 1 395 ? 13.595 -1.768 18.859 1.00 98.38 395 TYR A N 1
ATOM 3224 C CA . TYR A 1 395 ? 13.678 -1.224 20.215 1.00 98.38 395 TYR A CA 1
ATOM 3225 C C . TYR A 1 395 ? 12.919 -2.101 21.208 1.00 98.38 395 TYR A C 1
ATOM 3227 O O . TYR A 1 395 ? 13.454 -2.394 22.275 1.00 98.38 395 TYR A O 1
ATOM 3235 N N . PHE A 1 396 ? 11.714 -2.548 20.847 1.00 96.44 396 PHE A N 1
ATOM 3236 C CA . PHE A 1 396 ? 10.888 -3.402 21.696 1.00 96.44 396 PHE A CA 1
ATOM 3237 C C . PHE A 1 396 ? 11.586 -4.736 22.000 1.00 96.44 396 PHE A C 1
ATOM 3239 O O . PHE A 1 396 ? 11.759 -5.095 23.162 1.00 96.44 396 PHE A O 1
ATOM 3246 N N . LYS A 1 397 ? 12.114 -5.425 20.978 1.00 96.00 397 LYS A N 1
ATOM 3247 C CA . LYS A 1 397 ? 12.873 -6.681 21.140 1.00 96.00 397 LYS A CA 1
ATOM 3248 C C . LYS A 1 397 ? 14.137 -6.532 21.990 1.00 96.00 397 LYS A C 1
ATOM 3250 O O . LYS A 1 397 ? 14.571 -7.494 22.616 1.00 96.00 397 LYS A O 1
ATOM 3255 N N . LEU A 1 398 ? 14.740 -5.343 22.010 1.00 97.25 398 LEU A N 1
ATOM 3256 C CA . LEU A 1 398 ? 15.914 -5.029 22.831 1.00 97.25 398 LEU A CA 1
ATOM 3257 C C . LEU A 1 398 ? 15.555 -4.539 24.246 1.00 97.25 398 LEU A C 1
ATOM 3259 O O . LEU A 1 398 ? 16.458 -4.204 25.012 1.00 97.25 398 LEU A O 1
ATOM 3263 N N . GLY A 1 399 ? 14.265 -4.484 24.597 1.00 95.88 399 GLY A N 1
ATOM 3264 C CA . GLY A 1 399 ? 13.778 -3.991 25.888 1.00 95.88 399 GLY A CA 1
ATOM 3265 C C . GLY A 1 399 ? 13.872 -2.469 26.052 1.00 95.88 399 GLY A C 1
ATOM 3266 O O . GLY A 1 399 ? 13.745 -1.950 27.159 1.00 95.88 399 GLY A O 1
ATOM 3267 N N . GLU A 1 400 ? 14.096 -1.720 24.968 1.00 97.69 400 GLU A N 1
ATOM 3268 C CA . GLU A 1 400 ? 14.124 -0.252 24.957 1.00 97.69 400 GLU A CA 1
ATOM 3269 C C . GLU A 1 400 ? 12.704 0.323 24.785 1.00 97.69 400 GLU A C 1
ATOM 3271 O O . GLU A 1 400 ? 12.433 1.139 23.902 1.00 97.69 400 GLU A O 1
ATOM 3276 N N . ASN A 1 401 ? 11.790 -0.104 25.657 1.00 96.19 401 ASN A N 1
ATOM 3277 C CA . ASN A 1 401 ? 10.342 0.101 25.555 1.00 96.19 401 ASN A CA 1
ATOM 3278 C C . ASN A 1 401 ? 9.919 1.562 25.341 1.00 96.19 401 ASN A C 1
ATOM 3280 O O . ASN A 1 401 ? 9.125 1.849 24.451 1.00 96.19 401 ASN A O 1
ATOM 3284 N N . LEU A 1 402 ? 10.489 2.518 26.079 1.00 96.88 402 LEU A N 1
ATOM 3285 C CA . LEU A 1 402 ? 10.136 3.935 25.907 1.00 96.88 402 LEU A CA 1
ATOM 3286 C C . LEU A 1 402 ? 10.494 4.478 24.515 1.00 96.88 402 LEU A C 1
ATOM 3288 O O . LEU A 1 402 ? 9.752 5.292 23.968 1.00 96.88 402 LEU A O 1
ATOM 3292 N N . LYS A 1 403 ? 11.597 4.009 23.919 1.00 98.00 403 LYS A N 1
ATOM 3293 C CA . LYS A 1 403 ? 11.968 4.388 22.550 1.00 98.00 403 LYS A CA 1
ATOM 3294 C C . LYS A 1 403 ? 11.087 3.692 21.521 1.00 98.00 403 LYS A C 1
ATOM 3296 O O . LYS A 1 403 ? 10.728 4.311 20.524 1.00 98.00 403 LYS A O 1
ATOM 3301 N N . ALA A 1 404 ? 10.709 2.436 21.773 1.00 98.12 404 ALA A N 1
ATOM 3302 C CA . ALA A 1 404 ? 9.734 1.734 20.946 1.00 98.12 404 ALA A CA 1
ATOM 3303 C C . ALA A 1 404 ? 8.399 2.493 20.918 1.00 98.12 404 ALA A C 1
ATOM 3305 O O . ALA A 1 404 ? 7.893 2.785 19.837 1.00 98.12 404 ALA A O 1
ATOM 3306 N N . ALA A 1 405 ? 7.889 2.902 22.086 1.00 97.81 405 ALA A N 1
ATOM 3307 C CA . ALA A 1 405 ? 6.682 3.718 22.190 1.00 97.81 405 ALA A CA 1
ATOM 3308 C C . ALA A 1 405 ? 6.817 5.043 21.431 1.00 97.81 405 ALA A C 1
ATOM 3310 O O . ALA A 1 405 ? 5.925 5.392 20.668 1.00 97.81 405 ALA A O 1
ATOM 3311 N N . GLU A 1 406 ? 7.941 5.757 21.570 1.00 97.94 406 GLU A N 1
ATOM 3312 C CA . GLU A 1 406 ? 8.179 6.992 20.810 1.00 97.94 406 GLU A CA 1
ATOM 3313 C C . GLU A 1 406 ? 8.070 6.766 19.296 1.00 97.94 406 GLU A C 1
ATOM 3315 O O . GLU A 1 406 ? 7.495 7.595 18.591 1.00 97.94 406 GLU A O 1
ATOM 3320 N N . GLN A 1 407 ? 8.588 5.647 18.781 1.00 98.19 407 GLN A N 1
ATOM 3321 C CA . GLN A 1 407 ? 8.448 5.330 17.362 1.00 98.19 407 GLN A CA 1
ATOM 3322 C C . GLN A 1 407 ? 7.005 4.975 16.997 1.00 98.19 407 GLN A C 1
ATOM 3324 O O . GLN A 1 407 ? 6.488 5.551 16.042 1.00 98.19 407 GLN A O 1
ATOM 3329 N N . TYR A 1 408 ? 6.333 4.109 17.761 1.00 98.31 408 TYR A N 1
ATOM 3330 C CA . TYR A 1 408 ? 4.925 3.760 17.530 1.00 98.31 408 TYR A CA 1
ATOM 3331 C C . TYR A 1 408 ? 3.992 4.979 17.569 1.00 98.31 408 TYR A C 1
ATOM 3333 O O . TYR A 1 408 ? 3.091 5.083 16.742 1.00 98.31 408 TYR A O 1
ATOM 3341 N N . GLU A 1 409 ? 4.274 5.967 18.416 1.00 97.31 409 GLU A N 1
ATOM 3342 C CA . GLU A 1 409 ? 3.578 7.258 18.452 1.00 97.31 409 GLU A CA 1
ATOM 3343 C C . GLU A 1 409 ? 3.713 8.064 17.152 1.00 97.31 409 GLU A C 1
ATOM 3345 O O . GLU A 1 409 ? 2.778 8.745 16.725 1.00 97.31 409 GLU A O 1
ATOM 3350 N N . GLN A 1 410 ? 4.877 8.008 16.499 1.00 97.31 410 GLN A N 1
ATOM 3351 C CA . GLN A 1 410 ? 5.063 8.639 15.190 1.00 97.31 410 GLN A CA 1
ATOM 3352 C C . GLN A 1 410 ? 4.392 7.826 14.083 1.00 97.31 410 GLN A C 1
ATOM 3354 O O . GLN A 1 410 ? 3.762 8.412 13.208 1.00 97.31 410 GLN A O 1
ATOM 3359 N N . ILE A 1 411 ? 4.481 6.491 14.135 1.00 96.88 411 ILE A N 1
ATOM 3360 C CA . ILE A 1 411 ? 3.820 5.595 13.173 1.00 96.88 411 ILE A CA 1
ATOM 3361 C C . ILE A 1 411 ? 2.308 5.833 13.203 1.00 96.88 411 ILE A C 1
ATOM 3363 O O . ILE A 1 411 ? 1.713 6.027 12.152 1.00 96.88 411 ILE A O 1
ATOM 3367 N N . ARG A 1 412 ? 1.708 5.942 14.392 1.00 95.69 412 ARG A N 1
ATOM 3368 C CA . ARG A 1 412 ? 0.284 6.246 14.594 1.00 95.69 412 ARG A CA 1
ATOM 3369 C C . ARG A 1 412 ? -0.193 7.507 13.860 1.00 95.69 412 ARG A C 1
ATOM 3371 O O . ARG A 1 412 ? -1.331 7.559 13.417 1.00 95.69 412 ARG A O 1
ATOM 3378 N N . LYS A 1 413 ? 0.668 8.520 13.709 1.00 93.81 413 LYS A N 1
ATOM 3379 C CA . LYS A 1 413 ? 0.350 9.772 12.989 1.00 93.81 413 LYS A CA 1
ATOM 3380 C C . LYS A 1 413 ? 0.468 9.650 11.469 1.00 93.81 413 LYS A C 1
ATOM 3382 O O . LYS A 1 413 ? -0.060 10.498 10.756 1.00 93.81 413 LYS A O 1
ATOM 3387 N N . LEU A 1 414 ? 1.229 8.668 10.994 1.00 91.88 414 LEU A N 1
ATOM 3388 C CA . LEU A 1 414 ? 1.538 8.456 9.578 1.00 91.88 414 LEU A CA 1
ATOM 3389 C C . LEU A 1 414 ? 0.692 7.337 8.963 1.00 91.88 414 LEU A C 1
ATOM 3391 O O . LEU A 1 414 ? 0.446 7.346 7.760 1.00 91.88 414 LEU A O 1
ATOM 3395 N N . GLU A 1 415 ? 0.282 6.360 9.770 1.00 91.19 415 GLU A N 1
ATOM 3396 C CA . GLU A 1 415 ? -0.479 5.204 9.323 1.00 91.19 415 GLU A CA 1
ATOM 3397 C C . GLU A 1 415 ? -1.914 5.597 8.956 1.00 91.19 415 GLU A C 1
ATOM 3399 O O . GLU A 1 415 ? -2.589 6.332 9.672 1.00 91.19 415 GLU A O 1
ATOM 3404 N N . SER A 1 416 ? -2.369 5.097 7.810 1.00 86.44 416 SER A N 1
ATOM 3405 C CA . SER A 1 416 ? -3.708 5.357 7.267 1.00 86.44 416 SER A CA 1
ATOM 3406 C C . SER A 1 416 ? -4.535 4.084 7.098 1.00 86.44 416 SER A C 1
ATOM 3408 O O . SER A 1 416 ? -5.733 4.163 6.834 1.00 86.44 416 SER A O 1
ATOM 3410 N N . ASN A 1 417 ? -3.914 2.910 7.231 1.00 89.38 417 ASN A N 1
ATOM 3411 C CA . ASN A 1 417 ? -4.607 1.635 7.265 1.00 89.38 417 ASN A CA 1
ATOM 3412 C C . ASN A 1 417 ? -5.143 1.375 8.677 1.00 89.38 417 ASN A C 1
ATOM 3414 O O . ASN A 1 417 ? -4.367 1.198 9.609 1.00 89.38 417 ASN A O 1
ATOM 3418 N N . GLU A 1 418 ? -6.466 1.307 8.806 1.00 91.25 418 GLU A N 1
ATOM 3419 C CA . GLU A 1 418 ? -7.168 1.074 10.073 1.00 91.25 418 GLU A CA 1
ATOM 3420 C C . GLU A 1 418 ? -6.707 -0.213 10.775 1.00 91.25 418 GLU A C 1
ATOM 3422 O O . GLU A 1 418 ? -6.449 -0.185 11.968 1.00 91.25 418 GLU A O 1
ATOM 3427 N N . GLU A 1 419 ? -6.505 -1.311 10.040 1.00 91.88 419 GLU A N 1
ATOM 3428 C CA . GLU A 1 419 ? -6.090 -2.615 10.592 1.00 91.88 419 GLU A CA 1
ATOM 3429 C C . GLU A 1 419 ? -4.692 -2.553 11.232 1.00 91.88 419 GLU A C 1
ATOM 3431 O O . GLU A 1 419 ? -4.469 -3.048 12.333 1.00 91.88 419 GLU A O 1
ATOM 3436 N N . GLU A 1 420 ? -3.761 -1.869 10.566 1.00 92.44 420 GLU A N 1
ATOM 3437 C CA . GLU A 1 420 ? -2.406 -1.630 11.080 1.00 92.44 420 GLU A CA 1
ATOM 3438 C C . GLU A 1 420 ? -2.429 -0.635 12.245 1.00 92.44 420 GLU A C 1
ATOM 3440 O O . GLU A 1 420 ? -1.672 -0.764 13.205 1.00 92.44 420 GLU A O 1
ATOM 3445 N N . LEU A 1 421 ? -3.312 0.364 12.174 1.00 94.44 421 LEU A N 1
ATOM 3446 C CA . LEU A 1 421 ? -3.490 1.354 13.225 1.00 94.44 421 LEU A CA 1
ATOM 3447 C C . LEU A 1 421 ? -4.021 0.711 14.513 1.00 94.44 421 LEU A C 1
ATOM 3449 O O . LEU A 1 421 ? -3.536 1.047 15.593 1.00 94.44 421 LEU A O 1
ATOM 3453 N N . GLU A 1 422 ? -4.934 -0.259 14.413 1.00 95.25 422 GLU A N 1
ATOM 3454 C CA . GLU A 1 422 ? -5.351 -1.080 15.553 1.00 95.25 422 GLU A CA 1
ATOM 3455 C C . GLU A 1 422 ? -4.163 -1.815 16.196 1.00 95.25 422 GLU A C 1
ATOM 3457 O O . GLU A 1 422 ? -3.997 -1.752 17.414 1.00 95.25 422 GLU A O 1
ATOM 3462 N N . GLU A 1 423 ? -3.305 -2.470 15.400 1.00 95.44 423 GLU A N 1
ATOM 3463 C CA . GLU A 1 423 ? -2.109 -3.156 15.917 1.00 95.44 423 GLU A CA 1
ATOM 3464 C C . GLU A 1 423 ? -1.142 -2.182 16.608 1.00 95.44 423 GLU A C 1
ATOM 3466 O O . GLU A 1 423 ? -0.577 -2.499 17.657 1.00 95.44 423 GLU A O 1
ATOM 3471 N N . ILE A 1 424 ? -0.980 -0.970 16.067 1.00 97.06 424 ILE A N 1
ATOM 3472 C CA . ILE A 1 424 ? -0.149 0.080 16.670 1.00 97.06 424 ILE A CA 1
ATOM 3473 C C . ILE A 1 424 ? -0.718 0.524 18.023 1.00 97.06 424 ILE A C 1
ATOM 3475 O O . ILE A 1 424 ? 0.045 0.668 18.981 1.00 97.06 424 ILE A O 1
ATOM 3479 N N . TYR A 1 425 ? -2.037 0.721 18.129 1.00 97.12 425 TYR A N 1
ATOM 3480 C CA . TYR A 1 425 ? -2.689 1.066 19.396 1.00 97.12 425 TYR A CA 1
ATOM 3481 C C . TYR A 1 425 ? -2.490 -0.030 20.448 1.00 97.12 425 TYR A C 1
ATOM 3483 O O . TYR A 1 425 ? -2.096 0.275 21.575 1.00 97.12 425 TYR A O 1
ATOM 3491 N N . GLU A 1 426 ? -2.686 -1.298 20.084 1.00 94.94 426 GLU A N 1
ATOM 3492 C CA . GLU A 1 426 ? -2.431 -2.425 20.987 1.00 94.94 426 GLU A CA 1
ATOM 3493 C C . GLU A 1 426 ? -0.968 -2.485 21.429 1.00 94.94 426 GLU A C 1
ATOM 3495 O O . GLU A 1 426 ? -0.677 -2.733 22.602 1.00 94.94 426 GLU A O 1
ATOM 3500 N N . LYS A 1 427 ? -0.030 -2.217 20.513 1.00 96.38 427 LYS A N 1
ATOM 3501 C CA . LYS A 1 427 ? 1.392 -2.233 20.848 1.00 96.38 427 LYS A CA 1
ATOM 3502 C C . LYS A 1 427 ? 1.787 -1.093 21.775 1.00 96.38 427 LYS A C 1
ATOM 3504 O O . LYS A 1 427 ? 2.549 -1.325 22.710 1.00 96.38 427 LYS A O 1
ATOM 3509 N N . LEU A 1 428 ? 1.235 0.104 21.579 1.00 97.44 428 LEU A N 1
ATOM 3510 C CA . LEU A 1 428 ? 1.423 1.231 22.497 1.00 97.44 428 LEU A CA 1
ATOM 3511 C C . LEU A 1 428 ? 0.878 0.926 23.893 1.00 97.44 428 LEU A C 1
ATOM 3513 O O . LEU A 1 428 ? 1.568 1.194 24.875 1.00 97.44 428 LEU A O 1
ATOM 3517 N N . GLN A 1 429 ? -0.319 0.341 23.987 1.00 94.88 429 GLN A N 1
ATOM 3518 C CA . GLN A 1 429 ? -0.898 -0.073 25.267 1.00 94.88 429 GLN A CA 1
ATOM 3519 C C . GLN A 1 429 ? 0.008 -1.084 25.973 1.00 94.88 429 GLN A C 1
ATOM 3521 O O . GLN A 1 429 ? 0.419 -0.823 27.100 1.00 94.88 429 GLN A O 1
ATOM 3526 N N . LEU A 1 430 ? 0.399 -2.164 25.286 1.00 95.12 430 LEU A N 1
ATOM 3527 C CA . LEU A 1 430 ? 1.296 -3.189 25.829 1.00 95.12 430 LEU A CA 1
ATOM 3528 C C . LEU A 1 430 ? 2.604 -2.579 26.349 1.00 95.12 430 LEU A C 1
ATOM 3530 O O . LEU A 1 430 ? 3.033 -2.864 27.464 1.00 95.12 430 LEU A O 1
ATOM 3534 N N . ILE A 1 431 ? 3.240 -1.715 25.554 1.00 96.75 431 ILE A N 1
ATOM 3535 C CA . ILE A 1 431 ? 4.509 -1.091 25.932 1.00 96.75 431 ILE A CA 1
ATOM 3536 C C . ILE A 1 431 ? 4.332 -0.201 27.166 1.00 96.75 431 ILE A C 1
ATOM 3538 O O . ILE A 1 431 ? 5.153 -0.268 28.083 1.00 96.75 431 ILE A O 1
ATOM 3542 N N . TYR A 1 432 ? 3.284 0.628 27.203 1.00 96.25 432 TYR A N 1
ATOM 3543 C CA . TYR A 1 432 ? 3.025 1.508 28.341 1.00 96.25 432 TYR A CA 1
ATOM 3544 C C . TYR A 1 432 ? 2.619 0.748 29.605 1.00 96.25 432 TYR A C 1
ATOM 3546 O O . TYR A 1 432 ? 2.984 1.177 30.698 1.00 96.25 432 TYR A O 1
ATOM 3554 N N . GLU A 1 433 ? 1.971 -0.409 29.482 1.00 92.75 433 GLU A N 1
ATOM 3555 C CA . GLU A 1 433 ? 1.757 -1.319 30.608 1.00 92.75 433 GLU A CA 1
ATOM 3556 C C . GLU A 1 433 ? 3.068 -1.891 31.144 1.00 92.75 433 GLU A C 1
ATOM 3558 O O . GLU A 1 433 ? 3.304 -1.855 32.351 1.00 92.75 433 GLU A O 1
ATOM 3563 N N . GLU A 1 434 ? 3.948 -2.378 30.263 1.00 93.94 434 GLU A N 1
ATOM 3564 C CA . GLU A 1 434 ? 5.241 -2.944 30.662 1.00 93.94 434 GLU A CA 1
ATOM 3565 C C . GLU A 1 434 ? 6.123 -1.922 31.393 1.00 93.94 434 GLU A C 1
ATOM 3567 O O . GLU A 1 434 ? 6.842 -2.282 32.328 1.00 93.94 434 GLU A O 1
ATOM 3572 N N . VAL A 1 435 ? 6.053 -0.642 31.004 1.00 94.62 435 VAL A N 1
ATOM 3573 C CA . VAL A 1 435 ? 6.761 0.449 31.697 1.00 94.62 435 VAL A CA 1
ATOM 3574 C C . VAL A 1 435 ? 5.954 1.092 32.833 1.00 94.62 435 VAL A C 1
ATOM 3576 O O . VAL A 1 435 ? 6.436 2.043 33.442 1.00 94.62 435 VAL A O 1
ATOM 3579 N N . GLN A 1 436 ? 4.771 0.557 33.153 1.00 94.25 436 GLN A N 1
ATOM 3580 C CA . GLN A 1 436 ? 3.886 0.999 34.242 1.00 94.25 436 GLN A CA 1
ATOM 3581 C C . GLN A 1 436 ? 3.387 2.454 34.114 1.00 94.25 436 GLN A C 1
ATOM 3583 O O . GLN A 1 436 ? 3.050 3.099 35.105 1.00 94.25 436 GLN A O 1
ATOM 3588 N N . GLU A 1 437 ? 3.288 2.965 32.886 1.00 94.31 437 GLU A N 1
ATOM 3589 C CA . GLU A 1 437 ? 2.737 4.284 32.548 1.00 94.31 437 GLU A CA 1
ATOM 3590 C C . GLU A 1 437 ? 1.215 4.183 32.335 1.00 94.31 437 GLU A C 1
ATOM 3592 O O . GLU A 1 437 ? 0.693 4.413 31.242 1.00 94.31 437 GLU A O 1
ATOM 3597 N N . TYR A 1 438 ? 0.480 3.794 33.382 1.00 89.62 438 TYR A N 1
ATOM 3598 C CA . TYR A 1 438 ? -0.951 3.467 33.281 1.00 89.62 438 TYR A CA 1
ATOM 3599 C C . TYR A 1 438 ? -1.826 4.631 32.801 1.00 89.62 438 TYR A C 1
ATOM 3601 O O . TYR A 1 438 ? -2.817 4.402 32.110 1.00 89.62 438 TYR A O 1
ATOM 3609 N N . GLU A 1 439 ? -1.466 5.877 33.122 1.00 91.12 439 GLU A N 1
ATOM 3610 C CA . GLU A 1 439 ? -2.176 7.061 32.618 1.00 91.12 439 GLU A CA 1
ATOM 3611 C C . GLU A 1 439 ? -2.129 7.117 31.086 1.00 91.12 439 GLU A C 1
ATOM 3613 O O . GLU A 1 439 ? -3.162 7.290 30.440 1.00 91.12 439 GLU A O 1
ATOM 3618 N N . LYS A 1 440 ? -0.964 6.839 30.488 1.00 94.31 440 LYS A N 1
ATOM 3619 C CA . LYS A 1 440 ? -0.836 6.760 29.031 1.00 94.31 440 LYS A CA 1
ATOM 3620 C C . LYS A 1 440 ? -1.622 5.601 28.447 1.00 94.31 440 LYS A C 1
ATOM 3622 O O . LYS A 1 440 ? -2.265 5.775 27.420 1.00 94.31 440 LYS A O 1
ATOM 3627 N N . VAL A 1 441 ? -1.625 4.433 29.093 1.00 93.50 441 VAL A N 1
ATOM 3628 C CA . VAL A 1 441 ? -2.452 3.299 28.642 1.00 93.50 441 VAL A CA 1
ATOM 3629 C C . VAL A 1 441 ? -3.918 3.725 28.524 1.00 93.50 441 VAL A C 1
ATOM 3631 O O . VAL A 1 441 ? -4.564 3.422 27.519 1.00 93.50 441 VAL A O 1
ATOM 3634 N N . TRP A 1 442 ? -4.432 4.484 29.496 1.00 91.19 442 TRP A N 1
ATOM 3635 C CA . TRP A 1 442 ? -5.792 5.025 29.457 1.00 91.19 442 TRP A CA 1
ATOM 3636 C C . TRP A 1 442 ? -6.014 6.032 28.336 1.00 91.19 442 TRP A C 1
ATOM 3638 O O . TRP A 1 442 ? -7.023 5.945 27.632 1.00 91.19 442 TRP A O 1
ATOM 3648 N N . GLU A 1 443 ? -5.089 6.974 28.159 1.00 94.19 443 GLU A N 1
ATOM 3649 C CA . GLU A 1 443 ? -5.156 7.953 27.075 1.00 94.19 443 GLU A CA 1
ATOM 3650 C C . GLU A 1 443 ? -5.211 7.267 25.708 1.00 94.19 443 GLU A C 1
ATOM 3652 O O . GLU A 1 443 ? -6.130 7.533 24.934 1.00 94.19 443 GLU A O 1
ATOM 3657 N N . ILE A 1 444 ? -4.294 6.327 25.465 1.00 95.88 444 ILE A N 1
ATOM 3658 C CA . ILE A 1 444 ? -4.198 5.556 24.223 1.00 95.88 444 ILE A CA 1
ATOM 3659 C C . ILE A 1 444 ? -5.444 4.697 24.007 1.00 95.88 444 ILE A C 1
ATOM 3661 O O . ILE A 1 444 ? -5.962 4.656 22.897 1.00 95.88 444 ILE A O 1
ATOM 3665 N N . SER A 1 445 ? -5.959 4.034 25.046 1.00 94.06 445 SER A N 1
ATOM 3666 C CA . SER A 1 445 ? -7.143 3.170 24.922 1.00 94.06 445 SER A CA 1
ATOM 3667 C C . SER A 1 445 ? -8.408 3.957 24.588 1.00 94.06 445 SER A C 1
ATOM 3669 O O . SER A 1 445 ? -9.203 3.518 23.763 1.00 94.06 445 SER A O 1
ATOM 3671 N N . ARG A 1 446 ? -8.589 5.134 25.199 1.00 93.31 446 ARG A N 1
ATOM 3672 C CA . ARG A 1 446 ? -9.708 6.030 24.880 1.00 93.31 446 ARG A CA 1
ATOM 3673 C C . ARG A 1 446 ? -9.581 6.588 23.466 1.00 93.31 446 ARG A C 1
ATOM 3675 O O . ARG A 1 446 ? -10.554 6.575 22.724 1.00 93.31 446 ARG A O 1
ATOM 3682 N N . GLU A 1 447 ? -8.398 7.068 23.096 1.00 95.69 447 GLU A N 1
ATOM 3683 C CA . GLU A 1 447 ? -8.174 7.610 21.757 1.00 95.69 447 GLU A CA 1
ATOM 3684 C C . GLU A 1 447 ? -8.408 6.543 20.677 1.00 95.69 447 GLU A C 1
ATOM 3686 O O . GLU A 1 447 ? -9.034 6.830 19.663 1.00 95.69 447 GLU A O 1
ATOM 3691 N N . ALA A 1 448 ? -7.980 5.298 20.916 1.00 95.75 448 ALA A N 1
ATOM 3692 C CA . ALA A 1 448 ? -8.139 4.193 19.974 1.00 95.75 448 ALA A CA 1
ATOM 3693 C C . ALA A 1 448 ? -9.606 3.981 19.560 1.00 95.75 448 ALA A C 1
ATOM 3695 O O . ALA A 1 448 ? -9.900 3.895 18.371 1.00 95.75 448 ALA A O 1
ATOM 3696 N N . VAL A 1 449 ? -10.534 3.963 20.524 1.00 95.75 449 VAL A N 1
ATOM 3697 C CA . VAL A 1 449 ? -11.974 3.786 20.252 1.00 95.75 449 VAL A CA 1
ATOM 3698 C C . VAL A 1 449 ? -12.655 5.050 19.712 1.00 95.75 449 VAL A C 1
ATOM 3700 O O . VAL A 1 449 ? -13.732 4.966 19.132 1.00 95.75 449 VAL A O 1
ATOM 3703 N N . GLU A 1 450 ? -12.049 6.228 19.879 1.00 94.69 450 GLU A N 1
ATOM 3704 C CA . GLU A 1 450 ? -12.528 7.474 19.261 1.00 94.69 450 GLU A CA 1
ATOM 3705 C C . GLU A 1 450 ? -12.096 7.585 17.793 1.00 94.69 450 GLU A C 1
ATOM 3707 O O . GLU A 1 450 ? -12.868 8.056 16.956 1.00 94.69 450 GLU A O 1
ATOM 3712 N N . VAL A 1 451 ? -10.871 7.154 17.477 1.00 94.88 451 VAL A N 1
ATOM 3713 C CA . VAL A 1 451 ? -10.310 7.177 16.119 1.00 94.88 451 VAL A CA 1
ATOM 3714 C C . VAL A 1 451 ? -10.847 6.022 15.276 1.00 94.88 451 VAL A C 1
ATOM 3716 O O . VAL A 1 451 ? -11.137 6.222 14.098 1.00 94.88 451 VAL A O 1
ATOM 3719 N N . LEU A 1 452 ? -11.020 4.839 15.873 1.00 95.12 452 LEU A N 1
ATOM 3720 C CA . LEU A 1 452 ? -11.528 3.628 15.222 1.00 95.12 452 LEU A CA 1
ATOM 3721 C C . LEU A 1 452 ? -12.783 3.104 15.946 1.00 95.12 452 LEU A C 1
ATOM 3723 O O . LEU A 1 452 ? -12.747 2.038 16.568 1.00 95.12 452 LEU A O 1
ATOM 3727 N N . PRO A 1 453 ? -13.912 3.834 15.873 1.00 94.56 453 PRO A N 1
ATOM 3728 C CA . PRO A 1 453 ? -15.127 3.494 16.614 1.00 94.56 453 PRO A CA 1
ATOM 3729 C C . PRO A 1 453 ? -15.784 2.191 16.157 1.00 94.56 453 PRO A C 1
ATOM 3731 O O . PRO A 1 453 ? -16.526 1.598 16.931 1.00 94.56 453 PRO A O 1
ATOM 3734 N N . ASP A 1 454 ? -15.493 1.714 14.949 1.00 93.31 454 ASP A N 1
ATOM 3735 C CA . ASP A 1 454 ? -16.086 0.485 14.412 1.00 93.31 454 ASP A CA 1
ATOM 3736 C C . ASP A 1 454 ? -15.268 -0.774 14.788 1.00 93.31 454 ASP A C 1
ATOM 3738 O O . ASP A 1 454 ? -15.619 -1.894 14.412 1.00 93.31 454 ASP A O 1
ATOM 3742 N N . SER A 1 455 ? -14.165 -0.616 15.534 1.00 94.31 455 SER A N 1
ATOM 3743 C CA . SER A 1 455 ? -13.277 -1.719 15.909 1.00 94.31 455 SER A CA 1
ATOM 3744 C C . SER A 1 455 ? -13.787 -2.481 17.133 1.00 94.31 455 SER A C 1
ATOM 3746 O O . SER A 1 455 ? -13.607 -2.053 18.277 1.00 94.31 455 SER A O 1
ATOM 3748 N N . GLU A 1 456 ? -14.363 -3.668 16.910 1.00 92.94 456 GLU A N 1
ATOM 3749 C CA . GLU A 1 456 ? -14.760 -4.583 17.994 1.00 92.94 456 GLU A CA 1
ATOM 3750 C C . GLU A 1 456 ? -13.578 -4.879 18.935 1.00 92.94 456 GLU A C 1
ATOM 3752 O O . GLU A 1 456 ? -13.721 -4.887 20.158 1.00 92.94 456 GLU A O 1
ATOM 3757 N N . ARG A 1 457 ? -12.387 -5.074 18.358 1.00 92.00 457 ARG A N 1
ATOM 3758 C CA . ARG A 1 457 ? -11.164 -5.443 19.074 1.00 92.00 457 ARG A CA 1
ATOM 3759 C C . ARG A 1 457 ? -10.716 -4.354 20.049 1.00 92.00 457 ARG A C 1
ATOM 3761 O O . ARG A 1 457 ? -10.464 -4.650 21.220 1.00 92.00 457 ARG A O 1
ATOM 3768 N N . LEU A 1 458 ? -10.668 -3.098 19.600 1.00 94.81 458 LEU A N 1
ATOM 3769 C CA . LEU A 1 458 ? -10.278 -1.972 20.452 1.00 94.81 458 LEU A CA 1
ATOM 3770 C C . LEU A 1 458 ? -11.327 -1.682 21.527 1.00 94.81 458 LEU A C 1
ATOM 3772 O O . LEU A 1 458 ? -10.960 -1.417 22.674 1.00 94.81 458 LEU A O 1
ATOM 3776 N N . TRP A 1 459 ? -12.618 -1.803 21.199 1.00 95.56 459 TRP A N 1
ATOM 3777 C CA . TRP A 1 459 ? -13.687 -1.686 22.192 1.00 95.56 459 TRP A CA 1
ATOM 3778 C C . TRP A 1 459 ? -13.603 -2.764 23.266 1.00 95.56 459 TRP A C 1
ATOM 3780 O O . TRP A 1 459 ? -13.709 -2.439 24.447 1.00 95.56 459 TRP A O 1
ATOM 3790 N N . MET A 1 460 ? -13.374 -4.025 22.895 1.00 93.81 460 MET A N 1
ATOM 3791 C CA . MET A 1 460 ? -13.226 -5.113 23.864 1.00 93.81 460 MET A CA 1
ATOM 3792 C C . MET A 1 460 ? -12.069 -4.859 24.832 1.00 93.81 460 MET A C 1
ATOM 3794 O O . MET A 1 460 ? -12.249 -4.985 26.043 1.00 93.81 460 MET A O 1
ATOM 3798 N N . ASN A 1 461 ? -10.917 -4.435 24.313 1.00 91.94 461 ASN A N 1
ATOM 3799 C CA . ASN A 1 461 ? -9.751 -4.091 25.123 1.00 91.94 461 ASN A CA 1
ATOM 3800 C C . ASN A 1 461 ? -10.048 -2.903 26.063 1.00 91.94 461 ASN A C 1
ATOM 3802 O O . ASN A 1 461 ? -9.821 -2.987 27.272 1.00 91.94 461 ASN A O 1
ATOM 3806 N N . TYR A 1 462 ? -10.657 -1.833 25.540 1.00 94.44 462 TYR A N 1
ATOM 3807 C CA . TYR A 1 462 ? -11.064 -0.674 26.336 1.00 94.44 462 TYR A CA 1
ATOM 3808 C C . TYR A 1 462 ? -12.029 -1.054 27.469 1.00 94.44 462 TYR A C 1
ATOM 3810 O O . TYR A 1 462 ? -11.815 -0.667 28.619 1.00 94.44 462 TYR A O 1
ATOM 3818 N N . LEU A 1 463 ? -13.070 -1.836 27.168 1.00 94.19 463 LEU A N 1
ATOM 3819 C CA . LEU A 1 463 ? -14.080 -2.247 28.142 1.00 94.19 463 LEU A CA 1
ATOM 3820 C C . LEU A 1 463 ? -13.526 -3.194 29.204 1.00 94.19 463 LEU A C 1
ATOM 3822 O O . LEU A 1 463 ? -13.890 -3.054 30.373 1.00 94.19 463 LEU A O 1
ATOM 3826 N N . GLU A 1 464 ? -12.663 -4.142 28.827 1.00 91.81 464 GLU A N 1
ATOM 3827 C CA . GLU A 1 464 ? -12.042 -5.055 29.787 1.00 91.81 464 GLU A CA 1
ATOM 3828 C C . GLU A 1 464 ? -11.233 -4.278 30.823 1.00 91.81 464 GLU A C 1
ATOM 3830 O O . GLU A 1 464 ? -11.473 -4.434 32.023 1.00 91.81 464 GLU A O 1
ATOM 3835 N N . ARG A 1 465 ? -10.391 -3.343 30.370 1.00 89.19 465 ARG A N 1
ATOM 3836 C CA . ARG A 1 465 ? -9.631 -2.449 31.255 1.00 89.19 465 ARG A CA 1
ATOM 3837 C C . ARG A 1 465 ? -10.547 -1.626 32.151 1.00 89.19 465 ARG A C 1
ATOM 3839 O O . ARG A 1 465 ? -10.298 -1.504 33.352 1.00 89.19 465 ARG A O 1
ATOM 3846 N N . TYR A 1 466 ? -11.605 -1.049 31.575 1.00 88.44 466 TYR A N 1
ATOM 3847 C CA . TYR A 1 466 ? -12.551 -0.193 32.301 1.00 88.44 466 TYR A CA 1
ATOM 3848 C C . TYR A 1 466 ? -13.247 -0.954 33.425 1.00 88.44 466 TYR A C 1
ATOM 3850 O O . TYR A 1 466 ? -13.350 -0.456 34.544 1.00 88.44 466 TYR A O 1
ATOM 3858 N N . CYS A 1 467 ? -13.679 -2.184 33.149 1.00 89.06 467 CYS A N 1
ATOM 3859 C CA . CYS A 1 467 ? -14.370 -3.012 34.127 1.00 89.06 467 CYS A CA 1
ATOM 3860 C C . CYS A 1 467 ? -13.420 -3.613 35.175 1.00 89.06 467 CYS A C 1
ATOM 3862 O O . CYS A 1 467 ? -13.828 -3.802 36.328 1.00 89.06 467 CYS A O 1
ATOM 3864 N N . GLU A 1 468 ? -12.175 -3.912 34.795 1.00 89.31 468 GLU A N 1
ATOM 3865 C CA . GLU A 1 468 ? -11.154 -4.451 35.693 1.00 89.31 468 GLU A CA 1
ATOM 3866 C C . GLU A 1 468 ? -10.682 -3.441 36.737 1.00 89.31 468 GLU A C 1
ATOM 3868 O O . GLU A 1 468 ? -10.415 -3.834 37.873 1.00 89.31 468 GLU A O 1
ATOM 3873 N N . ASN A 1 469 ? -10.625 -2.152 36.389 1.00 85.44 469 ASN A N 1
ATOM 3874 C CA . ASN A 1 469 ? -10.145 -1.119 37.297 1.00 85.44 469 ASN A CA 1
ATOM 3875 C C . ASN A 1 469 ? -11.102 -0.938 38.500 1.00 85.44 469 ASN A C 1
ATOM 3877 O O . ASN A 1 469 ? -12.233 -0.480 38.323 1.00 85.44 469 ASN A O 1
ATOM 3881 N N . PRO A 1 470 ? -10.674 -1.258 39.738 1.00 82.88 470 PRO A N 1
ATOM 3882 C CA . PRO A 1 470 ? -11.530 -1.152 40.917 1.00 82.88 470 PRO A CA 1
ATOM 3883 C C . PRO A 1 470 ? -11.828 0.297 41.324 1.00 82.88 470 PRO A C 1
ATOM 3885 O O . PRO A 1 470 ? -12.782 0.520 42.066 1.00 82.88 470 PRO A O 1
ATOM 3888 N N . GLU A 1 471 ? -11.033 1.265 40.862 1.00 85.56 471 GLU A N 1
ATOM 3889 C CA . GLU A 1 471 ? -11.238 2.693 41.133 1.00 85.56 471 GLU A CA 1
ATOM 3890 C C . GLU A 1 471 ? -12.277 3.325 40.196 1.00 85.56 471 GLU A C 1
ATOM 3892 O O . GLU A 1 471 ? -12.754 4.426 40.466 1.00 85.56 471 GLU A O 1
ATOM 3897 N N . MET A 1 472 ? -12.652 2.639 39.110 1.00 85.12 472 MET A N 1
ATOM 3898 C CA . MET A 1 472 ? -13.644 3.142 38.164 1.00 85.12 472 MET A CA 1
ATOM 3899 C C . MET A 1 472 ? -15.068 2.982 38.690 1.00 85.12 472 MET A C 1
ATOM 3901 O O . MET A 1 472 ? -15.499 1.900 39.103 1.00 85.12 472 MET A O 1
ATOM 3905 N N . GLU A 1 473 ? -15.840 4.064 38.598 1.00 88.94 473 GLU A N 1
ATOM 3906 C CA . GLU A 1 473 ? -17.261 4.039 38.921 1.00 88.94 473 GLU A CA 1
ATOM 3907 C C . GLU A 1 473 ? -18.012 3.110 37.958 1.00 88.94 473 GLU A C 1
ATOM 3909 O O . GLU A 1 473 ? -17.851 3.148 36.733 1.00 88.94 473 GLU A O 1
ATOM 3914 N N . ARG A 1 474 ? -18.875 2.256 38.515 1.00 90.00 474 ARG A N 1
ATOM 3915 C CA . ARG A 1 474 ? -19.635 1.270 37.732 1.00 90.00 474 ARG A CA 1
ATOM 3916 C C . ARG A 1 474 ? -20.632 1.911 36.769 1.00 90.00 474 ARG A C 1
ATOM 3918 O O . ARG A 1 474 ? -20.920 1.340 35.721 1.00 90.00 474 ARG A O 1
ATOM 3925 N N . GLU A 1 475 ? -21.102 3.109 37.090 1.00 89.25 475 GLU A N 1
ATOM 3926 C CA . GLU A 1 475 ? -21.952 3.924 36.219 1.00 89.25 475 GLU A CA 1
ATOM 3927 C C . GLU A 1 475 ? -21.193 4.353 34.956 1.00 89.25 475 GLU A C 1
ATOM 3929 O O . GLU A 1 475 ? -21.705 4.195 33.849 1.00 89.25 475 GLU A O 1
ATOM 3934 N N . LEU A 1 476 ? -19.927 4.758 35.092 1.00 89.81 476 LEU A N 1
ATOM 3935 C CA . LEU A 1 476 ? -19.072 5.073 33.948 1.00 89.81 476 LEU A CA 1
ATOM 3936 C C . LEU A 1 476 ? -18.739 3.824 33.115 1.00 89.81 476 LEU A C 1
ATOM 3938 O O . LEU A 1 476 ? -18.704 3.895 31.887 1.00 89.81 476 LEU A O 1
ATOM 3942 N N . CYS A 1 477 ? -18.571 2.661 33.761 1.00 90.19 477 CYS A N 1
ATOM 3943 C CA . CYS A 1 477 ? -18.438 1.383 33.050 1.00 90.19 477 CYS A CA 1
ATOM 3944 C C . CYS A 1 477 ? -19.684 1.110 32.189 1.00 90.19 477 CYS A C 1
ATOM 3946 O O . CYS A 1 477 ? -19.570 0.724 31.027 1.00 90.19 477 CYS A O 1
ATOM 3948 N N . ALA A 1 478 ? -20.882 1.331 32.741 1.00 91.56 478 ALA A N 1
ATOM 3949 C CA . ALA A 1 478 ? -22.138 1.147 32.020 1.00 91.56 478 ALA A CA 1
ATOM 3950 C C . ALA A 1 478 ? -22.273 2.116 30.833 1.00 91.56 478 ALA A C 1
ATOM 3952 O O . ALA A 1 478 ? -22.716 1.709 29.757 1.00 91.56 478 ALA A O 1
ATOM 3953 N N . GLU A 1 479 ? -21.853 3.375 30.992 1.00 92.00 479 GLU A N 1
ATOM 3954 C CA . GLU A 1 479 ? -21.805 4.345 29.892 1.00 92.00 479 GLU A CA 1
ATOM 3955 C C . GLU A 1 479 ? -20.824 3.932 28.789 1.00 92.00 479 GLU A C 1
ATOM 3957 O O . GLU A 1 479 ? -21.148 4.056 27.606 1.00 92.00 479 GLU A O 1
ATOM 3962 N N . ALA A 1 480 ? -19.647 3.416 29.153 1.00 92.69 480 ALA A N 1
ATOM 3963 C CA . ALA A 1 480 ? -18.673 2.903 28.195 1.00 92.69 480 ALA A CA 1
ATOM 3964 C C . ALA A 1 480 ? -19.244 1.721 27.396 1.00 92.69 480 ALA A C 1
ATOM 3966 O O . ALA A 1 480 ? -19.176 1.725 26.168 1.00 92.69 480 ALA A O 1
ATOM 3967 N N . VAL A 1 481 ? -19.889 0.760 28.068 1.00 94.12 481 VAL A N 1
ATOM 3968 C CA . VAL A 1 481 ? -20.573 -0.368 27.411 1.00 94.12 481 VAL A CA 1
ATOM 3969 C C . VAL A 1 481 ? -21.677 0.129 26.476 1.00 94.12 481 VAL A C 1
ATOM 3971 O O . VAL A 1 481 ? -21.803 -0.358 25.353 1.00 94.12 481 VAL A O 1
ATOM 3974 N N . LYS A 1 482 ? -22.454 1.134 26.904 1.00 93.56 482 LYS A N 1
ATOM 3975 C CA . LYS A 1 482 ? -23.492 1.746 26.067 1.00 93.56 482 LYS A CA 1
ATOM 3976 C C . LYS A 1 482 ? -22.906 2.318 24.779 1.00 93.56 482 LYS A C 1
ATOM 3978 O O . LYS A 1 482 ? -23.442 2.050 23.708 1.00 93.56 482 LYS A O 1
ATOM 3983 N N . LYS A 1 483 ? -21.814 3.082 24.882 1.00 94.25 483 LYS A N 1
ATOM 3984 C CA . LYS A 1 483 ? -21.118 3.662 23.724 1.00 94.25 483 LYS A CA 1
ATOM 3985 C C . LYS A 1 483 ? -20.572 2.580 22.796 1.00 94.25 483 LYS A C 1
ATOM 3987 O O . LYS A 1 483 ? -20.767 2.686 21.592 1.00 94.25 483 LYS A O 1
ATOM 3992 N N . ALA A 1 484 ? -19.970 1.532 23.353 1.00 94.62 484 ALA A N 1
ATOM 3993 C CA . ALA A 1 484 ? -19.405 0.433 22.579 1.00 94.62 484 ALA A CA 1
ATOM 3994 C C . ALA A 1 484 ? -20.465 -0.291 21.736 1.00 94.62 484 ALA A C 1
ATOM 3996 O O . ALA A 1 484 ? -20.267 -0.482 20.545 1.00 94.62 484 ALA A O 1
ATOM 3997 N N . ILE A 1 485 ? -21.626 -0.620 22.315 1.00 92.94 485 ILE A N 1
ATOM 3998 C CA . ILE A 1 485 ? -22.726 -1.284 21.589 1.00 92.94 485 ILE A CA 1
ATOM 3999 C C . ILE A 1 485 ? -23.378 -0.344 20.569 1.00 92.94 485 ILE A C 1
ATOM 4001 O O . ILE A 1 485 ? -23.851 -0.783 19.527 1.00 92.94 485 ILE A O 1
ATOM 4005 N N . GLN A 1 486 ? -23.428 0.959 20.855 1.00 92.88 486 GLN A N 1
ATOM 4006 C CA . GLN A 1 486 ? -23.922 1.938 19.885 1.00 92.88 486 GLN A CA 1
ATOM 4007 C C . GLN A 1 486 ? -22.987 2.085 18.681 1.00 92.88 486 GLN A C 1
ATOM 4009 O O . GLN A 1 486 ? -23.478 2.290 17.573 1.00 92.88 486 GLN A O 1
ATOM 4014 N N . ALA A 1 487 ? -21.674 2.003 18.901 1.00 93.94 487 ALA A N 1
ATOM 4015 C CA . ALA A 1 487 ? -20.669 2.086 17.849 1.00 93.94 487 ALA A CA 1
ATOM 4016 C C . ALA A 1 487 ? -20.556 0.770 17.059 1.00 93.94 487 ALA A C 1
ATOM 4018 O O . ALA A 1 487 ? -20.548 0.792 15.834 1.00 93.94 487 ALA A O 1
ATOM 4019 N N . VAL A 1 488 ? -20.570 -0.371 17.756 1.00 94.31 488 VAL A N 1
ATOM 4020 C CA . VAL A 1 488 ? -20.479 -1.722 17.185 1.00 94.31 488 VAL A CA 1
ATOM 4021 C C . VAL A 1 488 ? -21.655 -2.568 17.695 1.00 94.31 488 VAL A C 1
ATOM 4023 O O . VAL A 1 488 ? -21.527 -3.265 18.707 1.00 94.31 488 VAL A O 1
ATOM 4026 N N . PRO A 1 489 ? -22.830 -2.522 17.040 1.00 91.44 489 PRO A N 1
ATOM 4027 C CA . PRO A 1 489 ? -24.014 -3.270 17.473 1.00 91.44 489 PRO A CA 1
ATOM 4028 C C . PRO A 1 489 ? -23.794 -4.784 17.584 1.00 91.44 489 PRO A C 1
ATOM 4030 O O . PRO A 1 489 ? -24.351 -5.431 18.473 1.00 91.44 489 PRO A O 1
ATOM 4033 N N . GLU A 1 490 ? -22.949 -5.345 16.718 1.00 91.50 490 GLU A N 1
ATOM 4034 C CA . GLU A 1 490 ? -22.596 -6.765 16.680 1.00 91.50 490 GLU A CA 1
ATOM 4035 C C . GLU A 1 490 ? -21.842 -7.225 17.940 1.00 91.50 490 GLU A C 1
ATOM 4037 O O . GLU A 1 490 ? -21.881 -8.409 18.285 1.00 91.50 490 GLU A O 1
ATOM 4042 N N . LEU A 1 491 ? -21.224 -6.294 18.679 1.00 91.00 491 LEU A N 1
ATOM 4043 C CA . LEU A 1 491 ? -20.503 -6.571 19.922 1.00 91.00 491 LEU A CA 1
ATOM 4044 C C . LEU A 1 491 ? -21.395 -7.292 20.941 1.00 91.00 491 LEU A C 1
ATOM 4046 O O . LEU A 1 491 ? -20.945 -8.211 21.616 1.00 91.00 491 LEU A O 1
ATOM 4050 N N . ALA A 1 492 ? -22.683 -6.937 21.018 1.00 87.25 492 ALA A N 1
ATOM 4051 C CA . ALA A 1 492 ? -23.627 -7.559 21.949 1.00 87.25 492 ALA A CA 1
ATOM 4052 C C . ALA A 1 492 ? -23.846 -9.062 21.677 1.00 87.25 492 ALA A C 1
ATOM 4054 O O . ALA A 1 492 ? -24.219 -9.818 22.579 1.00 87.25 492 ALA A O 1
ATOM 4055 N N . GLU A 1 493 ? -23.613 -9.511 20.443 1.00 88.75 493 GLU A N 1
ATOM 4056 C CA . GLU A 1 493 ? -23.739 -10.913 20.049 1.00 88.75 493 GLU A CA 1
ATOM 4057 C C . GLU A 1 493 ? -22.413 -11.677 20.156 1.00 88.75 493 GLU A C 1
ATOM 4059 O O . GLU A 1 493 ? -22.425 -12.918 20.157 1.00 88.75 493 GLU A O 1
ATOM 4064 N N . SER A 1 494 ? -21.294 -10.963 20.299 1.00 92.75 494 SER A N 1
ATOM 4065 C CA . SER A 1 494 ? -19.953 -11.533 20.287 1.00 92.75 494 SER A CA 1
ATOM 4066 C C . SER A 1 494 ? -19.667 -12.375 21.532 1.00 92.75 494 SER A C 1
ATOM 4068 O O . SER A 1 494 ? -20.082 -12.076 22.655 1.00 92.75 494 SER A O 1
ATOM 4070 N N . GLU A 1 495 ? -18.976 -13.498 21.327 1.00 92.94 495 GLU A N 1
ATOM 4071 C CA . GLU A 1 495 ? -18.669 -14.441 22.406 1.00 92.94 495 GLU A CA 1
ATOM 4072 C C . GLU A 1 495 ? -17.721 -13.818 23.440 1.00 92.94 495 GLU A C 1
ATOM 4074 O O . GLU A 1 495 ? -17.876 -14.037 24.641 1.00 92.94 495 GLU A O 1
ATOM 4079 N N . ALA A 1 496 ? -16.779 -12.988 22.984 1.00 91.12 496 ALA A N 1
ATOM 4080 C CA . ALA A 1 496 ? -15.849 -12.277 23.853 1.00 91.12 496 ALA A CA 1
ATOM 4081 C C . ALA A 1 496 ? -16.591 -11.291 24.768 1.00 91.12 496 ALA A C 1
ATOM 4083 O O . ALA A 1 496 ? -16.350 -11.255 25.977 1.00 91.12 496 ALA A O 1
ATOM 4084 N N . PHE A 1 497 ? -17.559 -10.549 24.225 1.00 94.44 497 PHE A N 1
ATOM 4085 C CA . PHE A 1 497 ? -18.363 -9.634 25.023 1.00 94.44 497 PHE A CA 1
ATOM 4086 C C . PHE A 1 497 ? -19.258 -10.375 26.025 1.00 94.44 497 PHE A C 1
ATOM 4088 O O . PHE A 1 497 ? -19.323 -9.986 27.190 1.00 94.44 497 PHE A O 1
ATOM 4095 N N . LYS A 1 498 ? -19.876 -11.500 25.644 1.00 93.38 498 LYS A N 1
ATOM 4096 C CA . LYS A 1 498 ? -20.656 -12.339 26.579 1.00 93.38 498 LYS A CA 1
ATOM 4097 C C . LYS A 1 498 ? -19.819 -12.845 27.756 1.00 93.38 498 LYS A C 1
ATOM 4099 O O . LYS A 1 498 ? -20.299 -12.876 28.892 1.00 93.38 498 LYS A O 1
ATOM 4104 N N . GLN A 1 499 ? -18.558 -13.206 27.514 1.00 93.88 499 GLN A N 1
ATOM 4105 C CA . GLN A 1 499 ? -17.625 -13.576 28.583 1.00 93.88 499 GLN A CA 1
ATOM 4106 C C . GLN A 1 499 ? -17.333 -12.393 29.511 1.00 93.88 499 GLN A C 1
ATOM 4108 O O . GLN A 1 499 ? -17.369 -12.553 30.735 1.00 93.88 499 GLN A O 1
ATOM 4113 N N . LEU A 1 500 ? -17.121 -11.198 28.950 1.00 93.38 500 LEU A N 1
ATOM 4114 C CA . LEU A 1 500 ? -16.943 -9.965 29.716 1.00 93.38 500 LEU A CA 1
ATOM 4115 C C . LEU A 1 500 ? -18.172 -9.654 30.586 1.00 93.38 500 LEU A C 1
ATOM 4117 O O . LEU A 1 500 ? -18.028 -9.339 31.771 1.00 93.38 500 LEU A O 1
ATOM 4121 N N . GLN A 1 501 ? -19.380 -9.817 30.033 1.00 93.69 501 GLN A N 1
ATOM 4122 C CA . GLN A 1 501 ? -20.628 -9.639 30.773 1.00 93.69 501 GLN A CA 1
ATOM 4123 C C . GLN A 1 501 ? -20.705 -10.566 31.984 1.00 93.69 501 GLN A C 1
ATOM 4125 O O . GLN A 1 501 ? -21.039 -10.116 33.081 1.00 93.69 501 GLN A O 1
ATOM 4130 N N . GLY A 1 502 ? -20.355 -11.842 31.809 1.00 92.44 502 GLY A N 1
ATOM 4131 C CA . GLY A 1 502 ? -20.305 -12.808 32.904 1.00 92.44 502 GLY A CA 1
ATOM 4132 C C . GLY A 1 502 ? -19.263 -12.446 33.965 1.00 92.44 502 GLY A C 1
ATOM 4133 O O . GLY A 1 502 ? -19.572 -12.462 35.157 1.00 92.44 502 GLY A O 1
ATOM 4134 N N . LYS A 1 503 ? -18.047 -12.076 33.540 1.00 93.81 503 LYS A N 1
ATOM 4135 C CA . LYS A 1 503 ? -16.915 -11.736 34.423 1.00 93.81 503 LYS A CA 1
ATOM 4136 C C . LYS A 1 503 ? -17.225 -10.537 35.325 1.00 93.81 503 LYS A C 1
ATOM 4138 O O . LYS A 1 503 ? -16.939 -10.591 36.519 1.00 93.81 503 LYS A O 1
ATOM 4143 N N . TYR A 1 504 ? -17.848 -9.492 34.778 1.00 92.19 504 TYR A N 1
ATOM 4144 C CA . TYR A 1 504 ? -18.089 -8.225 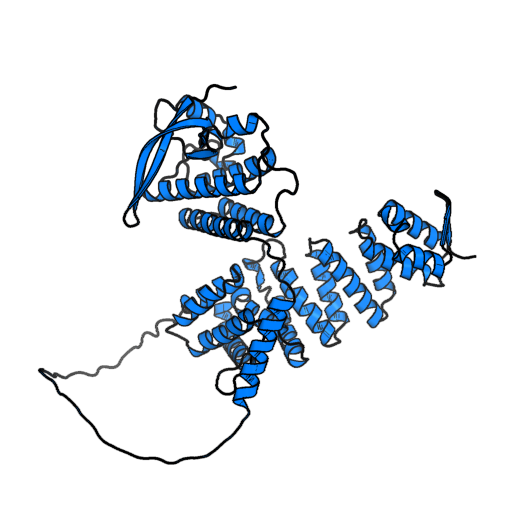35.484 1.00 92.19 504 TYR A CA 1
ATOM 4145 C C . TYR A 1 504 ? -19.560 -7.956 35.832 1.00 92.19 504 TYR A C 1
ATOM 4147 O O . TYR A 1 504 ? -19.897 -6.855 36.269 1.00 92.19 504 TYR A O 1
ATOM 4155 N N . LYS A 1 505 ? -20.435 -8.961 35.682 1.00 93.06 505 LYS A N 1
ATOM 4156 C CA . LYS A 1 505 ? -21.881 -8.870 35.958 1.00 93.06 505 LYS A CA 1
ATOM 4157 C C . LYS A 1 505 ? -22.540 -7.703 35.207 1.00 93.06 505 LYS A C 1
ATOM 4159 O O . LYS A 1 505 ? -23.264 -6.902 35.792 1.00 93.06 505 LYS A O 1
ATOM 4164 N N . ILE A 1 506 ? -22.257 -7.582 33.911 1.00 93.12 506 ILE A N 1
ATOM 4165 C CA . ILE A 1 506 ? -22.861 -6.554 33.055 1.00 93.12 506 ILE A CA 1
ATOM 4166 C C . ILE A 1 506 ? -24.254 -7.032 32.637 1.00 93.12 506 ILE A C 1
ATOM 4168 O O . ILE A 1 506 ? -24.390 -8.070 31.990 1.00 93.12 506 ILE A O 1
ATOM 4172 N N . VAL A 1 507 ? -25.287 -6.267 32.984 1.00 91.38 507 VAL A N 1
ATOM 4173 C CA . VAL A 1 507 ? -26.686 -6.552 32.641 1.00 91.38 507 VAL A CA 1
ATOM 4174 C C . VAL A 1 507 ? -27.188 -5.504 31.657 1.00 91.38 507 VAL A C 1
ATOM 4176 O O . VAL A 1 507 ? -27.088 -4.306 31.923 1.00 91.38 507 VAL A O 1
ATOM 4179 N N . ILE A 1 508 ? -27.748 -5.964 30.537 1.00 89.31 508 ILE A N 1
ATOM 4180 C CA . ILE A 1 508 ? -28.304 -5.121 29.474 1.00 89.31 508 ILE A CA 1
ATOM 4181 C C . ILE A 1 508 ? -29.804 -5.397 29.373 1.00 89.31 508 ILE A C 1
ATOM 4183 O O . ILE A 1 508 ? -30.210 -6.511 29.048 1.00 89.31 508 ILE A O 1
ATOM 4187 N N . ASP A 1 509 ? -30.618 -4.380 29.650 1.00 85.56 509 ASP A N 1
ATOM 4188 C CA . ASP A 1 509 ? -32.079 -4.412 29.544 1.00 85.56 509 ASP A CA 1
ATOM 4189 C C . ASP A 1 509 ? -32.549 -3.234 28.676 1.00 85.56 509 ASP A C 1
ATOM 4191 O O . ASP A 1 509 ? -32.809 -2.124 29.155 1.00 85.56 509 ASP A O 1
ATOM 4195 N N . GLY A 1 510 ? -32.564 -3.454 27.358 1.00 80.44 510 GLY A N 1
ATOM 4196 C CA . GLY A 1 510 ? -32.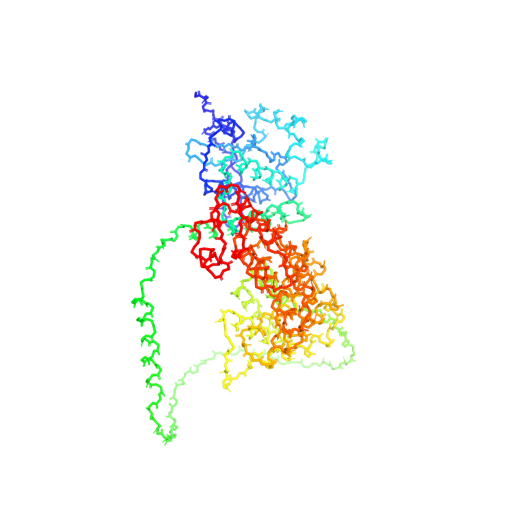809 -2.401 26.373 1.00 80.44 510 GLY A CA 1
ATOM 4197 C C . GLY A 1 510 ? -31.739 -1.307 26.438 1.00 80.44 510 GLY A C 1
ATOM 4198 O O . GLY A 1 510 ? -30.562 -1.570 26.216 1.00 80.44 510 GLY A O 1
ATOM 4199 N N . GLU A 1 511 ? -32.147 -0.074 26.751 1.00 78.69 511 GLU A N 1
ATOM 4200 C CA . GLU A 1 511 ? -31.228 1.067 26.908 1.00 78.69 511 GLU A CA 1
ATOM 4201 C C . GLU A 1 511 ? -30.607 1.180 28.311 1.00 78.69 511 GLU A C 1
ATOM 4203 O O . GLU A 1 511 ? -29.717 2.014 28.519 1.00 78.69 511 GLU A O 1
ATOM 4208 N N . ASN A 1 512 ? -31.076 0.377 29.272 1.00 85.62 512 ASN A N 1
ATOM 4209 C CA . ASN A 1 512 ? -30.568 0.376 30.638 1.00 85.62 512 ASN A CA 1
ATOM 4210 C C . ASN A 1 512 ? -29.431 -0.637 30.767 1.00 85.62 512 ASN A C 1
ATOM 4212 O O . ASN A 1 512 ? -29.645 -1.843 30.648 1.00 85.62 512 ASN A O 1
ATOM 4216 N N . ILE A 1 513 ? -28.230 -0.143 31.063 1.00 91.19 513 ILE A N 1
ATOM 4217 C CA . ILE A 1 513 ? -27.040 -0.964 31.291 1.00 91.19 513 ILE A CA 1
ATOM 4218 C C . ILE A 1 513 ? -26.600 -0.782 32.742 1.00 91.19 513 ILE A C 1
ATOM 4220 O O . ILE A 1 513 ? -26.573 0.338 33.249 1.00 91.19 513 ILE A O 1
ATOM 4224 N N . ARG A 1 514 ? -26.284 -1.888 33.420 1.00 90.50 514 ARG A N 1
ATOM 4225 C CA . ARG A 1 514 ? -25.747 -1.904 34.790 1.00 90.50 514 ARG A CA 1
ATOM 4226 C C . ARG A 1 514 ? -24.513 -2.794 34.840 1.00 90.50 514 ARG A C 1
ATOM 4228 O O . ARG A 1 514 ? -24.457 -3.792 34.127 1.00 90.50 514 ARG A O 1
ATOM 4235 N N . VAL A 1 515 ? -23.549 -2.444 35.685 1.00 88.19 515 VAL A N 1
ATOM 4236 C CA . VAL A 1 515 ? -22.305 -3.201 35.882 1.00 88.19 515 VAL A CA 1
ATOM 4237 C C . VAL A 1 515 ? -22.113 -3.436 37.378 1.00 88.19 515 VAL A C 1
ATOM 4239 O O . VAL A 1 515 ? -22.170 -2.484 38.151 1.00 88.19 515 VAL A O 1
ATOM 4242 N N . GLY A 1 516 ? -21.859 -4.678 37.787 1.00 82.50 516 GLY A N 1
ATOM 4243 C CA . GLY A 1 516 ? -21.726 -5.049 39.200 1.00 82.50 516 GLY A CA 1
ATOM 4244 C C . GLY A 1 516 ? -23.010 -5.615 39.819 1.00 82.50 516 GLY A C 1
ATOM 4245 O O . GLY A 1 516 ? -23.960 -5.938 39.109 1.00 82.50 516 GLY A O 1
ATOM 4246 N N . GLU A 1 517 ? -22.989 -5.817 41.142 1.00 67.06 517 GLU A N 1
ATOM 4247 C CA . GLU A 1 517 ? -24.150 -6.307 41.916 1.00 67.06 517 GLU A CA 1
ATOM 4248 C C . GLU A 1 517 ? -25.222 -5.242 42.150 1.00 67.06 517 GLU A C 1
ATOM 4250 O O . GLU A 1 517 ? -24.850 -4.070 42.388 1.00 67.06 517 GLU A O 1
#

Secondary structure (DSSP, 8-state):
-PPPEEEEEEEEEEETTEEEEEEEEEEEEEHHHHHHTT----HHHHHHHHHHHHHHHHHHHHHSSTT------STTSEEEETTS-EEEB-TTSGGGHHHHHHHT-HHHHHHHS-GGGTT-S---HHHHHHHHHHHHHHHHHHHS-TT-S-HHHHHHHHHHHHHHHH-SS-HHHHHHHHHHHHHHHHHHHSS------HHHHHHHHHHHHHHHHTSSS---------------------------------------PPPHHHHHHHHHHHHH--HHHHHHHHHT--S-HHHHHHHHHHHHHHHHTS----SSS--HHHHHHHHHHHHHHTTTTTTTTHHHHHHHHHHHTTSS-SHHHHHHHHHHHHHHHHHTTTTTT-SSSHHHHHHHHHHHHHHHHTT-HHHHHHHHHHHHHH---HHHHHHHHHHHHHHHHHTT-HHHHHHHHHHHHHHSTT-HHHHHHHHHHHHH-TTS-HHHHHHHHHHHHHH-GGGGG-HHHHHHHHHHTEEEETTEEEE--

pLDDT: mean 79.73, std 20.76, range [22.17, 98.38]

Sequence (517 aa):
MEERRDYAVLRFVDQNGWSYMVNDYAKGCSLMEYIKQGIRVEKETVFDWIRQLSKQLEQYYRCGNEDAAYGYVNPYAVIITGDGMLCLLDINEPENEELLKQMKKKKLRMLFVRKERVLSQKTERSDDLYGLAKIMEFTAEKCLDPKAFTRKEERVWKRMLGKCYSSGKNAIKVLKNMQKEIGFLEREMERPRDKVSAKKILLAILAVCIMSAAIIGGTVKKPETKAIAADQDQPEAGVQEGATEKKETKEVVEQKGDSPYLEMGLIYYVAWEDYVNSLDSLDKEMQETEFSDAYRVVIASLEEGSIQQQEDGLNAEDAVKKILDELEKRAEKIQMKVYLYQYPLLKVSVLEESEKWHRLTKRIGEEMIRRQAWYRWDTNGEKECEVRKYLAESYFKLGENLKAAEQYEQIRKLESNEEELEEIYEKLQLIYEEVQEYEKVWEISREAVEVLPDSERLWMNYLERYCENPEMERELCAEAVKKAIQAVPELAESEAFKQLQGKYKIVIDGENIRVGE

Organism: NCBI:txid410072